Protein 2Z5L (pdb70)

InterPro domains:
  IPR001227 Acyl transferase domain superfamily [G3DSA:3.40.366.10] (587-886)
  IPR001227 Acyl transferase domain superfamily [G3DSA:3.40.366.10] (1607-1906)
  IPR001227 Acyl transferase domain superfamily [G3DSA:3.40.366.10] (3150-3449)
  IPR006162 Phosphopantetheine attachment site [PS00012] (2508-2523)
  IPR006162 Phosphopantetheine attachment site [PS00012] (4342-4357)
  IPR009081 Phosphopantetheine binding ACP domain [PF00550] (970-1035)
  IPR009081 Phosphopantetheine binding ACP domain [PF00550] (2484-2549)
  IPR009081 Phosphopantetheine binding ACP domain [PF00550] (4317-4383)
  IPR009081 Phosphopantetheine binding ACP domain [PS50075] (964-1039)
  IPR009081 Phosphopantetheine binding ACP domain [PS50075] (2478-2553)
  IPR009081 Phosphopantetheine binding ACP domain [PS50075] (4309-4387)
  IPR013968 Polyketide synthase-like, ketoreductase domain [PF08659] (2200-2374)
  IPR013968 Polyketide synthase-like, ketoreductase domain [PF08659] (4017-4195)
  IPR014030 Beta-ketoacyl synthase-like, N-terminal domain [PF00109] (44-270)
  IPR014030 Beta-ketoacyl synthase-like, N-terminal domain [PF00109] (1060-1310)
  IPR014030 Beta-ketoacyl synthase-like, N-terminal domain [PF00109] (2576-2826)
  IPR014031 Beta-ketoacyl synthase, C-terminal domain [PF02801] (279-398)
  IPR014031 Beta-ketoacyl synthase, C-terminal domain [PF02801] (1318-1435)
  IPR014031 Beta-ketoacyl synthase, C-terminal domain [PF02801] (2834-2951)
  IPR014043 Acyl transferase domain [PF00698] (588-898)

Solvent-accessible surface area: 17643 Å² total; per-residue (Å²): 75,127,7,26,54,43,3,2,75,52,55,46,114,70,87,69,74,9,4,0,0,2,6,63,122,46,59,48,135,17,18,79,20,1,24,74,13,5,56,138,100,64,14,78,38,53,125,34,88,0,56,58,43,7,132,68,70,83,0,20,139,66,0,102,89,32,0,92,71,9,37,145,110,58,4,19,0,0,3,0,0,7,20,35,90,36,28,63,1,2,72,1,9,10,6,3,2,8,0,3,36,72,24,54,13,72,47,6,90,3,21,5,1,0,76,66,0,20,29,26,49,141,78,40,27,3,73,36,11,5,9,0,5,2,0,2,0,16,0,0,9,18,33,36,36,117,39,7,6,0,1,0,0,6,47,114,82,198,148,21,12,70,24,0,1,34,13,32,70,42,245,80,50,19,22,18,0,0,0,18,107,87,10,42,33,0,12,7,0,23,82,12,55,60,10,31,111,39,68,41,149,6,61,15,11,0,4,0,0,4,0,20,29,37,28,0,63,75,2,0,96,45,0,3,52,65,44,7,116,69,0,2,2,0,1,129,131,0,78,128,9,108,32,5,62,103,6,8,118,94,0,112,70,95,69,3,104,8,43,32,25,54,8,94,8,40,79,138,105,23,0,18,63,20,10,105,63,58,75,1,43,0,1,0,0,25,4,38,59,85,7,71,24,67,2,85,83,6,46,53,112,29,7,69,83,4,21,18,19,8,13,43,0,0,58,20,0,42,101,37,2,68,137,35,204,44,12,86,6,1,1,0,8,6,13,1,2,2,11,12,1,0,32,9,0,0,1,42,0,0,1,0,6,3,1,21,2,5,0,56,49,1,62,78,70,72,57,37,4,12,1,0,4,9,11,23,29,6,53,72,71,67,71,64,12,58,1,35,109,36,8,49,181,14,2,6,118,67,1,74,15,58,20,0,2,70,4,2,9,6,0,10,29,98,93,9,45,34,4,3,0,0,14,9,47,8,98,116,1,4,54,32,11,54,89,73,33,87,36,95,20,22,35,50,0,77,59,0,128,113,24,37,182

Structure (mmCIF, N/CA/C/O backbone):
data_2Z5L
#
_entry.id   2Z5L
#
_cell.length_a   66.180
_cell.length_b   49.810
_cell.length_c   68.810
_cell.angle_alpha   90.00
_cell.angle_beta   109.20
_cell.angle_gamma   90.00
#
_symmetry.space_group_name_H-M   'P 1 21 1'
#
loop_
_entity.id
_entity.type
_entity.pdbx_description
1 polymer 'Tylactone synthase starter module and modules 1 & 2'
2 water water
#
loop_
_atom_site.group_PDB
_atom_site.id
_atom_site.type_symbol
_atom_site.label_atom_id
_atom_site.label_alt_id
_atom_site.label_comp_id
_atom_site.label_asym_id
_atom_site.label_entity_id
_atom_site.label_seq_id
_atom_site.pdbx_PDB_ins_code
_atom_site.Cartn_x
_atom_site.Cartn_y
_atom_site.Cartn_z
_atom_site.occupancy
_atom_site.B_iso_or_equiv
_atom_site.auth_seq_id
_atom_site.auth_comp_id
_atom_site.auth_asym_id
_atom_site.auth_atom_id
_atom_site.pdbx_PDB_model_num
ATOM 1 N N . SER A 1 22 ? -16.120 14.037 2.715 1.00 62.94 1 SER A N 1
ATOM 2 C CA . SER A 1 22 ? -16.183 14.417 4.154 1.00 61.87 1 SER A CA 1
ATOM 3 C C . SER A 1 22 ? -15.377 15.689 4.402 1.00 61.30 1 SER A C 1
ATOM 4 O O . SER A 1 22 ? -14.317 15.893 3.806 1.00 61.03 1 SER A O 1
ATOM 7 N N . PRO A 1 23 ? -15.875 16.566 5.288 1.00 60.51 2 PRO A N 1
ATOM 8 C CA . PRO A 1 23 ? -15.181 17.820 5.602 1.00 59.33 2 PRO A CA 1
ATOM 9 C C . PRO A 1 23 ? -13.879 17.595 6.368 1.00 58.09 2 PRO A C 1
ATOM 10 O O . PRO A 1 23 ? -13.010 18.469 6.415 1.00 58.13 2 PRO A O 1
ATOM 14 N N . THR A 1 24 ? -13.742 16.415 6.958 1.00 56.17 3 THR A N 1
ATOM 15 C CA . THR A 1 24 ? -12.541 16.091 7.715 1.00 53.84 3 THR A CA 1
ATOM 16 C C . THR A 1 24 ? -11.453 15.460 6.849 1.00 52.68 3 THR A C 1
ATOM 17 O O . THR A 1 24 ? -10.399 15.088 7.364 1.00 52.60 3 THR A O 1
ATOM 21 N N . ASP A 1 25 ? -11.702 15.315 5.547 1.00 49.67 4 ASP A N 1
ATOM 22 C CA . ASP A 1 25 ? -10.686 14.728 4.677 1.00 47.58 4 ASP A CA 1
ATOM 23 C C . ASP A 1 25 ? -9.501 15.679 4.494 1.00 45.49 4 ASP A C 1
ATOM 24 O O . ASP A 1 25 ? -8.444 15.272 4.024 1.00 45.66 4 ASP A O 1
ATOM 29 N N . ALA A 1 26 ? -9.676 16.942 4.868 1.00 42.42 5 ALA A N 1
ATOM 30 C CA . ALA A 1 26 ? -8.601 17.915 4.744 1.00 43.33 5 ALA A CA 1
ATOM 31 C C . ALA A 1 26 ? -7.663 17.833 5.949 1.00 44.00 5 ALA A C 1
ATOM 32 O O . ALA A 1 26 ? -6.724 18.620 6.061 1.00 44.75 5 ALA A O 1
ATOM 34 N N . TRP A 1 27 ? -7.925 16.879 6.839 1.00 43.74 6 TRP A N 1
ATOM 35 C CA . TRP A 1 27 ? -7.120 16.687 8.037 1.00 43.95 6 TRP A CA 1
ATOM 36 C C . TRP A 1 27 ? -6.321 15.401 7.946 1.00 43.74 6 TRP A C 1
ATOM 37 O O . TRP A 1 27 ? -5.543 15.092 8.840 1.00 46.01 6 TRP A O 1
ATOM 48 N N . ARG A 1 28 ? -6.505 14.659 6.865 1.00 42.74 7 ARG A N 1
ATOM 49 C CA . ARG A 1 28 ? -5.820 13.386 6.693 1.00 43.48 7 ARG A CA 1
ATOM 50 C C . ARG A 1 28 ? -4.442 13.478 6.040 1.00 44.96 7 ARG A C 1
ATOM 51 O O . ARG A 1 28 ? -4.307 13.946 4.911 1.00 46.26 7 ARG A O 1
ATOM 59 N N . TYR A 1 29 ? -3.422 13.016 6.756 1.00 46.22 8 TYR A N 1
ATOM 60 C CA . TYR A 1 29 ? -2.059 13.018 6.242 1.00 45.99 8 TYR A CA 1
ATOM 61 C C . TYR A 1 29 ? -1.421 11.657 6.480 1.00 47.79 8 TYR A C 1
ATOM 62 O O . TYR A 1 29 ? -1.925 10.838 7.256 1.00 47.59 8 TYR A O 1
ATOM 71 N N . ARG A 1 30 ? -0.303 11.414 5.812 1.00 49.28 9 ARG A N 1
ATOM 72 C CA . ARG A 1 30 ? 0.383 10.143 5.962 1.00 51.98 9 ARG A CA 1
ATOM 73 C C . ARG A 1 30 ? 1.876 10.292 5.721 1.00 51.80 9 ARG A C 1
ATOM 74 O O . ARG A 1 30 ? 2.346 11.343 5.282 1.00 51.84 9 ARG A O 1
ATOM 82 N N . VAL A 1 31 ? 2.622 9.237 6.013 1.00 52.42 10 VAL A N 1
ATOM 83 C CA . VAL A 1 31 ? 4.059 9.276 5.824 1.00 54.19 10 VAL A CA 1
ATOM 84 C C . VAL A 1 31 ? 4.487 8.465 4.614 1.00 54.58 10 VAL A C 1
ATOM 85 O O . VAL A 1 31 ? 4.216 7.268 4.519 1.00 54.84 10 VAL A O 1
ATOM 89 N N . THR A 1 32 ? 5.154 9.139 3.686 1.00 55.54 11 THR A N 1
ATOM 90 C CA . THR A 1 32 ? 5.646 8.509 2.474 1.00 55.57 11 THR A CA 1
ATOM 91 C C . THR A 1 32 ? 7.158 8.659 2.418 1.00 56.92 11 THR A C 1
ATOM 92 O O . THR A 1 32 ? 7.760 9.373 3.231 1.00 55.82 11 THR A O 1
ATOM 96 N N . TRP A 1 33 ? 7.765 8.001 1.437 1.00 56.93 12 TRP A N 1
ATOM 97 C CA . TRP A 1 33 ? 9.209 8.044 1.282 1.00 57.86 12 TRP A CA 1
ATOM 98 C C . TRP A 1 33 ? 9.657 8.563 -0.080 1.00 57.93 12 TRP A C 1
ATOM 99 O O . TRP A 1 33 ? 9.526 7.875 -1.093 1.00 58.03 12 TRP A O 1
ATOM 110 N N . LYS A 1 34 ? 10.195 9.777 -0.097 1.00 58.61 13 LYS A N 1
ATOM 111 C CA . LYS A 1 34 ? 10.661 10.376 -1.340 1.00 59.81 13 LYS A CA 1
ATOM 112 C C . LYS A 1 34 ? 12.126 10.020 -1.589 1.00 60.00 13 LYS A C 1
ATOM 113 O O . LYS A 1 34 ? 13.013 10.472 -0.867 1.00 59.89 13 LYS A O 1
ATOM 119 N N . ALA A 1 35 ? 12.370 9.203 -2.611 1.00 60.91 14 ALA A N 1
ATOM 120 C CA . ALA A 1 35 ? 13.725 8.784 -2.962 1.00 61.88 14 ALA A CA 1
ATOM 121 C C . ALA A 1 35 ? 14.567 10.002 -3.326 1.00 62.57 14 ALA A C 1
ATOM 122 O O . ALA A 1 35 ? 14.368 10.616 -4.373 1.00 61.99 14 ALA A O 1
ATOM 124 N N . LEU A 1 36 ? 15.507 10.344 -2.450 1.00 63.23 15 LEU A N 1
ATOM 125 C CA . LEU A 1 36 ? 16.374 11.495 -2.660 1.00 63.31 15 LEU A CA 1
ATOM 126 C C . LEU A 1 36 ? 17.409 11.238 -3.750 1.00 63.92 15 LEU A C 1
ATOM 127 O O . LEU A 1 36 ? 17.849 12.167 -4.429 1.00 63.94 15 LEU A O 1
ATOM 132 N N . GLY A 1 48 ? 34.281 15.724 9.077 1.00 58.85 27 GLY A N 1
ATOM 133 C CA . GLY A 1 48 ? 35.032 16.062 10.277 1.00 57.75 27 GLY A CA 1
ATOM 134 C C . GLY A 1 48 ? 35.381 14.858 11.142 1.00 57.02 27 GLY A C 1
ATOM 135 O O . GLY A 1 48 ? 35.289 13.703 10.711 1.00 57.72 27 GLY A O 1
ATOM 136 N N . ARG A 1 49 ? 35.790 15.125 12.375 1.00 55.52 28 ARG A N 1
ATOM 137 C CA . ARG A 1 49 ? 36.148 14.048 13.286 1.00 54.99 28 ARG A CA 1
ATOM 138 C C . ARG A 1 49 ? 34.906 13.380 13.861 1.00 53.38 28 ARG A C 1
ATOM 139 O O . ARG A 1 49 ? 34.147 13.989 14.615 1.00 53.13 28 ARG A O 1
ATOM 147 N N . CYS A 1 50 ? 34.700 12.125 13.483 1.00 50.86 29 CYS A N 1
ATOM 148 C CA . CYS A 1 50 ? 33.556 11.364 13.948 1.00 47.89 29 CYS A CA 1
ATOM 149 C C . CYS A 1 50 ? 33.903 10.489 15.131 1.00 44.53 29 CYS A C 1
ATOM 150 O O . CYS A 1 50 ? 35.048 10.053 15.300 1.00 44.46 29 CYS A O 1
ATOM 153 N N . LEU A 1 51 ? 32.885 10.224 15.936 1.00 40.78 30 LEU A N 1
ATOM 154 C CA . LEU A 1 51 ? 33.013 9.363 17.098 1.00 38.28 30 LEU A CA 1
ATOM 155 C C . LEU A 1 51 ? 31.939 8.293 16.954 1.00 36.88 30 LEU A C 1
ATOM 156 O O . LEU A 1 51 ? 30.754 8.588 17.071 1.00 37.50 30 LEU A O 1
ATOM 161 N N . LEU A 1 52 ? 32.348 7.060 16.672 1.00 37.22 31 LEU A N 1
ATOM 162 C CA . LEU A 1 52 ? 31.386 5.973 16.545 1.00 37.00 31 LEU A CA 1
ATOM 163 C C . LEU A 1 52 ? 31.134 5.386 17.921 1.00 36.10 31 LEU A C 1
ATOM 164 O O . LEU A 1 52 ? 32.048 4.828 18.522 1.00 35.84 31 LEU A O 1
ATOM 169 N N . VAL A 1 53 ? 29.898 5.519 18.407 1.00 36.02 32 VAL A N 1
ATOM 170 C CA . VAL A 1 53 ? 29.490 4.991 19.710 1.00 34.76 32 VAL A CA 1
ATOM 171 C C . VAL A 1 53 ? 28.725 3.700 19.459 1.00 37.07 32 VAL A C 1
ATOM 172 O O . VAL A 1 53 ? 27.754 3.686 18.707 1.00 36.27 32 VAL A O 1
ATOM 176 N N . ALA A 1 54 ? 29.153 2.616 20.093 1.00 38.09 33 ALA A N 1
ATOM 177 C CA . ALA A 1 54 ? 28.486 1.337 19.898 1.00 39.13 33 ALA A CA 1
ATOM 178 C C . ALA A 1 54 ? 28.501 0.459 21.144 1.00 41.12 33 ALA A C 1
ATOM 179 O O . ALA A 1 54 ? 29.376 0.608 22.001 1.00 41.00 33 ALA A O 1
ATOM 181 N N . PRO A 1 55 ? 27.535 -0.476 21.254 1.00 42.30 34 PRO A N 1
ATOM 182 C CA . PRO A 1 55 ? 27.439 -1.390 22.397 1.00 43.47 34 PRO A CA 1
ATOM 183 C C . PRO A 1 55 ? 28.665 -2.292 22.435 1.00 45.10 34 PRO A C 1
ATOM 184 O O . PRO A 1 55 ? 29.311 -2.500 21.421 1.00 42.81 34 PRO A O 1
ATOM 188 N N . PRO A 1 56 ? 28.979 -2.857 23.608 1.00 48.17 35 PRO A N 1
ATOM 189 C CA . PRO A 1 56 ? 30.130 -3.743 23.796 1.00 51.67 35 PRO A CA 1
ATOM 190 C C . PRO A 1 56 ? 30.277 -4.778 22.685 1.00 55.37 35 PRO A C 1
ATOM 191 O O . PRO A 1 56 ? 29.506 -5.735 22.607 1.00 55.77 35 PRO A O 1
ATOM 195 N N . THR A 1 57 ? 31.280 -4.573 21.834 1.00 60.87 36 THR A N 1
ATOM 196 C CA . THR A 1 57 ? 31.561 -5.471 20.716 1.00 65.45 36 THR A CA 1
ATOM 197 C C . THR A 1 57 ? 30.300 -5.808 19.923 1.00 67.81 36 THR A C 1
ATOM 198 O O . THR A 1 57 ? 29.961 -6.980 19.731 1.00 67.93 36 THR A O 1
ATOM 202 N N . THR A 1 58 ? 29.607 -4.772 19.464 1.00 69.65 37 THR A N 1
ATOM 203 C CA . THR A 1 58 ? 28.386 -4.965 18.694 1.00 72.55 37 THR A CA 1
ATOM 204 C C . THR A 1 58 ? 28.663 -5.752 17.415 1.00 73.25 37 THR A C 1
ATOM 205 O O . THR A 1 58 ? 27.869 -6.608 17.014 1.00 73.79 37 THR A O 1
ATOM 209 N N . ASP A 1 59 ? 29.792 -5.456 16.780 1.00 73.46 38 ASP A N 1
ATOM 210 C CA . ASP A 1 59 ? 30.184 -6.130 15.546 1.00 73.48 38 ASP A CA 1
ATOM 211 C C . ASP A 1 59 ? 31.455 -5.522 14.962 1.00 72.57 38 ASP A C 1
ATOM 212 O O . ASP A 1 59 ? 31.438 -4.406 14.440 1.00 72.91 38 ASP A O 1
ATOM 217 N N . GLY A 1 60 ? 32.553 -6.265 15.048 1.00 70.97 39 GLY A N 1
ATOM 218 C CA . GLY A 1 60 ? 33.816 -5.779 14.526 1.00 68.56 39 GLY A CA 1
ATOM 219 C C . GLY A 1 60 ? 33.718 -5.275 13.101 1.00 67.16 39 GLY A C 1
ATOM 220 O O . GLY A 1 60 ? 34.329 -4.266 12.750 1.00 65.81 39 GLY A O 1
ATOM 221 N N . GLU A 1 61 ? 32.946 -5.976 12.276 1.00 66.86 40 GLU A N 1
ATOM 222 C CA . GLU A 1 61 ? 32.771 -5.600 10.875 1.00 66.21 40 GLU A CA 1
ATOM 223 C C . GLU A 1 61 ? 32.208 -4.200 10.690 1.00 64.07 40 GLU A C 1
ATOM 224 O O . GLU A 1 61 ? 32.863 -3.331 10.119 1.00 63.27 40 GLU A O 1
ATOM 230 N N . LEU A 1 62 ? 30.984 -3.999 11.169 1.00 62.63 41 LEU A N 1
ATOM 231 C CA . LEU A 1 62 ? 30.302 -2.714 11.050 1.00 60.28 41 LEU A CA 1
ATOM 232 C C . LEU A 1 62 ? 31.226 -1.548 11.420 1.00 58.95 41 LEU A C 1
ATOM 233 O O . LEU A 1 62 ? 31.431 -0.634 10.622 1.00 58.82 41 LEU A O 1
ATOM 238 N N . LEU A 1 63 ? 31.781 -1.579 12.626 1.00 57.90 42 LEU A N 1
ATOM 239 C CA . LEU A 1 63 ? 32.671 -0.514 13.070 1.00 57.50 42 LEU A CA 1
ATOM 240 C C . LEU A 1 63 ? 33.833 -0.311 12.109 1.00 57.91 42 LEU A C 1
ATOM 241 O O . LEU A 1 63 ? 34.206 0.825 11.806 1.00 57.60 42 LEU A O 1
ATOM 246 N N . ASP A 1 64 ? 34.407 -1.414 11.638 1.00 58.46 43 ASP A N 1
ATOM 247 C CA . ASP A 1 64 ? 35.520 -1.366 10.695 1.00 59.15 43 ASP A CA 1
ATOM 248 C C . ASP A 1 64 ? 35.028 -0.859 9.340 1.00 58.35 43 ASP A C 1
ATOM 249 O O . ASP A 1 64 ? 35.739 -0.139 8.635 1.00 58.18 43 ASP A O 1
ATOM 254 N N . GLY A 1 65 ? 33.806 -1.241 8.986 1.00 56.83 44 GLY A N 1
ATOM 255 C CA . GLY A 1 65 ? 33.227 -0.803 7.733 1.00 55.82 44 GLY A CA 1
ATOM 256 C C . GLY A 1 65 ? 32.935 0.686 7.732 1.00 55.53 44 GLY A C 1
ATOM 257 O O . GLY A 1 65 ? 33.278 1.374 6.774 1.00 56.07 44 GLY A O 1
ATOM 258 N N . LEU A 1 66 ? 32.306 1.191 8.793 1.00 55.94 45 LEU A N 1
ATOM 259 C CA . LEU A 1 66 ? 31.974 2.619 8.882 1.00 55.92 45 LEU A CA 1
ATOM 260 C C . LEU A 1 66 ? 33.205 3.512 8.927 1.00 56.02 45 LEU A C 1
ATOM 261 O O . LEU A 1 66 ? 33.247 4.555 8.278 1.00 56.39 45 LEU A O 1
ATOM 266 N N . THR A 1 67 ? 34.199 3.106 9.711 1.00 56.77 46 THR A N 1
ATOM 267 C CA . THR A 1 67 ? 35.435 3.869 9.839 1.00 57.30 46 THR A CA 1
ATOM 268 C C . THR A 1 67 ? 36.027 4.154 8.460 1.00 56.75 46 THR A C 1
ATOM 269 O O . THR A 1 67 ? 36.403 5.286 8.152 1.00 55.67 46 THR A O 1
ATOM 273 N N . THR A 1 68 ? 36.088 3.119 7.629 1.00 57.51 47 THR A N 1
ATOM 274 C CA . THR A 1 68 ? 36.637 3.236 6.281 1.00 58.45 47 THR A CA 1
ATOM 275 C C . THR A 1 68 ? 35.854 4.229 5.427 1.00 59.66 47 THR A C 1
ATOM 276 O O . THR A 1 68 ? 36.414 5.185 4.887 1.00 59.48 47 THR A O 1
ATOM 280 N N . VAL A 1 69 ? 34.552 3.990 5.309 1.00 61.23 48 VAL A N 1
ATOM 281 C CA . VAL A 1 69 ? 33.680 4.847 4.516 1.00 61.95 48 VAL A CA 1
ATOM 282 C C . VAL A 1 69 ? 33.759 6.308 4.962 1.00 62.10 48 VAL A C 1
ATOM 283 O O . VAL A 1 69 ? 33.877 7.213 4.134 1.00 61.37 48 VAL A O 1
ATOM 287 N N . LEU A 1 70 ? 33.701 6.531 6.273 1.00 62.29 49 LEU A N 1
ATOM 288 C CA . LEU A 1 70 ? 33.762 7.881 6.825 1.00 63.19 49 LEU A CA 1
ATOM 289 C C . LEU A 1 70 ? 35.108 8.569 6.573 1.00 65.06 49 LEU A C 1
ATOM 290 O O . LEU A 1 70 ? 35.154 9.733 6.167 1.00 64.13 49 LEU A O 1
ATOM 295 N N . SER A 1 71 ? 36.200 7.849 6.821 1.00 67.37 50 SER A N 1
ATOM 296 C CA . SER A 1 71 ? 37.541 8.392 6.619 1.00 69.73 50 SER A CA 1
ATOM 297 C C . SER A 1 71 ? 37.752 8.786 5.162 1.00 70.95 50 SER A C 1
ATOM 298 O O . SER A 1 71 ? 38.362 9.817 4.871 1.00 70.95 50 SER A O 1
ATOM 301 N N . GLU A 1 72 ? 37.252 7.965 4.247 1.00 72.19 51 GLU A N 1
ATOM 302 C CA . GLU A 1 72 ? 37.393 8.269 2.834 1.00 74.18 51 GLU A CA 1
ATOM 303 C C . GLU A 1 72 ? 36.586 9.511 2.484 1.00 74.54 51 GLU A C 1
ATOM 304 O O . GLU A 1 72 ? 36.370 9.804 1.309 1.00 76.06 51 GLU A O 1
ATOM 310 N N . ARG A 1 73 ? 36.138 10.238 3.503 1.00 73.48 52 ARG A N 1
ATOM 311 C CA . ARG A 1 73 ? 35.355 11.451 3.292 1.00 73.18 52 ARG A CA 1
ATOM 312 C C . ARG A 1 73 ? 35.914 12.607 4.098 1.00 72.92 52 ARG A C 1
ATOM 313 O O . ARG A 1 73 ? 35.244 13.622 4.303 1.00 73.22 52 ARG A O 1
ATOM 321 N N . GLY A 1 74 ? 37.154 12.442 4.542 1.00 72.83 53 GLY A N 1
ATOM 322 C CA . GLY A 1 74 ? 37.806 13.472 5.325 1.00 72.41 53 GLY A CA 1
ATOM 323 C C . GLY A 1 74 ? 37.333 13.441 6.762 1.00 71.58 53 GLY A C 1
ATOM 324 O O . GLY A 1 74 ? 37.101 14.481 7.380 1.00 72.09 53 GLY A O 1
ATOM 325 N N . ALA A 1 75 ? 37.179 12.238 7.301 1.00 69.40 54 ALA A N 1
ATOM 326 C CA . ALA A 1 75 ? 36.735 12.103 8.675 1.00 66.58 54 ALA A CA 1
ATOM 327 C C . ALA A 1 75 ? 37.780 11.397 9.514 1.00 64.32 54 ALA A C 1
ATOM 328 O O . ALA A 1 75 ? 38.413 10.443 9.067 1.00 64.52 54 ALA A O 1
ATOM 330 N N . SER A 1 76 ? 37.973 11.894 10.728 1.00 61.68 55 SER A N 1
ATOM 331 C CA . SER A 1 76 ? 38.922 11.304 11.661 1.00 58.30 55 SER A CA 1
ATOM 332 C C . SER A 1 76 ? 38.082 10.510 12.656 1.00 55.87 55 SER A C 1
ATOM 333 O O . SER A 1 76 ? 37.498 11.075 13.582 1.00 53.96 55 SER A O 1
ATOM 336 N N . VAL A 1 77 ? 38.022 9.196 12.453 1.00 53.96 56 VAL A N 1
ATOM 337 C CA . VAL A 1 77 ? 37.218 8.319 13.299 1.00 52.72 56 VAL A CA 1
ATOM 338 C C . VAL A 1 77 ? 37.864 7.852 14.611 1.00 51.14 56 VAL A C 1
ATOM 339 O O . VAL A 1 77 ? 39.060 7.559 14.669 1.00 50.92 56 VAL A O 1
ATOM 343 N N . ALA A 1 78 ? 37.048 7.791 15.660 1.00 49.22 57 ALA A N 1
ATOM 344 C CA . ALA A 1 78 ? 37.483 7.355 16.985 1.00 46.96 57 ALA A CA 1
ATOM 345 C C . ALA A 1 78 ? 36.299 6.663 17.654 1.00 45.45 57 ALA A C 1
ATOM 346 O O . ALA A 1 78 ? 35.351 7.317 18.073 1.00 44.56 57 ALA A O 1
ATOM 348 N N . ARG A 1 79 ? 36.359 5.340 17.762 1.00 44.23 58 ARG A N 1
ATOM 349 C CA . ARG A 1 79 ? 35.267 4.579 18.346 1.00 41.41 58 ARG A CA 1
ATOM 350 C C . ARG A 1 79 ? 35.152 4.614 19.876 1.00 41.06 58 ARG A C 1
ATOM 351 O O . ARG A 1 79 ? 36.142 4.730 20.586 1.00 41.71 58 ARG A O 1
ATOM 359 N N . LEU A 1 80 ? 33.922 4.532 20.375 1.00 38.69 59 LEU A N 1
ATOM 360 C CA . LEU A 1 80 ? 33.668 4.522 21.813 1.00 36.19 59 LEU A CA 1
ATOM 361 C C . LEU A 1 80 ? 32.688 3.388 22.140 1.00 35.38 59 LEU A C 1
ATOM 362 O O . LEU A 1 80 ? 31.814 3.053 21.341 1.00 33.66 59 LEU A O 1
ATOM 367 N N . GLU A 1 81 ? 32.819 2.815 23.329 1.00 34.31 60 GLU A N 1
ATOM 368 C CA . GLU A 1 81 ? 31.936 1.736 23.735 1.00 33.86 60 GLU A CA 1
ATOM 369 C C . GLU A 1 81 ? 31.021 2.132 24.893 1.00 33.19 60 GLU A C 1
ATOM 370 O O . GLU A 1 81 ? 31.491 2.506 25.969 1.00 33.67 60 GLU A O 1
ATOM 376 N N . VAL A 1 82 ? 29.715 2.060 24.659 1.00 31.22 61 VAL A N 1
ATOM 377 C CA . VAL A 1 82 ? 28.741 2.370 25.696 1.00 30.62 61 VAL A CA 1
ATOM 378 C C . VAL A 1 82 ? 27.745 1.236 25.801 1.00 31.92 61 VAL A C 1
ATOM 379 O O . VAL A 1 82 ? 26.966 0.985 24.888 1.00 30.37 61 VAL A O 1
ATOM 383 N N . PRO A 1 83 ? 27.750 0.542 26.935 1.00 33.01 62 PRO A N 1
ATOM 384 C CA . PRO A 1 83 ? 26.835 -0.577 27.144 1.00 33.79 62 PRO A CA 1
ATOM 385 C C . PRO A 1 83 ? 25.363 -0.168 27.246 1.00 33.76 62 PRO A C 1
ATOM 386 O O . PRO A 1 83 ? 25.024 0.915 27.747 1.00 34.68 62 PRO A O 1
ATOM 390 N N . ILE A 1 84 ? 24.498 -1.037 26.734 1.00 33.06 63 ILE A N 1
ATOM 391 C CA . ILE A 1 84 ? 23.059 -0.825 26.793 1.00 32.73 63 ILE A CA 1
ATOM 392 C C . ILE A 1 84 ? 22.752 -0.845 28.292 1.00 32.86 63 ILE A C 1
ATOM 393 O O . ILE A 1 84 ? 23.420 -1.547 29.049 1.00 31.07 63 ILE A O 1
ATOM 398 N N . GLY A 1 85 ? 21.781 -0.059 28.736 1.00 33.01 64 GLY A N 1
ATOM 399 C CA . GLY A 1 85 ? 21.500 -0.028 30.157 1.00 32.09 64 GLY A CA 1
ATOM 400 C C . GLY A 1 85 ? 22.235 1.127 30.829 1.00 33.12 64 GLY A C 1
ATOM 401 O O . GLY A 1 85 ? 21.825 1.586 31.899 1.00 33.30 64 GLY A O 1
ATOM 402 N N . ALA A 1 86 ? 23.315 1.615 30.214 1.00 32.04 65 ALA A N 1
ATOM 403 C CA . ALA A 1 86 ? 24.071 2.733 30.795 1.00 32.72 65 ALA A CA 1
ATOM 404 C C . ALA A 1 86 ? 23.203 3.987 30.952 1.00 32.11 65 ALA A C 1
ATOM 405 O O . ALA A 1 86 ? 22.433 4.331 30.052 1.00 29.80 65 ALA A O 1
ATOM 407 N N . ARG A 1 87 ? 23.312 4.645 32.111 1.00 31.82 66 ARG A N 1
ATOM 408 C CA . ARG A 1 87 ? 22.546 5.869 32.409 1.00 33.47 66 ARG A CA 1
ATOM 409 C C . ARG A 1 87 ? 23.319 7.124 31.993 1.00 31.40 66 ARG A C 1
ATOM 410 O O . ARG A 1 87 ? 24.534 7.065 31.811 1.00 27.05 66 ARG A O 1
ATOM 418 N N . ARG A 1 88 ? 22.617 8.251 31.849 1.00 32.10 67 ARG A N 1
ATOM 419 C CA . ARG A 1 88 ? 23.240 9.497 31.395 1.00 32.84 67 ARG A CA 1
ATOM 420 C C . ARG A 1 88 ? 24.539 9.862 32.098 1.00 33.09 67 ARG A C 1
ATOM 421 O O . ARG A 1 88 ? 25.535 10.190 31.454 1.00 33.12 67 ARG A O 1
ATOM 429 N N . ALA A 1 89 ? 24.525 9.805 33.421 1.00 32.35 68 ALA A N 1
ATOM 430 C CA . ALA A 1 89 ? 25.706 10.126 34.196 1.00 30.79 68 ALA A CA 1
ATOM 431 C C . ALA A 1 89 ? 26.863 9.234 33.769 1.00 28.95 68 ALA A C 1
ATOM 432 O O . ALA A 1 89 ? 27.989 9.699 33.666 1.00 26.88 68 ALA A O 1
ATOM 434 N N . GLU A 1 90 ? 26.592 7.953 33.527 1.00 29.25 69 GLU A N 1
ATOM 435 C CA . GLU A 1 90 ? 27.651 7.036 33.113 1.00 30.19 69 GLU A CA 1
ATOM 436 C C . GLU A 1 90 ? 28.100 7.369 31.697 1.00 28.37 69 GLU A C 1
ATOM 437 O O . GLU A 1 90 ? 29.295 7.451 31.422 1.00 27.21 69 GLU A O 1
ATOM 443 N N . VAL A 1 91 ? 27.138 7.573 30.807 1.00 25.57 70 VAL A N 1
ATOM 444 C CA . VAL A 1 91 ? 27.467 7.879 29.428 1.00 28.21 70 VAL A CA 1
ATOM 445 C C . VAL A 1 91 ? 28.242 9.190 29.331 1.00 28.59 70 VAL A C 1
ATOM 446 O O . VAL A 1 91 ? 29.180 9.302 28.537 1.00 29.07 70 VAL A O 1
ATOM 450 N N . ALA A 1 92 ? 27.872 10.181 30.140 1.00 30.43 71 ALA A N 1
ATOM 451 C CA . ALA A 1 92 ? 28.598 11.453 30.118 1.00 31.10 71 ALA A CA 1
ATOM 452 C C . ALA A 1 92 ? 30.079 11.165 30.413 1.00 32.39 71 ALA A C 1
ATOM 453 O O . ALA A 1 92 ? 30.961 11.675 29.724 1.00 32.58 71 ALA A O 1
ATOM 455 N N . GLU A 1 93 ? 30.343 10.334 31.425 1.00 32.96 72 GLU A N 1
ATOM 456 C CA . GLU A 1 93 ? 31.719 9.974 31.798 1.00 34.93 72 GLU A CA 1
ATOM 457 C C . GLU A 1 93 ? 32.512 9.299 30.684 1.00 34.70 72 GLU A C 1
ATOM 458 O O . GLU A 1 93 ? 33.730 9.490 30.574 1.00 33.52 72 GLU A O 1
ATOM 464 N N . LEU A 1 94 ? 31.829 8.504 29.864 1.00 33.13 73 LEU A N 1
ATOM 465 C CA . LEU A 1 94 ? 32.492 7.815 28.760 1.00 32.61 73 LEU A CA 1
ATOM 466 C C . LEU A 1 94 ? 32.771 8.749 27.579 1.00 33.71 73 LEU A C 1
ATOM 467 O O . LEU A 1 94 ? 33.778 8.594 26.883 1.00 34.62 73 LEU A O 1
ATOM 472 N N . LEU A 1 95 ? 31.891 9.721 27.363 1.00 33.68 74 LEU A N 1
ATOM 473 C CA . LEU A 1 95 ? 32.053 10.667 26.256 1.00 35.78 74 LEU A CA 1
ATOM 474 C C . LEU A 1 95 ? 32.947 11.853 26.592 1.00 36.94 74 LEU A C 1
ATOM 475 O O . LEU A 1 95 ? 33.678 12.354 25.735 1.00 37.90 74 LEU A O 1
ATOM 480 N N . LYS A 1 96 ? 32.851 12.301 27.841 1.00 38.13 75 LYS A N 1
ATOM 481 C CA . LYS A 1 96 ? 33.586 13.452 28.363 1.00 41.10 75 LYS A CA 1
ATOM 482 C C . LYS A 1 96 ? 34.987 13.649 27.776 1.00 43.16 75 LYS A C 1
ATOM 483 O O . LYS A 1 96 ? 35.299 14.718 27.221 1.00 43.50 75 LYS A O 1
ATOM 489 N N . PRO A 1 97 ? 35.853 12.630 27.887 1.00 42.88 76 PRO A N 1
ATOM 490 C CA . PRO A 1 97 ? 37.213 12.746 27.355 1.00 44.55 76 PRO A CA 1
ATOM 491 C C . PRO A 1 97 ? 37.371 12.878 25.823 1.00 44.78 76 PRO A C 1
ATOM 492 O O . PRO A 1 97 ? 38.278 13.568 25.360 1.00 45.44 76 PRO A O 1
ATOM 496 N N . SER A 1 98 ? 36.497 12.236 25.045 1.00 45.78 77 SER A N 1
ATOM 497 C CA . SER A 1 98 ? 36.559 12.309 23.577 1.00 45.00 77 SER A CA 1
ATOM 498 C C . SER A 1 98 ? 35.896 13.561 22.983 1.00 46.71 77 SER A C 1
ATOM 499 O O . SER A 1 98 ? 36.256 13.990 21.887 1.00 45.00 77 SER A O 1
ATOM 502 N N . MET A 1 99 ? 34.928 14.131 23.703 1.00 47.99 78 MET A N 1
ATOM 503 C CA . MET A 1 99 ? 34.197 15.317 23.251 1.00 49.80 78 MET A CA 1
ATOM 504 C C . MET A 1 99 ? 35.009 16.589 23.460 1.00 50.98 78 MET A C 1
ATOM 505 O O . MET A 1 99 ? 35.033 17.471 22.608 1.00 50.54 78 MET A O 1
ATOM 510 N N . GLU A 1 100 ? 35.661 16.683 24.609 1.00 52.50 79 GLU A N 1
ATOM 511 C CA . GLU A 1 100 ? 36.469 17.844 24.920 1.00 53.98 79 GLU A CA 1
ATOM 512 C C . GLU A 1 100 ? 37.807 17.806 24.202 1.00 54.00 79 GLU A C 1
ATOM 513 O O . GLU A 1 100 ? 38.568 18.769 24.245 1.00 53.65 79 GLU A O 1
ATOM 519 N N . SER A 1 101 ? 38.078 16.689 23.535 1.00 55.00 80 SER A N 1
ATOM 520 C CA . SER A 1 101 ? 39.315 16.510 22.791 1.00 56.20 80 SER A CA 1
ATOM 521 C C . SER A 1 101 ? 39.260 17.264 21.466 1.00 57.03 80 SER A C 1
ATOM 522 O O . SER A 1 101 ? 40.268 17.397 20.773 1.00 57.57 80 SER A O 1
ATOM 525 N N . ALA A 1 102 ? 38.081 17.762 21.118 1.00 56.70 81 ALA A N 1
ATOM 526 C CA . ALA A 1 102 ? 37.915 18.497 19.875 1.00 56.89 81 ALA A CA 1
ATOM 527 C C . ALA A 1 102 ? 37.877 19.997 20.135 1.00 56.60 81 ALA A C 1
ATOM 528 O O . ALA A 1 102 ? 38.027 20.794 19.213 1.00 56.25 81 ALA A O 1
ATOM 530 N N . GLY A 1 103 ? 37.681 20.379 21.392 1.00 56.61 82 GLY A N 1
ATOM 531 C CA . GLY A 1 103 ? 37.627 21.789 21.726 1.00 56.34 82 GLY A CA 1
ATOM 532 C C . GLY A 1 103 ? 36.578 22.509 20.904 1.00 56.31 82 GLY A C 1
ATOM 533 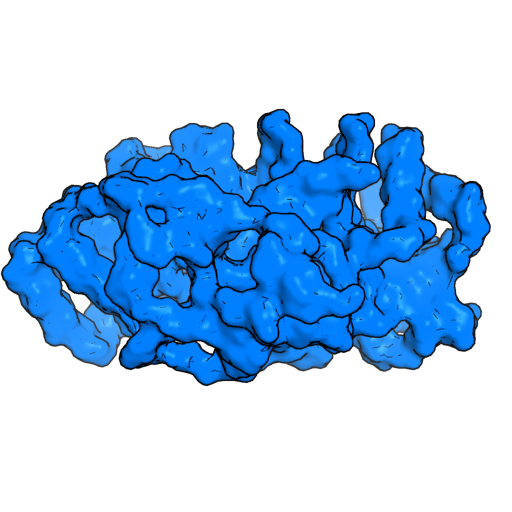O O . GLY A 1 103 ? 35.402 22.143 20.923 1.00 56.52 82 GLY A O 1
ATOM 534 N N . GLU A 1 104 ? 37.002 23.531 20.171 1.00 55.66 83 GLU A N 1
ATOM 535 C CA . GLU A 1 104 ? 36.087 24.302 19.344 1.00 55.93 83 GLU A CA 1
ATOM 536 C C . GLU A 1 104 ? 35.618 23.520 18.130 1.00 55.43 83 GLU A C 1
ATOM 537 O O . GLU A 1 104 ? 34.530 23.763 17.608 1.00 56.40 83 GLU A O 1
ATOM 543 N N . GLU A 1 105 ? 36.447 22.586 17.678 1.00 55.18 84 GLU A N 1
ATOM 544 C CA . GLU A 1 105 ? 36.108 21.759 16.528 1.00 54.88 84 GLU A CA 1
ATOM 545 C C . GLU A 1 105 ? 34.804 21.008 16.789 1.00 52.95 84 GLU A C 1
ATOM 546 O O . GLU A 1 105 ? 34.431 20.770 17.940 1.00 52.90 84 GLU A O 1
ATOM 552 N N . ASN A 1 106 ? 34.110 20.652 15.711 1.00 51.20 85 ASN A N 1
ATOM 553 C CA . ASN A 1 106 ? 32.844 19.928 15.804 1.00 47.69 85 ASN A CA 1
ATOM 554 C C . ASN A 1 106 ? 33.086 18.434 15.904 1.00 45.85 85 ASN A C 1
ATOM 555 O O . ASN A 1 106 ? 33.921 17.881 15.191 1.00 45.76 85 ASN A O 1
ATOM 560 N N . THR A 1 107 ? 32.345 17.783 16.789 1.00 43.32 86 THR A N 1
ATOM 561 C CA . THR A 1 107 ? 32.457 16.344 16.960 1.00 41.41 86 THR A CA 1
ATOM 562 C C . THR A 1 107 ? 31.150 15.734 16.479 1.00 40.54 86 THR A C 1
ATOM 563 O O . THR A 1 107 ? 30.095 15.956 17.077 1.00 40.76 86 THR A O 1
ATOM 567 N N . THR A 1 108 ? 31.211 14.989 15.385 1.00 38.62 87 THR A N 1
ATOM 568 C CA . THR A 1 108 ? 30.015 14.356 14.872 1.00 36.95 87 THR A CA 1
ATOM 569 C C . THR A 1 108 ? 29.870 12.981 15.513 1.00 35.89 87 THR A C 1
ATOM 570 O O . THR A 1 108 ? 30.623 12.063 15.188 1.00 34.03 87 THR A O 1
ATOM 574 N N . VAL A 1 109 ? 28.909 12.850 16.426 1.00 34.62 88 VAL A N 1
ATOM 575 C CA . VAL A 1 109 ? 28.666 11.588 17.118 1.00 33.53 88 VAL A CA 1
ATOM 576 C C . VAL A 1 109 ? 27.740 10.669 16.324 1.00 34.14 88 VAL A C 1
ATOM 577 O O . VAL A 1 109 ? 26.580 11.006 16.070 1.00 33.69 88 VAL A O 1
ATOM 581 N N . VAL A 1 110 ? 28.269 9.512 15.933 1.00 33.98 89 VAL A N 1
ATOM 582 C CA . VAL A 1 110 ? 27.513 8.508 15.181 1.00 32.88 89 VAL A CA 1
ATOM 583 C C . VAL A 1 110 ? 27.199 7.361 16.130 1.00 31.98 89 VAL A C 1
ATOM 584 O O . VAL A 1 110 ? 28.080 6.581 16.471 1.00 32.92 89 VAL A O 1
ATOM 588 N N . SER A 1 111 ? 25.942 7.273 16.556 1.00 31.07 90 SER A N 1
ATOM 589 C CA . SER A 1 111 ? 25.506 6.244 17.495 1.00 31.26 90 SER A CA 1
ATOM 590 C C . SER A 1 111 ? 24.976 4.968 16.849 1.00 31.66 90 SER A C 1
ATOM 591 O O . SER A 1 111 ? 24.093 5.006 15.991 1.00 31.27 90 SER A O 1
ATOM 594 N N . LEU A 1 112 ? 25.526 3.840 17.276 1.00 32.41 91 LEU A N 1
ATOM 595 C CA . LEU A 1 112 ? 25.094 2.550 16.781 1.00 34.04 91 LEU A CA 1
ATOM 596 C C . LEU A 1 112 ? 24.251 1.860 17.859 1.00 34.67 91 LEU A C 1
ATOM 597 O O . LEU A 1 112 ? 23.857 0.702 17.710 1.00 35.77 91 LEU A O 1
ATOM 602 N N . LEU A 1 113 ? 23.949 2.574 18.939 1.00 33.44 92 LEU A N 1
ATOM 603 C CA . LEU A 1 113 ? 23.166 1.982 20.016 1.00 33.51 92 LEU A CA 1
ATOM 604 C C . LEU A 1 113 ? 21.801 1.513 19.529 1.00 33.44 92 LEU A C 1
ATOM 605 O O . LEU A 1 113 ? 21.259 0.534 20.040 1.00 33.15 92 LEU A O 1
ATOM 610 N N . GLY A 1 114 ? 21.258 2.200 18.528 1.00 33.67 93 GLY A N 1
ATOM 611 C CA . GLY A 1 114 ? 19.950 1.839 18.008 1.00 33.69 93 GLY A CA 1
ATOM 612 C C . GLY A 1 114 ? 19.885 0.553 17.202 1.00 34.33 93 GLY A C 1
ATOM 613 O O . GLY A 1 114 ? 18.799 0.113 16.827 1.00 33.04 93 GLY A O 1
ATOM 614 N N . LEU A 1 115 ? 21.031 -0.059 16.922 1.00 35.07 94 LEU A N 1
ATOM 615 C CA . LEU A 1 115 ? 21.031 -1.306 16.153 1.00 35.21 94 LEU A CA 1
ATOM 616 C C . LEU A 1 115 ? 20.639 -2.493 17.025 1.00 36.46 94 LEU A C 1
ATOM 617 O O . LEU A 1 115 ? 20.439 -3.611 16.533 1.00 37.81 94 LEU A O 1
ATOM 622 N N . VAL A 1 116 ? 20.532 -2.248 18.326 1.00 36.74 95 VAL A N 1
ATOM 623 C CA . VAL A 1 116 ? 20.137 -3.294 19.268 1.00 36.44 95 VAL A CA 1
ATOM 624 C C . VAL A 1 116 ? 18.625 -3.220 19.453 1.00 39.35 95 VAL A C 1
ATOM 625 O O . VAL A 1 116 ? 18.110 -2.233 19.965 1.00 36.92 95 VAL A O 1
ATOM 629 N N . PRO A 1 117 ? 17.897 -4.267 19.019 1.00 41.38 96 PRO A N 1
ATOM 630 C CA . PRO A 1 117 ? 16.433 -4.338 19.128 1.00 41.70 96 PRO A CA 1
ATOM 631 C C . PRO A 1 117 ? 15.938 -4.468 20.564 1.00 41.97 96 PRO A C 1
ATOM 632 O O . PRO A 1 117 ? 15.568 -5.553 21.000 1.00 43.67 96 PRO A O 1
ATOM 636 N N . SER A 1 118 ? 15.925 -3.372 21.304 1.00 40.90 97 SER A N 1
ATOM 637 C CA . SER A 1 118 ? 15.449 -3.434 22.674 1.00 39.36 97 SER A CA 1
ATOM 638 C C . SER A 1 118 ? 15.103 -2.039 23.142 1.00 38.38 97 SER A C 1
ATOM 639 O O . SER A 1 118 ? 15.670 -1.055 22.665 1.00 37.95 97 SER A O 1
ATOM 642 N N . THR A 1 119 ? 14.173 -1.963 24.083 1.00 37.76 98 THR A N 1
ATOM 643 C CA . THR A 1 119 ? 13.765 -0.683 24.625 1.00 36.71 98 THR A CA 1
ATOM 644 C C . THR A 1 119 ? 14.918 -0.107 25.429 1.00 35.24 98 THR A C 1
ATOM 645 O O . THR A 1 119 ? 15.073 1.107 25.533 1.00 36.92 98 THR A O 1
ATOM 649 N N . ASP A 1 120 ? 15.731 -0.987 25.998 1.00 34.37 99 ASP A N 1
ATOM 650 C CA . ASP A 1 120 ? 16.883 -0.552 26.772 1.00 35.00 99 ASP A CA 1
ATOM 651 C C . ASP A 1 120 ? 17.776 0.286 25.875 1.00 33.30 99 ASP A C 1
ATOM 652 O O . ASP A 1 120 ? 18.404 1.245 26.321 1.00 31.60 99 ASP A O 1
ATOM 657 N N . ALA A 1 121 ? 17.833 -0.098 24.606 1.00 32.77 100 ALA A N 1
ATOM 658 C CA . ALA A 1 121 ? 18.643 0.611 23.628 1.00 30.44 100 ALA A CA 1
ATOM 659 C C . ALA A 1 121 ? 18.106 2.025 23.475 1.00 27.64 100 ALA A C 1
ATOM 660 O O . ALA A 1 121 ? 18.876 2.971 23.376 1.00 27.32 100 ALA A O 1
ATOM 662 N N . VAL A 1 122 ? 16.781 2.147 23.416 1.00 26.48 101 VAL A N 1
ATOM 663 C CA . VAL A 1 122 ? 16.128 3.448 23.295 1.00 24.88 101 VAL A CA 1
ATOM 664 C C . VAL A 1 122 ? 16.434 4.280 24.531 1.00 25.43 101 VAL A C 1
ATOM 665 O O . VAL A 1 122 ? 16.738 5.472 24.443 1.00 25.71 101 VAL A O 1
ATOM 669 N N . ARG A 1 123 ? 16.357 3.637 25.690 1.00 25.00 102 ARG A N 1
ATOM 670 C CA . ARG A 1 123 ? 16.639 4.321 26.936 1.00 25.71 102 ARG A CA 1
ATOM 671 C C . ARG A 1 123 ? 18.079 4.822 26.937 1.00 25.64 102 ARG A C 1
ATOM 672 O O . ARG A 1 123 ? 18.328 5.989 27.249 1.00 25.01 102 ARG A O 1
ATOM 680 N N . THR A 1 124 ? 19.013 3.952 26.553 1.00 22.40 103 THR A N 1
ATOM 681 C CA . THR A 1 124 ? 20.424 4.310 26.518 1.00 23.10 103 THR A CA 1
ATOM 682 C C . THR A 1 124 ? 20.724 5.339 25.436 1.00 22.85 103 THR A C 1
ATOM 683 O O . THR A 1 124 ? 21.669 6.108 25.572 1.00 23.68 103 THR A O 1
ATOM 687 N N . SER A 1 125 ? 19.926 5.338 24.367 1.00 23.57 104 SER A N 1
ATOM 688 C CA . SER A 1 125 ? 20.106 6.278 23.269 1.00 23.64 104 SER A CA 1
ATOM 689 C C . SER A 1 125 ? 19.701 7.664 23.752 1.00 24.33 104 SER A C 1
ATOM 690 O O . SER A 1 125 ? 20.379 8.661 23.474 1.00 24.30 104 SER A O 1
ATOM 693 N N . ILE A 1 126 ? 18.589 7.727 24.475 1.00 24.09 105 ILE A N 1
ATOM 694 C CA . ILE A 1 126 ? 18.120 8.989 25.022 1.00 24.28 105 ILE A CA 1
ATOM 695 C C . ILE A 1 126 ? 19.194 9.497 25.984 1.00 25.70 105 ILE A C 1
ATOM 696 O O . ILE A 1 126 ? 19.545 10.680 25.969 1.00 25.01 105 ILE A O 1
ATOM 701 N N . ALA A 1 127 ? 19.740 8.582 26.786 1.00 24.66 106 ALA A N 1
ATOM 702 C CA . ALA A 1 127 ? 20.800 8.896 27.741 1.00 25.91 106 ALA A CA 1
ATOM 703 C C . ALA A 1 127 ? 22.033 9.490 27.033 1.00 27.18 106 ALA A C 1
ATOM 704 O O . ALA A 1 127 ? 22.670 10.400 27.553 1.00 28.76 106 ALA A O 1
ATOM 706 N N . LEU A 1 128 ? 22.359 8.965 25.854 1.00 25.59 107 LEU A N 1
ATOM 707 C CA . LEU A 1 128 ? 23.506 9.449 25.083 1.00 25.35 107 LEU A CA 1
ATOM 708 C C . LEU A 1 128 ? 23.312 10.906 24.679 1.00 26.67 107 LEU A C 1
ATOM 709 O O . LEU A 1 128 ? 24.228 11.720 24.786 1.00 26.99 107 LEU A O 1
ATOM 714 N N . LEU A 1 129 ? 22.120 11.224 24.188 1.00 27.19 108 LEU A N 1
ATOM 715 C CA . LEU A 1 129 ? 21.817 12.589 23.774 1.00 27.93 108 LEU A CA 1
ATOM 716 C C . LEU A 1 129 ? 21.902 13.522 24.971 1.00 29.17 108 LEU A C 1
ATOM 717 O O . LEU A 1 129 ? 22.540 14.582 24.905 1.00 29.96 108 LEU A O 1
ATOM 722 N N . GLN A 1 130 ? 21.263 13.116 26.064 1.00 29.16 109 GLN A N 1
ATOM 723 C CA . GLN A 1 130 ? 21.260 13.895 27.299 1.00 28.59 109 GLN A CA 1
ATOM 724 C C . GLN A 1 130 ? 22.659 14.177 27.796 1.00 29.72 109 GLN A C 1
ATOM 725 O O . GLN A 1 130 ? 22.940 15.268 28.325 1.00 28.27 109 GLN A O 1
ATOM 731 N N . ALA A 1 131 ? 23.535 13.191 27.634 1.00 28.88 110 ALA A N 1
ATOM 732 C CA . ALA A 1 131 ? 24.915 13.321 28.082 1.00 30.22 110 ALA A CA 1
ATOM 733 C C . ALA A 1 131 ? 25.699 14.308 27.228 1.00 30.21 110 ALA A C 1
ATOM 734 O O . ALA A 1 131 ? 26.503 15.078 27.751 1.00 31.30 110 ALA A O 1
ATOM 736 N N . VAL A 1 132 ? 25.456 14.282 25.920 1.00 30.81 111 VAL A N 1
ATOM 737 C CA . VAL A 1 132 ? 26.145 15.177 24.998 1.00 32.33 111 VAL A CA 1
ATOM 738 C C . VAL A 1 132 ? 25.785 16.626 25.287 1.00 33.32 111 VAL A C 1
ATOM 739 O O . VAL A 1 132 ? 26.621 17.527 25.193 1.00 33.94 111 VAL A O 1
ATOM 743 N N . SER A 1 133 ? 24.524 16.834 25.635 1.00 34.85 112 SER A N 1
ATOM 744 C CA . SER A 1 133 ? 24.018 18.149 25.960 1.00 37.68 112 SER A CA 1
ATOM 745 C C . SER A 1 133 ? 24.665 18.585 27.272 1.00 39.68 112 SER A C 1
ATOM 746 O O . SER A 1 133 ? 25.103 19.726 27.407 1.00 39.10 112 SER A O 1
ATOM 749 N N . ASP A 1 134 ? 24.744 17.666 28.233 1.00 41.60 113 ASP A N 1
ATOM 750 C CA . ASP A 1 134 ? 25.341 17.977 29.528 1.00 44.62 113 ASP A CA 1
ATOM 751 C C . ASP A 1 134 ? 26.807 18.409 29.428 1.00 45.56 113 ASP A C 1
ATOM 752 O O . ASP A 1 134 ? 27.202 19.413 30.016 1.00 46.43 113 ASP A O 1
ATOM 757 N N . ILE A 1 135 ? 27.609 17.648 28.694 1.00 45.90 114 ILE A N 1
ATOM 758 C CA . ILE A 1 135 ? 29.025 17.963 28.536 1.00 47.85 114 ILE A CA 1
ATOM 759 C C . ILE A 1 135 ? 29.243 19.370 27.977 1.00 49.64 114 ILE A C 1
ATOM 760 O O . ILE A 1 135 ? 30.327 19.949 28.114 1.00 50.68 114 ILE A O 1
ATOM 765 N N . GLY A 1 136 ? 28.206 19.916 27.351 1.00 50.78 115 GLY A N 1
ATOM 766 C CA . GLY A 1 136 ? 28.283 21.254 26.791 1.00 53.20 115 GLY A CA 1
ATOM 767 C C . GLY A 1 136 ? 29.481 21.502 25.890 1.00 55.12 115 GLY A C 1
ATOM 768 O O . GLY A 1 136 ? 30.124 22.548 25.971 1.00 55.10 115 GLY A O 1
ATOM 769 N N . VAL A 1 137 ? 29.789 20.536 25.033 1.00 57.01 116 VAL A N 1
ATOM 770 C CA . VAL A 1 137 ? 30.904 20.665 24.105 1.00 58.83 116 VAL A CA 1
ATOM 771 C C . VAL A 1 137 ? 30.428 21.435 22.871 1.00 59.26 116 VAL A C 1
ATOM 772 O O . VAL A 1 137 ? 29.603 20.938 22.101 1.00 61.34 116 VAL A O 1
ATOM 776 N N . PRO A 1 138 ? 30.933 22.670 22.678 1.00 58.25 117 PRO A N 1
ATOM 777 C CA . PRO A 1 138 ? 30.538 23.487 21.526 1.00 57.01 117 PRO A CA 1
ATOM 778 C C . PRO A 1 138 ? 30.788 22.749 20.221 1.00 55.39 117 PRO A C 1
ATOM 779 O O . PRO A 1 138 ? 31.851 22.157 20.033 1.00 56.00 117 PRO A O 1
ATOM 783 N N . ALA A 1 139 ? 29.800 22.787 19.333 1.00 53.11 118 ALA A N 1
ATOM 784 C CA . ALA A 1 139 ? 29.888 22.122 18.043 1.00 51.47 118 ALA A CA 1
ATOM 785 C C . ALA A 1 139 ? 29.820 20.602 18.186 1.00 49.70 118 ALA A C 1
ATOM 786 O O . ALA A 1 139 ? 30.790 19.959 18.590 1.00 49.13 118 ALA A O 1
ATOM 788 N N . ALA A 1 140 ? 28.665 20.033 17.853 1.00 49.20 119 ALA A N 1
ATOM 789 C CA . ALA A 1 140 ? 28.454 18.585 17.923 1.00 47.10 119 ALA A CA 1
ATOM 790 C C . ALA A 1 140 ? 27.164 18.187 17.205 1.00 45.46 119 ALA A C 1
ATOM 791 O O . ALA A 1 140 ? 26.166 18.897 17.275 1.00 45.42 119 ALA A O 1
ATOM 793 N N . ARG A 1 141 ? 27.198 17.061 16.503 1.00 45.40 120 ARG A N 1
ATOM 794 C CA . ARG A 1 141 ? 26.024 16.564 15.789 1.00 45.05 120 ARG A CA 1
ATOM 795 C C . ARG A 1 141 ? 25.795 15.103 16.150 1.00 43.01 120 ARG A C 1
ATOM 796 O O . ARG A 1 141 ? 26.684 14.266 15.985 1.00 42.37 120 ARG A O 1
ATOM 804 N N . VAL A 1 142 ? 24.598 14.797 16.636 1.00 39.38 121 VAL A N 1
ATOM 805 C CA . VAL A 1 142 ? 24.283 13.430 17.017 1.00 36.08 121 VAL A CA 1
ATOM 806 C C . VAL A 1 142 ? 23.442 12.754 15.958 1.00 34.66 121 VAL A C 1
ATOM 807 O O . VAL A 1 142 ? 22.352 13.208 15.633 1.00 35.08 121 VAL A O 1
ATOM 811 N N . TRP A 1 143 ? 23.960 11.666 15.411 1.00 34.23 122 TRP A N 1
ATOM 812 C CA . TRP A 1 143 ? 23.229 10.935 14.401 1.00 33.97 122 TRP A CA 1
ATOM 813 C C . TRP A 1 143 ? 22.929 9.545 14.938 1.00 32.79 122 TRP A C 1
ATOM 814 O O . TRP A 1 143 ? 23.818 8.862 15.432 1.00 29.51 122 TRP A O 1
ATOM 825 N N . ALA A 1 144 ? 21.668 9.136 14.862 1.00 32.18 123 ALA A N 1
ATOM 826 C CA . ALA A 1 144 ? 21.293 7.830 15.353 1.00 32.29 123 ALA A CA 1
ATOM 827 C C . ALA A 1 144 ? 21.020 6.892 14.190 1.00 33.25 123 ALA A C 1
ATOM 828 O O . ALA A 1 144 ? 20.130 7.138 13.369 1.00 32.78 123 ALA A O 1
ATOM 830 N N . LEU A 1 145 ? 21.797 5.818 14.117 1.00 33.55 124 LEU A N 1
ATOM 831 C CA . LEU A 1 145 ? 21.619 4.830 13.064 1.00 34.99 124 LEU A CA 1
ATOM 832 C C . LEU A 1 145 ? 20.715 3.735 13.594 1.00 36.35 124 LEU A C 1
ATOM 833 O O . LEU A 1 145 ? 20.777 3.389 14.769 1.00 36.11 124 LEU A O 1
ATOM 838 N N . THR A 1 146 ? 19.862 3.202 12.728 1.00 39.01 125 THR A N 1
ATOM 839 C CA . THR A 1 146 ? 18.940 2.137 13.112 1.00 41.31 125 THR A CA 1
ATOM 840 C C . THR A 1 146 ? 18.782 1.167 11.954 1.00 42.68 125 THR A C 1
ATOM 841 O O . THR A 1 146 ? 19.352 1.371 10.881 1.00 44.19 125 THR A O 1
ATOM 845 N N . ARG A 1 147 ? 17.989 0.126 12.173 1.00 43.58 126 ARG A N 1
ATOM 846 C CA . ARG A 1 147 ? 17.749 -0.885 11.155 1.00 44.52 126 ARG A CA 1
ATOM 847 C C . ARG A 1 147 ? 16.333 -1.444 11.252 1.00 43.98 126 ARG A C 1
ATOM 848 O O . ARG A 1 147 ? 15.907 -1.904 12.316 1.00 38.98 126 ARG A O 1
ATOM 856 N N . ARG A 1 148 ? 15.620 -1.425 10.130 1.00 44.03 127 ARG A N 1
ATOM 857 C CA . ARG A 1 148 ? 14.255 -1.930 10.080 1.00 45.84 127 ARG A CA 1
ATOM 858 C C . ARG A 1 148 ? 13.345 -1.085 10.970 1.00 45.90 127 ARG A C 1
ATOM 859 O O . ARG A 1 148 ? 12.278 -1.532 11.397 1.00 45.43 127 ARG A O 1
ATOM 867 N N . ALA A 1 149 ? 13.772 0.145 11.241 1.00 45.03 128 ALA A N 1
ATOM 868 C CA . ALA A 1 149 ? 12.990 1.052 12.072 1.00 45.17 128 ALA A CA 1
ATOM 869 C C . ALA A 1 149 ? 11.720 1.476 11.342 1.00 45.64 128 ALA A C 1
ATOM 870 O O . ALA A 1 149 ? 10.663 1.640 11.953 1.00 44.95 128 ALA A O 1
ATOM 872 N N . VAL A 1 150 ? 11.832 1.643 10.030 1.00 46.79 129 VAL A N 1
ATOM 873 C CA . VAL A 1 150 ? 10.705 2.067 9.213 1.00 48.53 129 VAL A CA 1
ATOM 874 C C . VAL A 1 150 ? 10.587 1.220 7.948 1.00 49.83 129 VAL A C 1
ATOM 875 O O . VAL A 1 150 ? 11.595 0.849 7.354 1.00 50.70 129 VAL A O 1
ATOM 879 N N . ALA A 1 151 ? 9.352 0.929 7.538 1.00 50.45 130 ALA A N 1
ATOM 880 C CA . ALA A 1 151 ? 9.096 0.136 6.336 1.00 50.68 130 ALA A CA 1
ATOM 881 C C . ALA A 1 151 ? 8.966 1.053 5.121 1.00 51.68 130 ALA A C 1
ATOM 882 O O . ALA A 1 151 ? 7.973 1.763 4.976 1.00 51.08 130 ALA A O 1
ATOM 884 N N . VAL A 1 152 ? 9.977 1.039 4.253 1.00 52.80 131 VAL A N 1
ATOM 885 C CA . VAL A 1 152 ? 9.980 1.880 3.053 1.00 54.98 131 VAL A CA 1
ATOM 886 C C . VAL A 1 152 ? 9.614 1.117 1.776 1.00 56.41 131 VAL A C 1
ATOM 887 O O . VAL A 1 152 ? 9.000 1.676 0.867 1.00 58.06 131 VAL A O 1
ATOM 891 N N . VAL A 1 153 ? 10.004 -0.154 1.716 1.00 56.89 132 VAL A N 1
ATOM 892 C CA . VAL A 1 153 ? 9.735 -1.006 0.559 1.00 56.12 132 VAL A CA 1
ATOM 893 C C . VAL A 1 153 ? 8.812 -2.168 0.950 1.00 56.03 132 VAL A C 1
ATOM 894 O O . VAL A 1 153 ? 8.786 -2.587 2.108 1.00 55.14 132 VAL A O 1
ATOM 898 N N . PRO A 1 154 ? 8.044 -2.704 -0.016 1.00 56.10 133 PRO A N 1
ATOM 899 C CA . PRO A 1 154 ? 7.119 -3.818 0.235 1.00 56.10 133 PRO A CA 1
ATOM 900 C C . PRO A 1 154 ? 7.777 -5.036 0.876 1.00 55.16 133 PRO A C 1
ATOM 901 O O . PRO A 1 154 ? 8.841 -5.478 0.448 1.00 55.38 133 PRO A O 1
ATOM 905 N N . GLY A 1 155 ? 7.137 -5.571 1.908 1.00 54.82 134 GLY A N 1
ATOM 906 C CA . GLY A 1 155 ? 7.680 -6.734 2.587 1.00 55.43 134 GLY A CA 1
ATOM 907 C 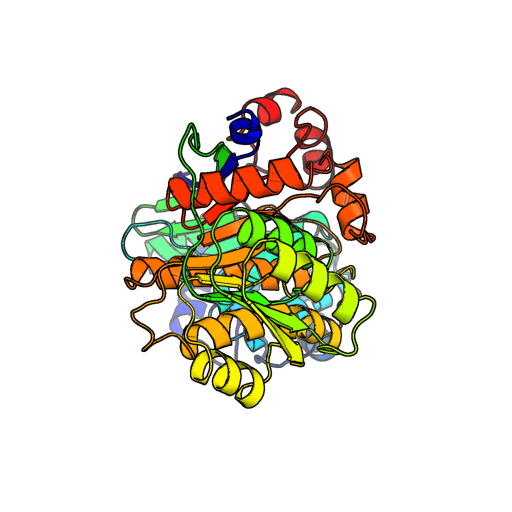C . GLY A 1 155 ? 8.248 -6.443 3.967 1.00 55.16 134 GLY A C 1
ATOM 908 O O . GLY A 1 155 ? 7.946 -7.151 4.936 1.00 54.15 134 GLY A O 1
ATOM 909 N N . GLU A 1 156 ? 9.068 -5.397 4.063 1.00 54.81 135 GLU A N 1
ATOM 910 C CA . GLU A 1 156 ? 9.680 -5.024 5.337 1.00 54.55 135 GLU A CA 1
ATOM 911 C C . GLU A 1 156 ? 8.680 -4.318 6.243 1.00 52.93 135 GLU A C 1
ATOM 912 O O . GLU A 1 156 ? 7.806 -3.583 5.783 1.00 53.34 135 GLU A O 1
ATOM 918 N N . THR A 1 157 ? 8.810 -4.562 7.540 1.00 50.69 136 THR A N 1
ATOM 919 C CA . THR A 1 157 ? 7.925 -3.961 8.518 1.00 48.56 136 THR A CA 1
ATOM 920 C C . THR A 1 157 ? 8.760 -3.239 9.566 1.00 47.96 136 THR A C 1
ATOM 921 O O . THR A 1 157 ? 9.949 -3.534 9.740 1.00 48.53 136 THR A O 1
ATOM 925 N N . PRO A 1 158 ? 8.153 -2.268 10.265 1.00 46.28 137 PRO A N 1
ATOM 926 C CA . PRO A 1 158 ? 8.838 -1.493 11.305 1.00 43.88 137 PRO A CA 1
ATOM 927 C C . PRO A 1 158 ? 8.941 -2.261 12.619 1.00 43.46 137 PRO A C 1
ATOM 928 O O . PRO A 1 158 ? 7.933 -2.702 13.164 1.00 43.34 137 PRO A O 1
ATOM 932 N N . GLN A 1 159 ? 10.155 -2.428 13.132 1.00 42.49 138 GLN A N 1
ATOM 933 C CA . GLN A 1 159 ? 10.322 -3.142 14.393 1.00 43.00 138 GLN A CA 1
ATOM 934 C C . GLN A 1 159 ? 10.247 -2.098 15.526 1.00 40.96 138 GLN A C 1
ATOM 935 O O . GLN A 1 159 ? 10.684 -0.959 15.363 1.00 38.33 138 GLN A O 1
ATOM 941 N N . ASP A 1 160 ? 9.684 -2.496 16.663 1.00 38.12 139 ASP A N 1
ATOM 942 C CA . ASP A 1 160 ? 9.491 -1.600 17.809 1.00 38.18 139 ASP A CA 1
ATOM 943 C C . ASP A 1 160 ? 10.667 -0.704 18.224 1.00 37.66 139 ASP A C 1
ATOM 944 O O . ASP A 1 160 ? 10.612 0.525 18.083 1.00 38.49 139 ASP A O 1
ATOM 949 N N . ALA A 1 161 ? 11.722 -1.321 18.742 1.00 36.55 140 ALA A N 1
ATOM 950 C CA . ALA A 1 161 ? 12.907 -0.592 19.184 1.00 36.14 140 ALA A CA 1
ATOM 951 C C . ALA A 1 161 ? 13.297 0.542 18.231 1.00 35.52 140 ALA A C 1
ATOM 952 O O . ALA A 1 161 ? 13.443 1.693 18.650 1.00 36.52 140 ALA A O 1
ATOM 954 N N . GLY A 1 162 ? 13.455 0.237 16.948 1.00 34.40 141 GLY A N 1
ATOM 955 C CA . GLY A 1 162 ? 13.827 1.278 16.001 1.00 31.11 141 GLY A CA 1
ATOM 956 C C . GLY A 1 162 ? 12.779 2.359 15.791 1.00 30.82 141 GLY A C 1
ATOM 957 O O . GLY A 1 162 ? 13.118 3.537 15.649 1.00 30.88 141 GLY A O 1
ATOM 958 N N . ALA A 1 163 ? 11.505 1.972 15.747 1.00 29.58 142 ALA A N 1
ATOM 959 C CA . ALA A 1 163 ? 10.426 2.943 15.546 1.00 29.50 142 ALA A CA 1
ATOM 960 C C . ALA A 1 163 ? 10.368 3.962 16.682 1.00 29.65 142 ALA A C 1
ATOM 961 O O . ALA A 1 163 ? 10.083 5.136 16.459 1.00 29.72 142 ALA A O 1
ATOM 963 N N . GLN A 1 164 ? 10.634 3.500 17.901 1.00 28.89 143 GLN A N 1
ATOM 964 C CA . GLN A 1 164 ? 10.618 4.370 19.076 1.00 29.52 143 GLN A CA 1
ATOM 965 C C . GLN A 1 164 ? 11.650 5.490 18.984 1.00 29.81 143 GLN A C 1
ATOM 966 O O . GLN A 1 164 ? 11.352 6.652 19.285 1.00 29.81 143 GLN A O 1
ATOM 972 N N . LEU A 1 165 ? 12.864 5.121 18.573 1.00 28.60 144 LEU A N 1
ATOM 973 C CA . LEU A 1 165 ? 13.982 6.056 18.438 1.00 28.04 144 LEU A CA 1
ATOM 974 C C . LEU A 1 165 ? 13.692 7.143 17.403 1.00 28.05 144 LEU A C 1
ATOM 975 O O . LEU A 1 165 ? 14.058 8.307 17.581 1.00 25.66 144 LEU A O 1
ATOM 980 N N . TRP A 1 166 ? 13.065 6.766 16.295 1.00 28.79 145 TRP A N 1
ATOM 981 C CA . TRP A 1 166 ? 12.751 7.771 15.287 1.00 29.68 145 TRP A CA 1
ATOM 982 C C . TRP A 1 166 ? 11.765 8.748 15.897 1.00 30.70 145 TRP A C 1
ATOM 983 O O . TRP A 1 166 ? 11.871 9.954 15.683 1.00 29.74 145 TRP A O 1
ATOM 994 N N . GLY A 1 167 ? 10.829 8.221 16.691 1.00 30.08 146 GLY A N 1
ATOM 995 C CA . GLY A 1 167 ? 9.857 9.079 17.333 1.00 27.79 146 GLY A CA 1
ATOM 996 C C . GLY A 1 167 ? 10.543 10.090 18.228 1.00 26.27 146 GLY A C 1
ATOM 997 O O . GLY A 1 167 ? 10.290 11.289 18.147 1.00 24.72 146 GLY A O 1
ATOM 998 N N . PHE A 1 168 ? 11.432 9.598 19.078 1.00 27.35 147 PHE A N 1
ATOM 999 C CA . PHE A 1 168 ? 12.174 10.447 19.996 1.00 26.81 147 PHE A CA 1
ATOM 1000 C C . PHE A 1 168 ? 13.116 11.376 19.250 1.00 26.14 147 PHE A C 1
ATOM 1001 O O . PHE A 1 168 ? 13.317 12.528 19.644 1.00 25.90 147 PHE A O 1
ATOM 1009 N N . GLY A 1 169 ? 13.718 10.841 18.193 1.00 26.39 148 GLY A N 1
ATOM 1010 C CA . GLY A 1 169 ? 14.665 11.606 17.398 1.00 27.00 148 GLY A CA 1
ATOM 1011 C C . GLY A 1 169 ? 14.098 12.921 16.889 1.00 26.61 148 GLY A C 1
ATOM 1012 O O . GLY A 1 169 ? 14.789 13.939 16.899 1.00 28.06 148 GLY A O 1
ATOM 1013 N N . ARG A 1 170 ? 12.847 12.887 16.429 1.00 26.18 149 ARG A N 1
ATOM 1014 C CA . ARG A 1 170 ? 12.159 14.068 15.904 1.00 26.21 149 ARG A CA 1
ATOM 1015 C C . ARG A 1 170 ? 11.901 15.119 16.981 1.00 27.38 149 ARG A C 1
ATOM 1016 O O . ARG A 1 170 ? 11.821 16.324 16.695 1.00 30.07 149 ARG A O 1
ATOM 1024 N N . VAL A 1 171 ? 11.763 14.666 18.218 1.00 27.38 150 VAL A N 1
ATOM 1025 C CA . VAL A 1 171 ? 11.546 15.573 19.327 1.00 26.53 150 VAL A CA 1
ATOM 1026 C C . VAL A 1 171 ? 12.884 16.236 19.617 1.00 26.81 150 VAL A C 1
ATOM 1027 O O . VAL A 1 171 ? 12.944 17.434 19.917 1.00 26.88 150 VAL A O 1
ATOM 1031 N N . ALA A 1 172 ? 13.962 15.459 19.515 1.00 27.67 151 ALA A N 1
ATOM 1032 C CA . ALA A 1 172 ? 15.306 15.992 19.765 1.00 30.15 151 ALA A CA 1
ATOM 1033 C C . ALA A 1 172 ? 15.661 17.116 18.787 1.00 31.87 151 ALA A C 1
ATOM 1034 O O . ALA A 1 172 ? 16.270 18.108 19.177 1.00 31.54 151 ALA A O 1
ATOM 1036 N N . ALA A 1 173 ? 15.268 16.955 17.526 1.00 31.95 152 ALA A N 1
ATOM 1037 C CA . ALA A 1 173 ? 15.541 17.957 16.504 1.00 35.23 152 ALA A CA 1
ATOM 1038 C C . ALA A 1 173 ? 14.980 19.326 16.883 1.00 36.30 152 ALA A C 1
ATOM 1039 O O . ALA A 1 173 ? 15.630 20.357 16.686 1.00 36.49 152 ALA A O 1
ATOM 1041 N N . LEU A 1 174 ? 13.776 19.318 17.446 1.00 35.99 153 LEU A N 1
ATOM 1042 C CA . LEU A 1 174 ? 13.078 20.537 17.846 1.00 35.15 153 LEU A CA 1
ATOM 1043 C C . LEU A 1 174 ? 13.529 21.112 19.179 1.00 36.20 153 LEU A C 1
ATOM 1044 O O . LEU A 1 174 ? 13.497 22.331 19.395 1.00 36.11 153 LEU A O 1
ATOM 1049 N N . GLU A 1 175 ? 13.940 20.231 20.081 1.00 35.31 154 GLU A N 1
ATOM 1050 C CA . GLU A 1 175 ? 14.397 20.645 21.404 1.00 35.88 154 GLU A CA 1
ATOM 1051 C C . GLU A 1 175 ? 15.853 21.086 21.455 1.00 34.68 154 GLU A C 1
ATOM 1052 O O . GLU A 1 175 ? 16.213 22.007 22.201 1.00 32.99 154 GLU A O 1
ATOM 1058 N N . LEU A 1 176 ? 16.673 20.407 20.658 1.00 33.78 155 LEU A N 1
ATOM 1059 C CA . LEU A 1 176 ? 18.103 20.664 20.580 1.00 32.86 155 LEU A CA 1
ATOM 1060 C C . LEU A 1 176 ? 18.546 20.757 19.119 1.00 32.05 155 LEU A C 1
ATOM 1061 O O . LEU A 1 176 ? 19.317 19.932 18.648 1.00 33.10 155 LEU A O 1
ATOM 1066 N N . PRO A 1 177 ? 18.076 21.775 18.391 1.00 33.85 156 PRO A N 1
ATOM 1067 C CA . PRO A 1 177 ? 18.415 21.980 16.972 1.00 35.00 156 PRO A CA 1
ATOM 1068 C C . PRO A 1 177 ? 19.907 22.047 16.650 1.00 35.02 156 PRO A C 1
ATOM 1069 O O . PRO A 1 177 ? 20.336 21.571 15.606 1.00 35.55 156 PRO A O 1
ATOM 1073 N N . ASP A 1 178 ? 20.682 22.656 17.541 1.00 37.11 157 ASP A N 1
ATOM 1074 C CA . ASP A 1 178 ? 22.111 22.819 17.326 1.00 38.29 157 ASP A CA 1
ATOM 1075 C C . ASP A 1 178 ? 22.931 21.588 17.671 1.00 39.86 157 ASP A C 1
ATOM 1076 O O . ASP A 1 178 ? 24.115 21.521 17.345 1.00 40.18 157 ASP A O 1
ATOM 1081 N N . ILE A 1 179 ? 22.304 20.619 18.329 1.00 39.06 158 ILE A N 1
ATOM 1082 C CA . ILE A 1 179 ? 22.985 19.394 18.733 1.00 38.95 158 ILE A CA 1
ATOM 1083 C C . ILE A 1 179 ? 22.537 18.182 17.927 1.00 38.47 158 ILE A C 1
ATOM 1084 O O . ILE A 1 179 ? 23.363 17.380 17.483 1.00 38.39 158 ILE A O 1
ATOM 1089 N N . TRP A 1 180 ? 21.229 18.048 17.726 1.00 38.03 159 TRP A N 1
ATOM 1090 C CA . TRP A 1 180 ? 20.712 16.905 16.986 1.00 37.44 159 TRP A CA 1
ATOM 1091 C C . TRP A 1 180 ? 21.058 16.916 15.503 1.00 38.05 159 TRP A C 1
ATOM 1092 O O . TRP A 1 180 ? 20.809 17.894 14.796 1.00 40.04 159 TRP A O 1
ATOM 1103 N N . GLY A 1 181 ? 21.625 15.813 15.037 1.00 36.76 160 GLY A N 1
ATOM 1104 C CA . GLY A 1 181 ? 21.980 15.712 13.638 1.00 38.50 160 GLY A CA 1
ATOM 1105 C C . GLY A 1 181 ? 20.842 15.107 12.833 1.00 38.64 160 GLY A C 1
ATOM 1106 O O . GLY A 1 181 ? 20.164 15.807 12.088 1.00 38.39 160 GLY A O 1
ATOM 1107 N N . GLY A 1 182 ? 20.637 13.802 12.986 1.00 37.93 161 GLY A N 1
ATOM 1108 C CA . GLY A 1 182 ? 19.570 13.123 12.276 1.00 36.99 161 GLY A CA 1
ATOM 1109 C C . GLY A 1 182 ? 19.490 11.627 12.518 1.00 37.73 161 GLY A C 1
ATOM 1110 O O . GLY A 1 182 ? 20.257 11.057 13.302 1.00 35.42 161 GLY A O 1
ATOM 1111 N N . LEU A 1 183 ? 18.547 10.997 11.818 1.00 37.71 162 LEU A N 1
ATOM 1112 C CA . LEU A 1 183 ? 18.297 9.553 11.896 1.00 37.85 162 LEU A CA 1
ATOM 1113 C C . LEU A 1 183 ? 18.541 8.921 10.525 1.00 37.93 162 LEU A C 1
ATOM 1114 O O . LEU A 1 183 ? 18.104 9.455 9.510 1.00 37.77 162 LEU A O 1
ATOM 1119 N N . ILE A 1 184 ? 19.235 7.790 10.497 1.00 39.29 163 ILE A N 1
ATOM 1120 C CA . ILE A 1 184 ? 19.521 7.101 9.246 1.00 40.02 163 ILE A CA 1
ATOM 1121 C C . ILE A 1 184 ? 19.218 5.613 9.413 1.00 41.95 163 ILE A C 1
ATOM 1122 O O . ILE A 1 184 ? 19.782 4.956 10.289 1.00 42.53 163 ILE A O 1
ATOM 1127 N N . ASP A 1 185 ? 18.338 5.076 8.572 1.00 42.96 164 ASP A N 1
ATOM 1128 C CA . ASP A 1 185 ? 17.967 3.664 8.667 1.00 45.65 164 ASP A CA 1
ATOM 1129 C C . ASP A 1 185 ? 18.773 2.788 7.700 1.00 47.30 164 ASP A C 1
ATOM 1130 O O . ASP A 1 185 ? 18.674 2.935 6.483 1.00 45.97 164 ASP A O 1
ATOM 1135 N N . LEU A 1 186 ? 19.561 1.872 8.252 1.00 48.86 165 LEU A N 1
ATOM 1136 C CA . LEU A 1 186 ? 20.384 0.996 7.437 1.00 52.01 165 LEU A CA 1
ATOM 1137 C C . LEU A 1 186 ? 19.644 -0.239 6.940 1.00 55.21 165 LEU A C 1
ATOM 1138 O O . LEU A 1 186 ? 18.671 -0.685 7.547 1.00 56.03 165 LEU A O 1
ATOM 1143 N N . PRO A 1 187 ? 20.094 -0.795 5.802 1.00 57.98 166 PRO A N 1
ATOM 1144 C CA . PRO A 1 187 ? 19.518 -1.986 5.171 1.00 59.87 166 PRO A CA 1
ATOM 1145 C C . PRO A 1 187 ? 19.522 -3.210 6.084 1.00 61.18 166 PRO A C 1
ATOM 1146 O O . PRO A 1 187 ? 18.475 -3.801 6.348 1.00 60.22 166 PRO A O 1
ATOM 1150 N N . GLU A 1 188 ? 20.709 -3.580 6.556 1.00 63.62 167 GLU A N 1
ATOM 1151 C CA . GLU A 1 188 ? 20.872 -4.739 7.431 1.00 65.87 167 GLU A CA 1
ATOM 1152 C C . GLU A 1 188 ? 20.302 -6.009 6.812 1.00 65.55 167 GLU A C 1
ATOM 1153 O O . GLU A 1 188 ? 20.806 -6.487 5.797 1.00 66.01 167 GLU A O 1
ATOM 1159 N N . ASN A 1 213 ? 27.281 -4.425 2.137 1.00 79.79 192 ASN A N 1
ATOM 1160 C CA . ASN A 1 213 ? 27.383 -3.244 2.985 1.00 80.23 192 ASN A CA 1
ATOM 1161 C C . ASN A 1 213 ? 28.304 -2.186 2.377 1.00 80.00 192 ASN A C 1
ATOM 1162 O O . ASN A 1 213 ? 28.557 -1.154 2.995 1.00 80.03 192 ASN A O 1
ATOM 1167 N N . ARG A 1 214 ? 28.798 -2.437 1.168 1.00 79.68 193 ARG A N 1
ATOM 1168 C CA . ARG A 1 214 ? 29.699 -1.491 0.517 1.00 79.11 193 ARG A CA 1
ATOM 1169 C C . ARG A 1 214 ? 29.024 -0.146 0.228 1.00 77.56 193 ARG A C 1
ATOM 1170 O O . ARG A 1 214 ? 29.392 0.878 0.805 1.00 77.50 193 ARG A O 1
ATOM 1178 N N . ARG A 1 215 ? 28.035 -0.156 -0.662 1.00 75.52 194 ARG A N 1
ATOM 1179 C CA . ARG A 1 215 ? 27.316 1.056 -1.057 1.00 73.06 194 ARG A CA 1
ATOM 1180 C C . ARG A 1 215 ? 26.390 1.539 0.058 1.00 70.51 194 ARG A C 1
ATOM 1181 O O . ARG A 1 215 ? 26.231 2.744 0.281 1.00 69.60 194 ARG A O 1
ATOM 1189 N N . ALA A 1 216 ? 25.781 0.583 0.752 1.00 67.63 195 ALA A N 1
ATOM 1190 C CA . ALA A 1 216 ? 24.879 0.880 1.856 1.00 65.11 195 ALA A CA 1
ATOM 1191 C C . ALA A 1 216 ? 25.589 1.811 2.828 1.00 63.39 195 ALA A C 1
ATOM 1192 O O . ALA A 1 216 ? 25.133 2.925 3.080 1.00 62.91 195 ALA A O 1
ATOM 1194 N N . LEU A 1 217 ? 26.713 1.350 3.370 1.00 62.08 196 LEU A N 1
ATOM 1195 C CA . LEU A 1 217 ? 27.477 2.165 4.301 1.00 60.99 196 LEU A CA 1
ATOM 1196 C C . LEU A 1 217 ? 27.903 3.458 3.616 1.00 60.18 196 LEU A C 1
ATOM 1197 O O . LEU A 1 217 ? 27.960 4.513 4.242 1.00 59.22 196 LEU A O 1
ATOM 1202 N N . GLU A 1 218 ? 28.189 3.368 2.321 1.00 59.98 197 GLU A N 1
ATOM 1203 C CA . GLU A 1 218 ? 28.608 4.529 1.549 1.00 59.67 197 GLU A CA 1
ATOM 1204 C C . GLU A 1 218 ? 27.527 5.598 1.580 1.00 58.19 197 GLU A C 1
ATOM 1205 O O . GLU A 1 218 ? 27.786 6.742 1.965 1.00 57.55 197 GLU A O 1
ATOM 1211 N N . LEU A 1 219 ? 26.317 5.222 1.173 1.00 57.07 198 LEU A N 1
ATOM 1212 C CA . LEU A 1 219 ? 25.187 6.150 1.160 1.00 56.72 198 LEU A CA 1
ATOM 1213 C C . LEU A 1 219 ? 25.020 6.789 2.540 1.00 56.72 198 LEU A C 1
ATOM 1214 O O . LEU A 1 219 ? 24.803 8.001 2.657 1.00 56.97 198 LEU A O 1
ATOM 1219 N N . ALA A 1 220 ? 25.135 5.962 3.577 1.00 56.24 199 ALA A N 1
ATOM 1220 C CA . ALA A 1 220 ? 25.001 6.416 4.958 1.00 56.30 199 ALA A CA 1
ATOM 1221 C C . ALA A 1 220 ? 25.910 7.605 5.233 1.00 56.26 199 ALA A C 1
ATOM 1222 O O . ALA A 1 220 ? 25.473 8.634 5.740 1.00 55.64 199 ALA A O 1
ATOM 1224 N N . ALA A 1 221 ? 27.183 7.452 4.892 1.00 56.82 200 ALA A N 1
ATOM 1225 C CA . ALA A 1 221 ? 28.161 8.509 5.094 1.00 57.37 200 ALA A CA 1
ATOM 1226 C C . ALA A 1 221 ? 27.751 9.759 4.338 1.00 57.98 200 ALA A C 1
ATOM 1227 O O . ALA A 1 221 ? 27.952 10.879 4.813 1.00 58.21 200 ALA A O 1
ATOM 1229 N N . ALA A 1 222 ? 27.185 9.569 3.151 1.00 59.15 201 ALA A N 1
ATOM 1230 C CA . ALA A 1 222 ? 26.754 10.699 2.337 1.00 60.21 201 ALA A CA 1
ATOM 1231 C C . ALA A 1 222 ? 25.728 11.524 3.099 1.00 60.28 201 ALA A C 1
ATOM 1232 O O . ALA A 1 222 ? 25.786 12.753 3.109 1.00 60.40 201 ALA A O 1
ATOM 1234 N N . VAL A 1 223 ? 24.788 10.836 3.738 1.00 61.01 202 VAL A N 1
ATOM 1235 C CA . VAL A 1 223 ? 23.745 11.504 4.509 1.00 60.47 202 VAL A CA 1
ATOM 1236 C C . VAL A 1 223 ? 24.374 12.351 5.603 1.00 60.05 202 VAL A C 1
ATOM 1237 O O . VAL A 1 223 ? 23.946 13.472 5.852 1.00 59.69 202 VAL A O 1
ATOM 1241 N N . LEU A 1 224 ? 25.390 11.804 6.258 1.00 60.31 203 LEU A N 1
ATOM 1242 C CA . LEU A 1 224 ? 26.069 12.518 7.329 1.00 60.58 203 LEU A CA 1
ATOM 1243 C C . LEU A 1 224 ? 26.712 13.797 6.813 1.00 61.31 203 LEU A C 1
ATOM 1244 O O . LEU A 1 224 ? 26.654 14.841 7.463 1.00 60.80 203 LEU A O 1
ATOM 1249 N N . ALA A 1 225 ? 27.318 13.710 5.634 1.00 62.73 204 ALA A N 1
ATOM 1250 C CA . ALA A 1 225 ? 27.979 14.857 5.024 1.00 65.30 204 ALA A CA 1
ATOM 1251 C C . ALA A 1 225 ? 27.095 15.509 3.969 1.00 67.30 204 ALA A C 1
ATOM 1252 O O . ALA A 1 225 ? 27.580 16.248 3.111 1.00 68.45 204 ALA A O 1
ATOM 1254 N N . GLY A 1 226 ? 25.797 15.233 4.038 1.00 69.27 205 GLY A N 1
ATOM 1255 C CA . GLY A 1 226 ? 24.871 15.797 3.073 1.00 71.40 205 GLY A CA 1
ATOM 1256 C C . GLY A 1 226 ? 24.750 17.305 3.163 1.00 73.31 205 GLY A C 1
ATOM 1257 O O . GLY A 1 226 ? 25.029 17.899 4.207 1.00 73.51 205 GLY A O 1
ATOM 1258 N N . ARG A 1 227 ? 24.335 17.921 2.058 1.00 74.63 206 ARG A N 1
ATOM 1259 C CA . ARG A 1 227 ? 24.167 19.368 2.000 1.00 76.03 206 ARG A CA 1
ATOM 1260 C C . ARG A 1 227 ? 22.755 19.749 2.438 1.00 75.93 206 ARG A C 1
ATOM 1261 O O . ARG A 1 227 ? 22.539 20.807 3.028 1.00 76.59 206 ARG A O 1
ATOM 1269 N N . ASP A 1 228 ? 21.793 18.879 2.152 1.00 75.05 207 ASP A N 1
ATOM 1270 C CA . ASP A 1 228 ? 20.417 19.143 2.535 1.00 74.16 207 ASP A CA 1
ATOM 1271 C C . ASP A 1 228 ? 20.121 18.633 3.933 1.00 72.76 207 ASP A C 1
ATOM 1272 O O . ASP A 1 228 ? 20.597 17.568 4.335 1.00 73.37 207 ASP A O 1
ATOM 1277 N N . GLY A 1 229 ? 19.327 19.404 4.668 1.00 70.27 208 GLY A N 1
ATOM 1278 C CA . GLY A 1 229 ? 18.974 19.035 6.024 1.00 66.44 208 GLY A CA 1
ATOM 1279 C C . GLY A 1 229 ? 18.089 17.812 6.098 1.00 63.30 208 GLY A C 1
ATOM 1280 O O . GLY A 1 229 ? 17.032 17.850 6.718 1.00 64.59 208 GLY A O 1
ATOM 1281 N N . GLU A 1 230 ? 18.510 16.727 5.463 1.00 59.91 209 GLU A N 1
ATOM 1282 C CA . GLU A 1 230 ? 17.740 15.495 5.501 1.00 57.85 209 GLU A CA 1
ATOM 1283 C C . GLU A 1 230 ? 18.124 14.696 6.748 1.00 56.39 209 GLU A C 1
ATOM 1284 O O . GLU A 1 230 ? 18.967 13.796 6.691 1.00 57.20 209 GLU A O 1
ATOM 1290 N N . ASP A 1 231 ? 17.504 15.043 7.873 1.00 53.66 210 ASP A N 1
ATOM 1291 C CA . ASP A 1 231 ? 17.764 14.386 9.144 1.00 50.14 210 ASP A CA 1
ATOM 1292 C C . ASP A 1 231 ? 16.843 13.191 9.417 1.00 48.99 210 ASP A C 1
ATOM 1293 O O . ASP A 1 231 ? 16.676 12.775 10.564 1.00 48.80 210 ASP A O 1
ATOM 1298 N N . GLN A 1 232 ? 16.263 12.643 8.353 1.00 47.25 211 GLN A N 1
ATOM 1299 C CA . GLN A 1 232 ? 15.375 11.487 8.434 1.00 45.89 211 GLN A CA 1
ATOM 1300 C C . GLN A 1 232 ? 15.463 10.767 7.091 1.00 45.93 211 GLN A C 1
ATOM 1301 O O . GLN A 1 232 ? 14.658 11.012 6.189 1.00 45.09 211 GLN A O 1
ATOM 1307 N N . VAL A 1 233 ? 16.447 9.880 6.967 1.00 46.52 212 VAL A N 1
ATOM 1308 C CA . VAL A 1 233 ? 16.681 9.150 5.726 1.00 46.15 212 VAL A CA 1
ATOM 1309 C C . VAL A 1 233 ? 16.743 7.637 5.926 1.00 47.38 212 VAL A C 1
ATOM 1310 O O . VAL A 1 233 ? 17.135 7.153 6.984 1.00 48.47 212 VAL A O 1
ATOM 1314 N N . ALA A 1 234 ? 16.340 6.895 4.902 1.00 48.66 213 ALA A N 1
ATOM 1315 C CA . ALA A 1 234 ? 16.363 5.444 4.954 1.00 50.44 213 ALA A CA 1
ATOM 1316 C C . ALA A 1 234 ? 17.222 4.951 3.801 1.00 52.06 213 ALA A C 1
ATOM 1317 O O . ALA A 1 234 ? 16.902 5.183 2.634 1.00 52.66 213 ALA A O 1
ATOM 1319 N N . VAL A 1 235 ? 18.319 4.283 4.125 1.00 53.52 214 VAL A N 1
ATOM 1320 C CA . VAL A 1 235 ? 19.210 3.771 3.097 1.00 54.46 214 VAL A CA 1
ATOM 1321 C C . VAL A 1 235 ? 18.821 2.359 2.689 1.00 55.43 214 VAL A C 1
ATOM 1322 O O . VAL A 1 235 ? 18.770 1.450 3.517 1.00 55.84 214 VAL A O 1
ATOM 1326 N N . ARG A 1 236 ? 18.555 2.187 1.399 1.00 57.84 215 ARG A N 1
ATOM 1327 C CA . ARG A 1 236 ? 18.172 0.896 0.841 1.00 59.12 215 ARG A CA 1
ATOM 1328 C C . ARG A 1 236 ? 19.002 0.641 -0.415 1.00 60.10 215 ARG A C 1
ATOM 1329 O O . ARG A 1 236 ? 19.640 1.561 -0.939 1.00 59.86 215 ARG A O 1
ATOM 1337 N N . ALA A 1 237 ? 18.997 -0.604 -0.890 1.00 60.02 216 ALA A N 1
ATOM 1338 C CA . ALA A 1 237 ? 19.745 -0.969 -2.094 1.00 60.94 216 ALA A CA 1
ATOM 1339 C C . ALA A 1 237 ? 19.299 -0.086 -3.251 1.00 61.17 216 ALA A C 1
ATOM 1340 O O . ALA A 1 237 ? 20.091 0.289 -4.115 1.00 62.42 216 ALA A O 1
ATOM 1342 N N . SER A 1 238 ? 18.018 0.253 -3.236 1.00 61.07 217 SER A N 1
ATOM 1343 C CA . SER A 1 238 ? 17.416 1.091 -4.252 1.00 61.11 217 SER A CA 1
ATOM 1344 C C . SER A 1 238 ? 17.975 2.507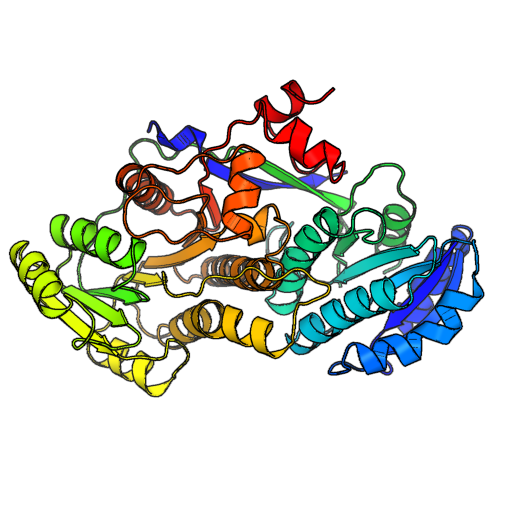 -4.146 1.00 62.16 217 SER A C 1
ATOM 1345 O O . SER A 1 238 ? 17.918 3.283 -5.100 1.00 63.02 217 SER A O 1
ATOM 1348 N N . GLY A 1 239 ? 18.514 2.833 -2.973 1.00 61.23 218 GLY A N 1
ATOM 1349 C CA . GLY A 1 239 ? 19.072 4.155 -2.737 1.00 60.46 218 GLY A CA 1
ATOM 1350 C C . GLY A 1 239 ? 18.621 4.727 -1.402 1.00 60.10 218 GLY A C 1
ATOM 1351 O O . GLY A 1 239 ? 18.177 3.983 -0.528 1.00 59.93 218 GLY A O 1
ATOM 1352 N N . ILE A 1 240 ? 18.736 6.044 -1.240 1.00 59.31 219 ILE A N 1
ATOM 1353 C CA . ILE A 1 240 ? 18.331 6.701 0.004 1.00 60.24 219 ILE A CA 1
ATOM 1354 C C . ILE A 1 240 ? 16.963 7.368 -0.108 1.00 59.77 219 ILE A C 1
ATOM 1355 O O . ILE A 1 240 ? 16.631 7.972 -1.127 1.00 59.37 219 ILE A O 1
ATOM 1360 N N . TYR A 1 241 ? 16.183 7.280 0.960 1.00 59.98 220 TYR A N 1
ATOM 1361 C CA . TYR A 1 241 ? 14.853 7.867 0.968 1.00 59.28 220 TYR A CA 1
ATOM 1362 C C . TYR A 1 241 ? 14.670 8.839 2.129 1.00 58.17 220 TYR A C 1
ATOM 1363 O O . TYR A 1 241 ? 15.075 8.555 3.255 1.00 59.05 220 TYR A O 1
ATOM 1372 N N . GLY A 1 242 ? 14.063 9.986 1.846 1.00 56.53 221 GLY A N 1
ATOM 1373 C CA . GLY A 1 242 ? 13.820 10.974 2.879 1.00 54.24 221 GLY A CA 1
ATOM 1374 C C . GLY A 1 242 ? 12.360 10.961 3.302 1.00 53.18 221 GLY A C 1
ATOM 1375 O O . GLY A 1 242 ? 11.457 10.985 2.458 1.00 52.80 221 GLY A O 1
ATOM 1376 N N . ARG A 1 243 ? 12.125 10.921 4.610 1.00 51.14 222 ARG A N 1
ATOM 1377 C CA . ARG A 1 243 ? 10.769 10.892 5.155 1.00 49.19 222 ARG A CA 1
ATOM 1378 C C . ARG A 1 243 ? 9.994 12.152 4.776 1.00 48.61 222 ARG A C 1
ATOM 1379 O O . ARG A 1 243 ? 10.521 13.260 4.838 1.00 47.74 222 ARG A O 1
ATOM 1387 N N . ARG A 1 244 ? 8.740 11.977 4.374 1.00 49.77 223 ARG A N 1
ATOM 1388 C CA . ARG A 1 244 ? 7.896 13.107 3.978 1.00 49.43 223 ARG A CA 1
ATOM 1389 C C . ARG A 1 244 ? 6.455 12.941 4.445 1.00 49.58 223 ARG A C 1
ATOM 1390 O O . ARG A 1 244 ? 5.925 11.832 4.472 1.00 49.48 223 ARG A O 1
ATOM 1398 N N . VAL A 1 245 ? 5.825 14.049 4.815 1.00 50.73 224 VAL A N 1
ATOM 1399 C CA . VAL A 1 245 ? 4.429 14.014 5.229 1.00 52.57 224 VAL A CA 1
ATOM 1400 C C . VAL A 1 245 ? 3.574 14.567 4.087 1.00 52.94 224 VAL A C 1
ATOM 1401 O O . VAL A 1 245 ? 3.706 15.730 3.691 1.00 53.63 224 VAL A O 1
ATOM 1405 N N . SER A 1 246 ? 2.695 13.723 3.561 1.00 52.39 225 SER A N 1
ATOM 1406 C CA . SER A 1 246 ? 1.827 14.109 2.458 1.00 51.05 225 SER A CA 1
ATOM 1407 C C . SER A 1 246 ? 0.352 13.852 2.772 1.00 49.96 225 SER A C 1
ATOM 1408 O O . SER A 1 246 ? 0.006 12.834 3.370 1.00 49.57 225 SER A O 1
ATOM 1411 N N . ARG A 1 247 ? -0.516 14.779 2.375 1.00 48.45 226 ARG A N 1
ATOM 1412 C CA . ARG A 1 247 ? -1.946 14.622 2.628 1.00 46.69 226 ARG A CA 1
ATOM 1413 C C . ARG A 1 247 ? -2.359 13.237 2.150 1.00 45.62 226 ARG A C 1
ATOM 1414 O O . ARG A 1 247 ? -1.935 12.789 1.089 1.00 44.73 226 ARG A O 1
ATOM 1422 N N . ALA A 1 248 ? -3.158 12.544 2.952 1.00 45.26 227 ALA A N 1
ATOM 1423 C CA . ALA A 1 248 ? -3.599 11.211 2.581 1.00 45.24 227 ALA A CA 1
ATOM 1424 C C . ALA A 1 248 ? -4.857 11.313 1.734 1.00 46.58 227 ALA A C 1
ATOM 1425 O O . ALA A 1 248 ? -5.482 12.369 1.666 1.00 46.06 227 ALA A O 1
ATOM 1427 N N . ALA A 1 249 ? -5.221 10.213 1.089 1.00 48.39 228 ALA A N 1
ATOM 1428 C CA . ALA A 1 249 ? -6.404 10.175 0.245 1.00 50.58 228 ALA A CA 1
ATOM 1429 C C . ALA A 1 249 ? -7.640 10.631 1.020 1.00 52.17 228 ALA A C 1
ATOM 1430 O O . ALA A 1 249 ? -7.543 11.022 2.187 1.00 53.47 228 ALA A O 1
ATOM 1432 N N . ALA A 1 250 ? -8.802 10.593 0.376 1.00 53.05 229 ALA A N 1
ATOM 1433 C CA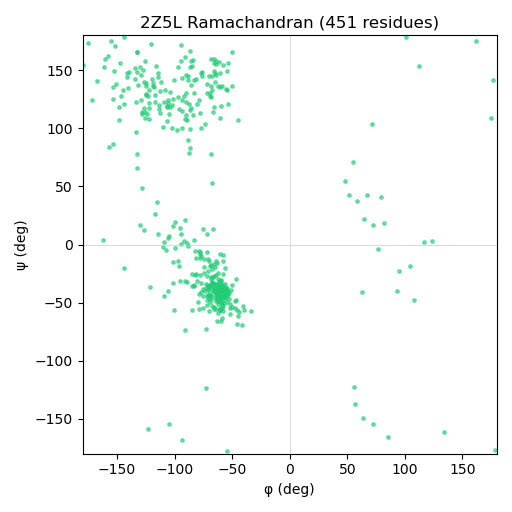 . ALA A 1 250 ? -10.035 11.001 1.049 1.00 52.27 229 ALA A CA 1
ATOM 1434 C C . ALA A 1 250 ? -10.731 9.785 1.637 1.00 51.47 229 ALA A C 1
ATOM 1435 O O . ALA A 1 250 ? -10.499 8.656 1.206 1.00 50.10 229 ALA A O 1
ATOM 1437 N N . ALA A 1 251 ? -11.573 10.026 2.635 1.00 51.84 230 ALA A N 1
ATOM 1438 C CA . ALA A 1 251 ? -12.328 8.967 3.294 1.00 52.10 230 ALA A CA 1
ATOM 1439 C C . ALA A 1 251 ? -13.698 8.890 2.631 1.00 52.31 230 ALA A C 1
ATOM 1440 O O . ALA A 1 251 ? -14.303 7.823 2.548 1.00 51.75 230 ALA A O 1
ATOM 1442 N N . GLY A 1 252 ? -14.173 10.038 2.160 1.00 52.11 231 GLY A N 1
ATOM 1443 C CA . GLY A 1 252 ? -15.460 10.099 1.501 1.00 53.84 231 GLY A CA 1
ATOM 1444 C C . GL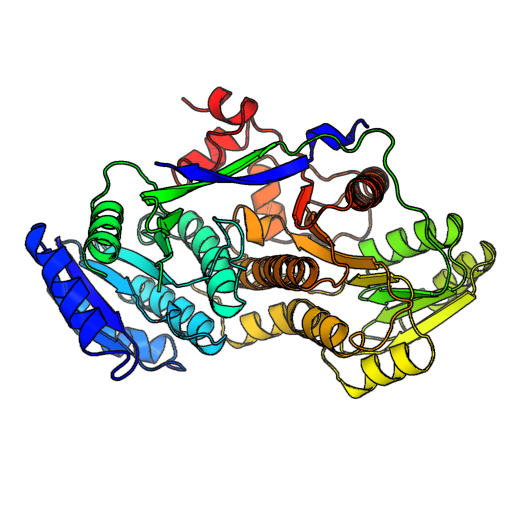Y A 1 252 ? -16.607 9.574 2.340 1.00 54.42 231 GLY A C 1
ATOM 1445 O O . GLY A 1 252 ? -16.695 9.852 3.536 1.00 54.30 231 GLY A O 1
ATOM 1446 N N . ALA A 1 253 ? -17.485 8.805 1.704 1.00 54.82 232 ALA A N 1
ATOM 1447 C CA . ALA A 1 253 ? -18.651 8.232 2.371 1.00 54.52 232 ALA A CA 1
ATOM 1448 C C . ALA A 1 253 ? -18.285 7.009 3.195 1.00 53.94 232 ALA A C 1
ATOM 1449 O O . ALA A 1 253 ? -19.126 6.452 3.898 1.00 54.16 232 ALA A O 1
ATOM 1451 N N . ALA A 1 254 ? -17.029 6.587 3.100 1.00 53.43 233 ALA A N 1
ATOM 1452 C CA . ALA A 1 254 ? -16.579 5.417 3.840 1.00 52.09 233 ALA A CA 1
ATOM 1453 C C . ALA A 1 254 ? -16.777 5.622 5.336 1.00 51.34 233 ALA A C 1
ATOM 1454 O O . ALA A 1 254 ? -16.472 6.687 5.871 1.00 49.83 233 ALA A O 1
ATOM 1456 N N . SER A 1 255 ? -17.284 4.593 6.006 1.00 49.60 234 SER A N 1
ATOM 1457 C CA . SER A 1 255 ? -17.511 4.661 7.438 1.00 47.69 234 SER A CA 1
ATOM 1458 C C . SER A 1 255 ? -17.507 3.269 8.039 1.00 46.61 234 SER A C 1
ATOM 1459 O O . SER A 1 255 ? -17.418 2.275 7.324 1.00 48.18 234 SER A O 1
ATOM 1462 N N . TRP A 1 256 ? -17.601 3.195 9.358 1.00 45.18 235 TRP A N 1
ATOM 1463 C CA . TRP A 1 256 ? -17.594 1.906 10.025 1.00 44.33 235 TRP A CA 1
ATOM 1464 C C . TRP A 1 256 ? -18.792 1.844 10.974 1.00 44.54 235 TRP A C 1
ATOM 1465 O O . TRP A 1 256 ? -19.195 2.861 11.539 1.00 45.61 235 TRP A O 1
ATOM 1476 N N . GLN A 1 257 ? -19.373 0.658 11.128 1.00 45.24 236 GLN A N 1
ATOM 1477 C CA . GLN A 1 257 ? -20.509 0.483 12.026 1.00 45.29 236 GLN A CA 1
ATOM 1478 C C . GLN A 1 257 ? -20.220 -0.575 13.082 1.00 43.97 236 GLN A C 1
ATOM 1479 O O . GLN A 1 257 ? -19.928 -1.723 12.761 1.00 43.90 236 GLN A O 1
ATOM 1485 N N . PRO A 1 258 ? -20.304 -0.195 14.365 1.00 43.84 237 PRO A N 1
ATOM 1486 C CA . PRO A 1 258 ? -20.050 -1.102 15.488 1.00 43.09 237 PRO A CA 1
ATOM 1487 C C . PRO A 1 258 ? -21.072 -2.234 15.595 1.00 42.42 237 PRO A C 1
ATOM 1488 O O . PRO A 1 258 ? -22.234 -2.059 15.231 1.00 42.88 237 PRO A O 1
ATOM 1492 N N . SER A 1 259 ? -20.629 -3.385 16.100 1.00 40.98 238 SER A N 1
ATOM 1493 C CA . SER A 1 259 ? -21.486 -4.564 16.286 1.00 40.54 238 SER A CA 1
ATOM 1494 C C . SER A 1 259 ? -20.827 -5.509 17.304 1.00 39.58 238 SER A C 1
ATOM 1495 O O . SER A 1 259 ? -19.627 -5.422 17.534 1.00 39.78 238 SER A O 1
ATOM 1498 N N . GLY A 1 260 ? -21.601 -6.399 17.919 1.00 37.63 239 GLY A N 1
ATOM 1499 C CA . GLY A 1 260 ? -21.020 -7.313 18.890 1.00 36.28 239 GLY A CA 1
ATOM 1500 C C . GLY A 1 260 ? -20.428 -6.633 20.120 1.00 35.60 239 GLY A C 1
ATOM 1501 O O . GLY A 1 260 ? -20.900 -5.574 20.543 1.00 33.26 239 GLY A O 1
ATOM 1502 N N . THR A 1 261 ? -19.385 -7.232 20.692 1.00 33.29 240 THR A N 1
ATOM 1503 C CA . THR A 1 261 ? -18.740 -6.672 21.879 1.00 33.39 240 THR A CA 1
ATOM 1504 C C . THR A 1 261 ? -17.605 -5.719 21.495 1.00 33.16 240 THR A C 1
ATOM 1505 O O . THR A 1 261 ? -16.760 -6.048 20.668 1.00 33.47 240 THR A O 1
ATOM 1509 N N . VAL A 1 262 ? -17.607 -4.525 22.082 1.00 32.28 241 VAL A N 1
ATOM 1510 C CA . VAL A 1 262 ? -16.566 -3.548 21.803 1.00 29.30 241 VAL A CA 1
ATOM 1511 C C . VAL A 1 262 ? -15.793 -3.265 23.090 1.00 29.49 241 VAL A C 1
ATOM 1512 O O . VAL A 1 262 ? -16.367 -2.896 24.118 1.00 29.87 241 VAL A O 1
ATOM 1516 N N . LEU A 1 263 ? -14.488 -3.495 23.035 1.00 25.88 242 LEU A N 1
ATOM 1517 C CA . LEU A 1 263 ? -13.608 -3.266 24.174 1.00 23.92 242 LEU A CA 1
ATOM 1518 C C . LEU A 1 263 ? -12.967 -1.895 24.011 1.00 23.20 242 LEU A C 1
ATOM 1519 O O . LEU A 1 263 ? -12.367 -1.612 22.968 1.00 22.60 242 LEU A O 1
ATOM 1524 N N . ILE A 1 264 ? -13.083 -1.062 25.039 1.00 21.82 243 ILE A N 1
ATOM 1525 C CA . ILE A 1 264 ? -12.506 0.284 25.004 1.00 23.59 243 ILE A CA 1
ATOM 1526 C C . ILE A 1 264 ? -11.636 0.559 26.225 1.00 22.85 243 ILE A C 1
ATOM 1527 O O . ILE A 1 264 ? -12.152 0.665 27.345 1.00 22.70 243 ILE A O 1
ATOM 1532 N N . THR A 1 265 ? -10.323 0.688 26.027 1.00 24.00 244 THR A N 1
ATOM 1533 C CA . THR A 1 265 ? -9.480 0.991 27.181 1.00 23.65 244 THR A CA 1
ATOM 1534 C C . THR A 1 265 ? -9.507 2.510 27.396 1.00 25.21 244 THR A C 1
ATOM 1535 O O . THR A 1 265 ? -9.858 3.267 26.481 1.00 26.09 244 THR A O 1
ATOM 1539 N N . GLY A 1 266 ? -9.189 2.950 28.610 1.00 24.88 245 GLY A N 1
ATOM 1540 C CA . GLY A 1 266 ? -9.243 4.365 28.908 1.00 23.47 245 GLY A CA 1
ATOM 1541 C C . GLY A 1 266 ? -10.652 4.861 28.641 1.00 24.09 245 GLY A C 1
ATOM 1542 O O . GLY A 1 266 ? -10.869 5.971 28.158 1.00 22.54 245 GLY A O 1
ATOM 1543 N N . GLY A 1 267 ? -11.632 4.026 28.957 1.00 24.04 246 GLY A N 1
ATOM 1544 C CA . GLY A 1 267 ? -13.025 4.401 28.727 1.00 25.26 246 GLY A CA 1
ATOM 1545 C C . GLY A 1 267 ? -13.590 5.489 29.643 1.00 26.23 246 GLY A C 1
ATOM 1546 O O . GLY A 1 267 ? -14.669 6.002 29.381 1.00 25.75 246 GLY A O 1
ATOM 1547 N N . MET A 1 268 ? -12.898 5.840 30.726 1.00 25.14 247 MET A N 1
ATOM 1548 C CA . MET A 1 268 ? -13.417 6.885 31.594 1.00 26.15 247 MET A CA 1
ATOM 1549 C C . MET A 1 268 ? -12.672 8.208 31.322 1.00 27.39 247 MET A C 1
ATOM 1550 O O . MET A 1 268 ? -12.741 9.146 32.117 1.00 28.40 247 MET A O 1
ATOM 1555 N N . GLY A 1 269 ? -11.970 8.263 30.186 1.00 27.87 248 GLY A N 1
ATOM 1556 C CA . GLY A 1 269 ? -11.233 9.449 29.767 1.00 27.22 248 GLY A CA 1
ATOM 1557 C C . GLY A 1 269 ? -12.102 10.275 28.838 1.00 23.61 248 GLY A C 1
ATOM 1558 O O . GLY A 1 269 ? -13.174 9.822 28.429 1.00 25.38 248 GLY A O 1
ATOM 1559 N N . ALA A 1 270 ? -11.662 11.480 28.487 1.00 25.65 249 ALA A N 1
ATOM 1560 C CA . ALA A 1 270 ? -12.459 12.361 27.619 1.00 24.99 249 ALA A CA 1
ATOM 1561 C C . ALA A 1 270 ? -12.815 11.712 26.289 1.00 24.48 249 ALA A C 1
ATOM 1562 O O . ALA A 1 270 ? -13.944 11.811 25.819 1.00 23.90 249 ALA A O 1
ATOM 1564 N N . ILE A 1 271 ? -11.832 11.078 25.670 1.00 22.44 250 ILE A N 1
ATOM 1565 C CA . ILE A 1 271 ? -12.064 10.403 24.411 1.00 23.65 250 ILE A CA 1
ATOM 1566 C C . ILE A 1 271 ? -12.899 9.137 24.680 1.00 22.41 250 ILE A C 1
ATOM 1567 O O . ILE A 1 271 ? -13.943 8.926 24.066 1.00 22.54 250 ILE A O 1
ATOM 1572 N N . GLY A 1 272 ? -12.442 8.323 25.623 1.00 22.47 251 GLY A N 1
ATOM 1573 C CA . GLY A 1 272 ? -13.160 7.103 25.973 1.00 22.96 251 GLY A CA 1
ATOM 1574 C C . GLY A 1 272 ? -14.673 7.257 26.101 1.00 23.38 251 GLY A C 1
ATOM 1575 O O . GLY A 1 272 ? -15.437 6.593 25.391 1.00 23.09 251 GLY A O 1
ATOM 1576 N N . ARG A 1 273 ? -15.119 8.147 26.986 1.00 24.72 252 ARG A N 1
ATOM 1577 C CA . ARG A 1 273 ? -16.547 8.364 27.181 1.00 24.84 252 ARG A CA 1
ATOM 1578 C C . ARG A 1 273 ? -17.254 8.701 25.873 1.00 26.32 252 ARG A C 1
ATOM 1579 O O . ARG A 1 273 ? -18.262 8.088 25.526 1.00 28.42 252 ARG A O 1
ATOM 1587 N N . ARG A 1 274 ? -16.702 9.658 25.139 1.00 27.44 253 ARG A N 1
ATOM 1588 C CA . ARG A 1 274 ? -17.241 10.096 23.855 1.00 27.39 253 ARG A CA 1
ATOM 1589 C C . ARG A 1 274 ? -17.347 8.964 22.845 1.00 24.64 253 ARG A C 1
ATOM 1590 O O . ARG A 1 274 ? -18.334 8.846 22.118 1.00 21.61 253 ARG A O 1
ATOM 1598 N N . LEU A 1 275 ? -16.298 8.158 22.780 1.00 25.69 254 LEU A N 1
ATOM 1599 C CA . LEU A 1 275 ? -16.250 7.030 21.857 1.00 24.62 254 LEU A CA 1
ATOM 1600 C C . LEU A 1 275 ? -17.370 6.085 22.241 1.00 22.76 254 LEU A C 1
ATOM 1601 O O . LEU A 1 275 ? -18.139 5.643 21.396 1.00 23.31 254 LEU A O 1
ATOM 1606 N N . ALA A 1 276 ? -17.466 5.790 23.532 1.00 24.37 255 ALA A N 1
ATOM 1607 C CA . ALA A 1 276 ? -18.493 4.878 24.007 1.00 24.49 255 ALA A CA 1
ATOM 1608 C C . ALA A 1 276 ? -19.914 5.336 23.653 1.00 26.23 255 ALA A C 1
ATOM 1609 O O . ALA A 1 276 ? -20.675 4.575 23.064 1.00 27.18 255 ALA A O 1
ATOM 1611 N N . ARG A 1 277 ? -20.279 6.570 23.996 1.00 23.76 256 ARG A N 1
ATOM 1612 C CA . ARG A 1 277 ? -21.613 7.054 23.672 1.00 25.39 256 ARG A CA 1
ATOM 1613 C C . ARG A 1 277 ? -21.930 6.943 22.185 1.00 26.36 256 ARG A C 1
ATOM 1614 O O . ARG A 1 277 ? -23.056 6.636 21.802 1.00 27.52 256 ARG A O 1
ATOM 1622 N N . ARG A 1 278 ? -20.939 7.204 21.341 1.00 28.36 257 ARG A N 1
ATOM 1623 C CA . ARG A 1 278 ? -21.137 7.131 19.895 1.00 28.95 257 ARG A CA 1
ATOM 1624 C C . ARG A 1 278 ? -21.318 5.701 19.390 1.00 29.63 257 ARG A C 1
ATOM 1625 O O . ARG A 1 278 ? -22.166 5.445 18.533 1.00 27.59 257 ARG A O 1
ATOM 1633 N N . LEU A 1 279 ? -20.511 4.785 19.917 1.00 29.21 258 LEU A N 1
ATOM 1634 C CA . LEU A 1 279 ? -20.584 3.385 19.527 1.00 31.70 258 LEU A CA 1
ATOM 1635 C C . LEU A 1 279 ? -21.894 2.763 19.988 1.00 31.83 258 LEU A C 1
ATOM 1636 O O . LEU A 1 279 ? -22.630 2.164 19.196 1.00 34.97 258 LEU A O 1
ATOM 1641 N N . ALA A 1 280 ? -22.179 2.916 21.277 1.00 33.28 259 ALA A N 1
ATOM 1642 C CA . ALA A 1 280 ? -23.401 2.389 21.884 1.00 34.23 259 ALA A CA 1
ATOM 1643 C C . ALA A 1 280 ? -24.633 2.907 21.164 1.00 37.17 259 ALA A C 1
ATOM 1644 O O . ALA A 1 280 ? -25.620 2.178 20.986 1.00 36.00 259 ALA A O 1
ATOM 1646 N N . ALA A 1 281 ? -24.566 4.173 20.752 1.00 37.22 260 ALA A N 1
ATOM 1647 C CA . ALA A 1 281 ? -25.673 4.796 20.056 1.00 38.53 260 ALA A CA 1
ATOM 1648 C C . ALA A 1 281 ? -25.758 4.377 18.601 1.00 39.03 260 ALA A C 1
ATOM 1649 O O . ALA A 1 281 ? -26.776 4.610 17.951 1.00 38.64 260 ALA A O 1
ATOM 1651 N N . GLU A 1 282 ? -24.724 3.722 18.085 1.00 39.80 261 GLU A N 1
ATOM 1652 C CA . GLU A 1 282 ? -24.776 3.330 16.681 1.00 42.21 261 GLU A CA 1
ATOM 1653 C C . GLU A 1 282 ? -24.760 1.846 16.379 1.00 41.86 261 GLU A C 1
ATOM 1654 O O . GLU A 1 282 ? -24.325 1.444 15.301 1.00 42.75 261 GLU A O 1
ATOM 1660 N N . GLY A 1 283 ? -25.222 1.024 17.309 1.00 41.58 262 GLY A N 1
ATOM 1661 C CA . GLY A 1 283 ? -25.252 -0.395 17.019 1.00 41.29 262 GLY A CA 1
ATOM 1662 C C . GLY A 1 283 ? -24.395 -1.316 17.857 1.00 40.75 262 GLY A C 1
ATOM 1663 O O . GLY A 1 283 ? -24.365 -2.520 17.608 1.00 41.63 262 GLY A O 1
ATOM 1664 N N . ALA A 1 284 ? -23.684 -0.785 18.841 1.00 40.82 263 ALA A N 1
ATOM 1665 C CA . ALA A 1 284 ? -22.874 -1.659 19.673 1.00 39.75 263 ALA A CA 1
ATOM 1666 C C . ALA A 1 284 ? -23.828 -2.525 20.493 1.00 38.89 263 ALA A C 1
ATOM 1667 O O . ALA A 1 284 ? -24.827 -2.032 21.025 1.00 40.09 263 ALA A O 1
ATOM 1669 N N . GLU A 1 285 ? -23.516 -3.813 20.582 1.00 38.04 264 GLU A N 1
ATOM 1670 C CA . GLU A 1 285 ? -24.328 -4.759 21.335 1.00 37.68 264 GLU A CA 1
ATOM 1671 C C . GLU A 1 285 ? -23.818 -4.849 22.766 1.00 35.86 264 GLU A C 1
ATOM 1672 O O . GLU A 1 285 ? -24.579 -5.093 23.702 1.00 34.96 264 GLU A O 1
ATOM 1678 N N . ARG A 1 286 ? -22.517 -4.660 22.930 1.00 33.16 265 ARG A N 1
ATOM 1679 C CA . ARG A 1 286 ? -21.922 -4.708 24.247 1.00 32.21 265 ARG A CA 1
ATOM 1680 C C . ARG A 1 286 ? -20.657 -3.861 24.289 1.00 31.47 265 ARG A C 1
ATOM 1681 O O . ARG A 1 286 ? -19.826 -3.898 23.378 1.00 31.56 265 ARG A O 1
ATOM 1689 N N . LEU A 1 287 ? -20.525 -3.089 25.356 1.00 28.32 266 LEU A N 1
ATOM 1690 C CA . LEU A 1 287 ? -19.356 -2.267 25.547 1.00 26.50 266 LEU A CA 1
ATOM 1691 C C . LEU A 1 287 ? -18.712 -2.740 26.828 1.00 24.48 266 LEU A C 1
ATOM 1692 O O . LEU A 1 287 ? -19.402 -3.016 27.819 1.00 23.31 266 LEU A O 1
ATOM 1697 N N . VAL A 1 288 ? -17.392 -2.864 26.786 1.00 22.03 267 VAL A N 1
ATOM 1698 C CA . VAL A 1 288 ? -16.601 -3.269 27.936 1.00 22.61 267 VAL A CA 1
ATOM 1699 C C . VAL A 1 288 ? -15.588 -2.150 28.111 1.00 23.18 267 VAL A C 1
ATOM 1700 O O . VAL A 1 288 ? -14.729 -1.960 27.258 1.00 25.55 267 VAL A O 1
ATOM 1704 N N . LEU A 1 289 ? -15.708 -1.406 29.204 1.00 22.76 268 LEU A N 1
ATOM 1705 C CA . LEU A 1 289 ? -14.833 -0.280 29.466 1.00 24.03 268 LEU A CA 1
ATOM 1706 C C . LEU A 1 289 ? -13.855 -0.565 30.586 1.00 25.88 268 LEU A C 1
ATOM 1707 O O . LEU A 1 289 ? -14.232 -1.084 31.637 1.00 28.51 268 LEU A O 1
ATOM 1712 N N . THR A 1 290 ? -12.589 -0.238 30.364 1.00 24.59 269 THR A N 1
ATOM 1713 C CA . THR A 1 290 ? -11.610 -0.463 31.409 1.00 27.07 269 THR A CA 1
ATOM 1714 C C . THR A 1 290 ? -11.104 0.884 31.850 1.00 27.62 269 THR A C 1
ATOM 1715 O O . THR A 1 290 ? -11.047 1.819 31.053 1.00 26.62 269 THR A O 1
ATOM 1719 N N . SER A 1 291 ? -10.766 0.982 33.130 1.00 27.82 270 SER A N 1
ATOM 1720 C CA . SER A 1 291 ? -10.238 2.215 33.704 1.00 32.06 270 SER A CA 1
ATOM 1721 C C . SER A 1 291 ? -9.450 1.905 34.971 1.00 35.91 270 SER A C 1
ATOM 1722 O O . SER A 1 291 ? -9.597 0.834 35.559 1.00 35.01 270 SER A O 1
ATOM 1725 N N . ARG A 1 292 ? -8.623 2.865 35.375 1.00 39.81 271 ARG A N 1
ATOM 1726 C CA . ARG A 1 292 ? -7.775 2.768 36.555 1.00 43.93 271 ARG A CA 1
ATOM 1727 C C . ARG A 1 292 ? -8.528 2.455 37.846 1.00 45.67 271 ARG A C 1
ATOM 1728 O O . ARG A 1 292 ? -8.078 1.635 38.643 1.00 48.15 271 ARG A O 1
ATOM 1736 N N . ARG A 1 293 ? -9.666 3.114 38.052 1.00 46.47 272 ARG A N 1
ATOM 1737 C CA . ARG A 1 293 ? -10.482 2.921 39.250 1.00 46.07 272 ARG A CA 1
ATOM 1738 C C . ARG A 1 293 ? -11.626 1.947 39.003 1.00 45.42 272 ARG A C 1
ATOM 1739 O O . ARG A 1 293 ? -12.265 1.486 39.945 1.00 44.53 272 ARG A O 1
ATOM 1747 N N . GLY A 1 294 ? -11.902 1.647 37.739 1.00 43.75 273 GLY A N 1
ATOM 1748 C CA . GLY A 1 294 ? -12.988 0.734 37.439 1.00 43.69 273 GLY A CA 1
ATOM 1749 C C . GLY A 1 294 ? -14.337 1.382 37.679 1.00 44.23 273 GLY A C 1
ATOM 1750 O O . GLY A 1 294 ? -14.441 2.612 37.616 1.00 45.61 273 GLY A O 1
ATOM 1751 N N . PRO A 1 295 ? -15.390 0.593 37.968 1.00 42.16 274 PRO A N 1
ATOM 1752 C CA . PRO A 1 295 ? -16.740 1.113 38.214 1.00 40.95 274 PRO A CA 1
ATOM 1753 C C . PRO A 1 295 ? -16.857 2.076 39.392 1.00 40.10 274 PRO A C 1
ATOM 1754 O O . PRO A 1 295 ? -17.912 2.669 39.609 1.00 42.80 274 PRO A O 1
ATOM 1758 N N . GLU A 1 296 ? -15.795 2.220 40.170 1.00 39.19 275 GLU A N 1
ATOM 1759 C CA . GLU A 1 296 ? -15.837 3.148 41.288 1.00 38.83 275 GLU A CA 1
ATOM 1760 C C . GLU A 1 296 ? -15.409 4.535 40.795 1.00 35.85 275 GLU A C 1
ATOM 1761 O O . GLU A 1 296 ? -15.403 5.494 41.558 1.00 38.37 275 GLU A O 1
ATOM 1767 N N . ALA A 1 297 ? -15.062 4.634 39.512 1.00 30.95 276 ALA A N 1
ATOM 1768 C CA . ALA A 1 297 ? -14.631 5.892 38.913 1.00 27.87 276 ALA A CA 1
ATOM 1769 C C . ALA A 1 297 ? -15.742 6.947 38.919 1.00 25.44 276 ALA A C 1
ATOM 1770 O O . ALA A 1 297 ? -16.925 6.630 38.933 1.00 25.48 276 ALA A O 1
ATOM 1772 N N . PRO A 1 298 ? -15.363 8.233 38.882 1.00 26.18 277 PRO A N 1
ATOM 1773 C CA . PRO A 1 298 ? -16.378 9.301 38.897 1.00 22.68 277 PRO A CA 1
ATOM 1774 C C . PRO A 1 298 ? -17.402 9.333 37.755 1.00 22.62 277 PRO A C 1
ATOM 1775 O O . PRO A 1 298 ? -17.062 9.489 36.579 1.00 25.35 277 PRO A O 1
ATOM 1779 N N . GLY A 1 299 ? -18.665 9.193 38.140 1.00 20.80 278 GLY A N 1
ATOM 1780 C CA . GLY A 1 299 ? -19.750 9.187 37.180 1.00 20.53 278 GLY A CA 1
ATOM 1781 C C . GLY A 1 299 ? -19.758 7.892 36.378 1.00 22.97 278 GLY A C 1
ATOM 1782 O O . GLY A 1 299 ? -20.377 7.822 35.310 1.00 21.13 278 GLY A O 1
ATOM 1783 N N . ALA A 1 300 ? -19.052 6.879 36.892 1.00 23.34 279 ALA A N 1
ATOM 1784 C CA . ALA A 1 300 ? -18.948 5.576 36.227 1.00 25.72 279 ALA A CA 1
ATOM 1785 C C . ALA A 1 300 ? -20.338 4.994 36.093 1.00 24.04 279 ALA A C 1
ATOM 1786 O O . ALA A 1 300 ? -20.780 4.684 34.985 1.00 25.92 279 ALA A O 1
ATOM 1788 N N . ALA A 1 301 ? -21.030 4.903 37.225 1.00 25.22 280 ALA A N 1
ATOM 1789 C CA . ALA A 1 301 ? -22.379 4.357 37.305 1.00 24.33 280 ALA A CA 1
ATOM 1790 C C . ALA A 1 301 ? -23.352 5.140 36.434 1.00 24.90 280 ALA A C 1
ATOM 1791 O O . ALA A 1 301 ? -24.171 4.569 35.698 1.00 22.72 280 ALA A O 1
ATOM 1793 N N . GLU A 1 302 ? -23.263 6.463 36.517 1.00 27.10 281 GLU A N 1
ATOM 1794 C CA . GLU A 1 302 ? -24.128 7.340 35.738 1.00 26.76 281 GLU A CA 1
ATOM 1795 C C . GLU A 1 302 ? -23.921 7.132 34.242 1.00 23.68 281 GLU A C 1
ATOM 1796 O O . GLU A 1 302 ? -24.883 6.987 33.487 1.00 27.60 281 GLU A O 1
ATOM 1802 N N . LEU A 1 303 ? -22.661 7.119 33.820 1.00 20.65 282 LEU A N 1
ATOM 1803 C CA . LEU A 1 303 ? -22.323 6.903 32.409 1.00 21.76 282 LEU A CA 1
ATOM 1804 C C . LEU A 1 303 ? -22.859 5.574 31.849 1.00 23.53 282 LEU A C 1
ATOM 1805 O O . LEU A 1 303 ? -23.448 5.552 30.765 1.00 24.00 282 LEU A O 1
ATOM 1810 N N . ALA A 1 304 ? -22.650 4.481 32.584 1.00 24.32 283 ALA A N 1
ATOM 1811 C CA . ALA A 1 304 ? -23.088 3.151 32.144 1.00 25.23 283 ALA A CA 1
ATOM 1812 C C . ALA A 1 304 ? -24.600 3.072 31.964 1.00 27.00 283 ALA A C 1
ATOM 1813 O O . ALA A 1 304 ? -25.081 2.463 31.013 1.00 28.49 283 ALA A O 1
ATOM 1815 N N . GLU A 1 305 ? -25.346 3.676 32.887 1.00 31.03 284 GLU A N 1
ATOM 1816 C CA . GLU A 1 305 ? -26.805 3.696 32.802 1.00 32.92 284 GLU A CA 1
ATOM 1817 C C . GLU A 1 305 ? -27.269 4.391 31.521 1.00 31.80 284 GLU A C 1
ATOM 1818 O O . GLU A 1 305 ? -28.167 3.903 30.834 1.00 32.12 284 GLU A O 1
ATOM 1824 N N . GLU A 1 306 ? -26.676 5.532 31.189 1.00 31.24 285 GLU A N 1
ATOM 1825 C CA . GLU A 1 306 ? -27.090 6.229 29.976 1.00 29.25 285 GLU A CA 1
ATOM 1826 C C . GLU A 1 306 ? -26.698 5.416 28.752 1.00 29.23 285 GLU A C 1
ATOM 1827 O O . GLU A 1 306 ? -27.417 5.419 27.771 1.00 31.90 285 GLU A O 1
ATOM 1833 N N . LEU A 1 307 ? -25.572 4.705 28.829 1.00 27.81 286 LEU A N 1
ATOM 1834 C CA . LEU A 1 307 ? -25.104 3.893 27.712 1.00 26.87 286 LEU A CA 1
ATOM 1835 C C . LEU A 1 307 ? -26.027 2.688 27.452 1.00 26.09 286 LEU A C 1
ATOM 1836 O O . LEU A 1 307 ? -26.248 2.303 26.308 1.00 23.17 286 LEU A O 1
ATOM 1841 N N . ARG A 1 308 ? -26.558 2.092 28.516 1.00 27.34 287 ARG A N 1
ATOM 1842 C CA . ARG A 1 308 ? -27.465 0.953 28.376 1.00 27.43 287 ARG A CA 1
ATOM 1843 C C . ARG A 1 308 ? -28.792 1.432 27.814 1.00 28.93 287 ARG A C 1
ATOM 1844 O O . ARG A 1 308 ? -29.545 0.663 27.227 1.00 29.57 287 ARG A O 1
ATOM 1852 N N . GLY A 1 309 ? -29.068 2.721 27.989 1.00 31.72 288 GLY A N 1
ATOM 1853 C CA . GLY A 1 309 ? -30.302 3.288 27.480 1.00 32.68 288 GLY A CA 1
ATOM 1854 C C . GLY A 1 309 ? -30.344 3.241 25.968 1.00 34.00 288 GLY A C 1
ATOM 1855 O O . GLY A 1 309 ? -31.412 3.356 25.367 1.00 32.76 288 GLY A O 1
ATOM 1856 N N . HIS A 1 310 ? -29.179 3.087 25.345 1.00 36.03 289 HIS A N 1
ATOM 1857 C CA . HIS A 1 310 ? -29.106 3.016 23.887 1.00 36.65 289 HIS A CA 1
ATOM 1858 C C . HIS A 1 310 ? -29.423 1.605 23.445 1.00 37.76 289 HIS A C 1
ATOM 1859 O O . HIS A 1 310 ? -29.515 1.343 22.251 1.00 39.32 289 HIS A O 1
ATOM 1866 N N . GLY A 1 311 ? -29.579 0.705 24.419 1.00 37.16 290 GLY A N 1
ATOM 1867 C CA . GLY A 1 311 ? -29.888 -0.684 24.133 1.00 38.08 290 GLY A CA 1
ATOM 1868 C C . GLY A 1 311 ? -28.660 -1.550 24.316 1.00 39.56 290 GLY A C 1
ATOM 1869 O O . GLY A 1 311 ? -28.754 -2.766 24.486 1.00 41.08 290 GLY A O 1
ATOM 1870 N N . CYS A 1 312 ? -27.501 -0.903 24.306 1.00 38.30 291 CYS A N 1
ATOM 1871 C CA . CYS A 1 312 ? -26.215 -1.576 24.450 1.00 37.74 291 CYS A CA 1
ATOM 1872 C C . CYS A 1 312 ? -25.945 -2.102 25.868 1.00 36.65 291 CYS A C 1
ATOM 1873 O O . CYS A 1 312 ? -26.216 -1.421 26.854 1.00 36.58 291 CYS A O 1
ATOM 1876 N N . GLU A 1 313 ? -25.399 -3.309 25.969 1.00 35.40 292 GLU A N 1
ATOM 1877 C CA . GLU A 1 313 ? -25.041 -3.867 27.271 1.00 32.78 292 GLU A CA 1
ATOM 1878 C C . GLU A 1 313 ? -23.670 -3.377 27.734 1.00 28.21 292 GLU A C 1
ATOM 1879 O O . GLU A 1 313 ? -22.700 -3.431 26.978 1.00 24.97 292 GLU A O 1
ATOM 1885 N N . VAL A 1 314 ? -23.590 -2.898 28.974 1.00 24.20 293 VAL A N 1
ATOM 1886 C CA . VAL A 1 314 ? -22.350 -2.296 29.467 1.00 24.16 293 VAL A CA 1
ATOM 1887 C C . VAL A 1 314 ? -21.701 -2.851 30.703 1.00 23.37 293 VAL A C 1
ATOM 1888 O O . VAL A 1 314 ? -22.309 -2.930 31.770 1.00 23.99 293 VAL A O 1
ATOM 1892 N N . VAL A 1 315 ? -20.423 -3.161 30.571 1.00 24.24 294 VAL A N 1
ATOM 1893 C CA . VAL A 1 315 ? -19.667 -3.692 31.690 1.00 26.06 294 VAL A CA 1
ATOM 1894 C C . VAL A 1 315 ? -18.411 -2.835 31.942 1.00 25.81 294 VAL A C 1
ATOM 1895 O O . VAL A 1 315 ? -17.728 -2.435 31.004 1.00 21.78 294 VAL A O 1
ATOM 1899 N N . HIS A 1 316 ? -18.097 -2.579 33.208 1.00 27.64 295 HIS A N 1
ATOM 1900 C CA . HIS A 1 316 ? -16.937 -1.770 33.553 1.00 32.43 295 HIS A CA 1
ATOM 1901 C C . HIS A 1 316 ? -15.973 -2.489 34.515 1.00 34.53 295 HIS A C 1
ATOM 1902 O O . HIS A 1 316 ? -16.383 -2.998 35.565 1.00 36.92 295 HIS A O 1
ATOM 1909 N N . ALA A 1 317 ? -14.691 -2.519 34.161 1.00 35.23 296 ALA A N 1
ATOM 1910 C CA . ALA A 1 317 ? -13.690 -3.171 35.000 1.00 35.91 296 ALA A CA 1
ATOM 1911 C C . ALA A 1 317 ? -12.417 -2.348 35.198 1.00 37.16 296 ALA A C 1
ATOM 1912 O O . ALA A 1 317 ? -12.035 -1.549 34.340 1.00 37.76 296 ALA A O 1
ATOM 1914 N N . ALA A 1 318 ? -11.753 -2.567 36.328 1.00 38.20 297 ALA A N 1
ATOM 1915 C CA . ALA A 1 318 ? -10.512 -1.866 36.645 1.00 41.15 297 ALA A CA 1
ATOM 1916 C C . ALA A 1 318 ? -9.328 -2.607 36.032 1.00 43.87 297 ALA A C 1
ATOM 1917 O O . ALA A 1 318 ? -9.410 -3.806 35.751 1.00 43.31 297 ALA A O 1
ATOM 1919 N N . CYS A 1 319 ? -8.226 -1.892 35.828 1.00 45.99 298 CYS A N 1
ATOM 1920 C CA . CYS A 1 319 ? -7.036 -2.490 35.248 1.00 50.37 298 CYS A CA 1
ATOM 1921 C C . CYS A 1 319 ? -5.903 -1.475 35.117 1.00 52.59 298 CYS A C 1
ATOM 1922 O O . CYS A 1 319 ? -6.140 -0.273 35.016 1.00 53.73 298 CYS A O 1
ATOM 1925 N N . ASP A 1 320 ? -4.671 -1.968 35.119 1.00 55.07 299 ASP A N 1
ATOM 1926 C CA . ASP A 1 320 ? -3.509 -1.105 34.969 1.00 59.10 299 ASP A CA 1
ATOM 1927 C C . ASP A 1 320 ? -3.120 -1.103 33.504 1.00 60.52 299 ASP A C 1
ATOM 1928 O O . ASP A 1 320 ? -2.020 -0.678 33.146 1.00 60.42 299 ASP A O 1
ATOM 1933 N N . VAL A 1 321 ? -4.037 -1.601 32.675 1.00 60.93 300 VAL A N 1
ATOM 1934 C CA . VAL A 1 321 ? -3.861 -1.687 31.228 1.00 61.53 300 VAL A CA 1
ATOM 1935 C C . VAL A 1 321 ? -2.690 -2.596 30.838 1.00 61.49 300 VAL A C 1
ATOM 1936 O O . VAL A 1 321 ? -2.792 -3.361 29.885 1.00 60.69 300 VAL A O 1
ATOM 1940 N N . ALA A 1 322 ? -1.588 -2.504 31.581 1.00 61.71 301 ALA A N 1
ATOM 1941 C CA . ALA A 1 322 ? -0.394 -3.304 31.329 1.00 61.11 301 ALA A CA 1
ATOM 1942 C C . ALA A 1 322 ? -0.388 -4.569 32.192 1.00 60.30 301 ALA A C 1
ATOM 1943 O O . ALA A 1 322 ? 0.544 -5.368 32.125 1.00 60.71 301 ALA A O 1
ATOM 1945 N N . GLU A 1 323 ? -1.430 -4.739 33.002 1.00 59.51 302 GLU A N 1
ATOM 1946 C CA . GLU A 1 323 ? -1.563 -5.903 33.877 1.00 58.86 302 GLU A CA 1
ATOM 1947 C C . GLU A 1 323 ? -2.101 -7.069 33.044 1.00 57.02 302 GLU A C 1
ATOM 1948 O O . GLU A 1 323 ? -3.180 -6.977 32.447 1.00 56.67 302 GLU A O 1
ATOM 1954 N N . ARG A 1 324 ? -1.345 -8.160 32.994 1.00 54.56 303 ARG A N 1
ATOM 1955 C CA . ARG A 1 324 ? -1.742 -9.333 32.215 1.00 51.85 303 ARG A CA 1
ATOM 1956 C C . ARG A 1 324 ? -3.067 -9.974 32.599 1.00 48.03 303 ARG A C 1
ATOM 1957 O O . ARG A 1 324 ? -4.018 -9.999 31.809 1.00 47.71 303 ARG A O 1
ATOM 1965 N N . ASP A 1 325 ? -3.104 -10.516 33.810 1.00 44.34 304 ASP A N 1
ATOM 1966 C CA . ASP A 1 325 ? -4.285 -11.186 34.360 1.00 37.47 304 ASP A CA 1
ATOM 1967 C C . ASP A 1 325 ? -5.584 -10.403 34.159 1.00 34.75 304 ASP A C 1
ATOM 1968 O O . ASP A 1 325 ? -6.589 -10.965 33.727 1.00 31.92 304 ASP A O 1
ATOM 1973 N N . ALA A 1 326 ? -5.555 -9.106 34.470 1.00 31.65 305 ALA A N 1
ATOM 1974 C CA . ALA A 1 326 ? -6.743 -8.256 34.351 1.00 29.14 305 ALA A CA 1
ATOM 1975 C C . ALA A 1 326 ? -7.287 -8.153 32.922 1.00 27.20 305 ALA A C 1
ATOM 1976 O O . ALA A 1 326 ? -8.498 -8.289 32.707 1.00 27.13 305 ALA A O 1
ATOM 1978 N N . LEU A 1 327 ? -6.411 -7.911 31.944 1.00 24.84 306 LEU A N 1
ATOM 1979 C CA . LEU A 1 327 ? -6.865 -7.825 30.554 1.00 23.55 306 LEU A CA 1
ATOM 1980 C C . LEU A 1 327 ? -7.249 -9.202 30.024 1.00 22.94 306 LEU A C 1
ATOM 1981 O O . LEU A 1 327 ? -8.289 -9.343 29.394 1.00 23.38 306 LEU A O 1
ATOM 1986 N N . ALA A 1 328 ? -6.402 -10.205 30.237 1.00 20.57 307 ALA A N 1
ATOM 1987 C CA . ALA A 1 328 ? -6.721 -11.563 29.766 1.00 21.25 307 ALA A CA 1
ATOM 1988 C C . ALA A 1 328 ? -8.103 -11.986 30.246 1.00 19.50 307 ALA A C 1
ATOM 1989 O O . ALA A 1 328 ? -8.950 -12.358 29.447 1.00 20.48 307 ALA A O 1
ATOM 1991 N N . ALA A 1 329 ? -8.320 -11.916 31.553 1.00 23.75 308 ALA A N 1
ATOM 1992 C CA . ALA A 1 329 ? -9.598 -12.266 32.151 1.00 25.25 308 ALA A CA 1
ATOM 1993 C C . ALA A 1 329 ? -10.780 -11.587 31.477 1.00 26.84 308 ALA A C 1
ATOM 1994 O O . ALA A 1 329 ? -11.862 -12.159 31.362 1.00 24.59 308 ALA A O 1
ATOM 1996 N N . LEU A 1 330 ? -10.571 -10.359 31.024 1.00 26.56 309 LEU A N 1
ATOM 1997 C CA . LEU A 1 330 ? -11.629 -9.577 30.394 1.00 26.01 309 LEU A CA 1
ATOM 1998 C C . LEU A 1 330 ? -11.957 -10.020 28.980 1.00 24.79 309 LEU A C 1
ATOM 1999 O O . LEU A 1 330 ? -13.124 -10.114 28.609 1.00 23.48 309 LEU A O 1
ATOM 2004 N N . VAL A 1 331 ? -10.934 -10.280 28.175 1.00 25.82 310 VAL A N 1
ATOM 2005 C CA . VAL A 1 331 ? -11.200 -10.718 26.811 1.00 24.77 310 VAL A CA 1
ATOM 2006 C C . VAL A 1 331 ? -11.662 -12.183 26.883 1.00 24.93 310 VAL A C 1
ATOM 2007 O O . VAL A 1 331 ? -12.282 -12.696 25.948 1.00 24.48 310 VAL A O 1
ATOM 2011 N N . THR A 1 332 ? -11.359 -12.869 27.983 1.00 25.99 311 THR A N 1
ATOM 2012 C CA . THR A 1 332 ? -11.833 -14.253 28.105 1.00 28.88 311 THR A CA 1
ATOM 2013 C C . THR A 1 332 ? -13.352 -14.180 28.296 1.00 27.58 311 THR A C 1
ATOM 2014 O O . THR A 1 332 ? -14.091 -14.741 27.511 1.00 28.50 311 THR A O 1
ATOM 2018 N N . ALA A 1 333 ? -13.816 -13.469 29.320 1.00 30.62 312 ALA A N 1
ATOM 2019 C CA . ALA A 1 333 ? -15.254 -13.352 29.576 1.00 31.28 312 ALA A CA 1
ATOM 2020 C C . ALA A 1 333 ? -16.058 -12.679 28.459 1.00 33.53 312 ALA A C 1
ATOM 2021 O O . ALA A 1 333 ? -17.214 -13.042 28.204 1.00 34.36 312 ALA A O 1
ATOM 2023 N N . TYR A 1 334 ? -15.445 -11.712 27.783 1.00 32.87 313 TYR A N 1
ATOM 2024 C CA . TYR A 1 334 ? -16.130 -10.974 26.733 1.00 34.35 313 TYR A CA 1
ATOM 2025 C C . TYR A 1 334 ? -15.305 -10.861 25.471 1.00 36.02 313 TYR A C 1
ATOM 2026 O O . TYR A 1 334 ? -14.704 -9.815 25.213 1.00 36.09 313 TYR A O 1
ATOM 2035 N N . PRO A 1 335 ? -15.258 -11.935 24.667 1.00 36.42 314 PRO A N 1
ATOM 2036 C CA . PRO A 1 335 ? -14.488 -11.912 23.420 1.00 35.27 314 PRO A CA 1
ATOM 2037 C C . PRO A 1 335 ? -14.917 -10.718 22.586 1.00 33.31 314 PRO A C 1
ATOM 2038 O O . PRO A 1 335 ? -16.082 -10.590 22.227 1.00 31.60 314 PRO A O 1
ATOM 2042 N N . PRO A 1 336 ? -13.973 -9.827 22.266 1.00 33.60 315 PRO A N 1
ATOM 2043 C CA . PRO A 1 336 ? -14.289 -8.638 21.476 1.00 32.83 315 PRO A CA 1
ATOM 2044 C C . PRO A 1 336 ? -14.224 -8.761 19.960 1.00 33.24 315 PRO A C 1
ATOM 2045 O O . PRO A 1 336 ? -13.389 -9.482 19.406 1.00 32.85 315 PRO A O 1
ATOM 2049 N N . ASN A 1 337 ? -15.127 -8.042 19.300 1.00 32.28 316 ASN A N 1
ATOM 2050 C CA . ASN A 1 337 ? -15.170 -8.001 17.846 1.00 32.28 316 ASN A CA 1
ATOM 2051 C C . ASN A 1 337 ? -14.406 -6.764 17.401 1.00 32.69 316 ASN A C 1
ATOM 2052 O O . ASN A 1 337 ? -13.997 -6.638 16.242 1.00 34.31 316 ASN A O 1
ATOM 2057 N N . ALA A 1 338 ? -14.236 -5.839 18.338 1.00 29.50 317 ALA A N 1
ATOM 2058 C CA . ALA A 1 338 ? -13.505 -4.603 18.089 1.00 25.89 317 ALA A CA 1
ATOM 2059 C C . ALA A 1 338 ? -12.860 -4.110 19.389 1.00 23.64 317 ALA A C 1
ATOM 2060 O O . ALA A 1 338 ? -13.476 -4.162 20.459 1.00 22.27 317 ALA A O 1
ATOM 2062 N N . VAL A 1 339 ? -11.616 -3.646 19.282 1.00 23.29 318 VAL A N 1
ATOM 2063 C CA . VAL A 1 339 ? -10.864 -3.119 20.424 1.00 22.69 318 VAL A CA 1
ATOM 2064 C C . VAL A 1 339 ? -10.442 -1.684 20.135 1.00 25.74 318 VAL A C 1
ATOM 2065 O O . VAL A 1 339 ? -9.954 -1.388 19.047 1.00 25.85 318 VAL A O 1
ATOM 2069 N N . PHE A 1 340 ? -10.646 -0.789 21.099 1.00 25.94 319 PHE A N 1
ATOM 2070 C CA . PHE A 1 340 ? -10.253 0.618 20.949 1.00 25.18 319 PHE A CA 1
ATOM 2071 C C . PHE A 1 340 ? -9.351 0.976 22.138 1.00 24.57 319 PHE A C 1
ATOM 2072 O O . PHE A 1 340 ? -9.792 0.997 23.287 1.00 25.74 319 PHE A O 1
ATOM 2080 N N . HIS A 1 341 ? -8.085 1.255 21.857 1.00 22.67 320 HIS A N 1
ATOM 2081 C CA . HIS A 1 341 ? -7.120 1.584 22.900 1.00 23.64 320 HIS A CA 1
ATOM 2082 C C . HIS A 1 341 ? -6.925 3.088 23.044 1.00 24.54 320 HIS A C 1
ATOM 2083 O O . HIS A 1 341 ? -6.174 3.685 22.279 1.00 25.45 320 HIS A O 1
ATOM 2090 N N . THR A 1 342 ? -7.599 3.703 24.015 1.00 24.85 321 THR A N 1
ATOM 2091 C CA . THR A 1 342 ? -7.440 5.142 24.209 1.00 26.60 321 THR A CA 1
ATOM 2092 C C . THR A 1 342 ? -6.621 5.424 25.473 1.00 30.37 321 THR A C 1
ATOM 2093 O O . THR A 1 342 ? -6.293 6.574 25.750 1.00 31.65 321 THR A O 1
ATOM 2097 N N . ALA A 1 343 ? -6.268 4.378 26.229 1.00 32.26 322 ALA A N 1
ATOM 2098 C CA . ALA A 1 343 ? -5.497 4.570 27.467 1.00 34.52 322 ALA A CA 1
ATOM 2099 C C . ALA A 1 343 ? -4.133 5.228 27.264 1.00 35.34 322 ALA A C 1
ATOM 2100 O O . ALA A 1 343 ? -3.465 5.026 26.251 1.00 34.50 322 ALA A O 1
ATOM 2102 N N . GLY A 1 344 ? -3.715 5.994 28.265 1.00 37.56 323 GLY A N 1
ATOM 2103 C CA . GLY A 1 344 ? -2.437 6.675 28.199 1.00 41.06 323 GLY A CA 1
ATOM 2104 C C . GLY A 1 344 ? -2.385 7.803 29.202 1.00 43.78 323 GLY A C 1
ATOM 2105 O O . GLY A 1 344 ? -3.387 8.102 29.861 1.00 44.71 323 GLY A O 1
ATOM 2106 N N . ILE A 1 345 ? -1.223 8.441 29.315 1.00 45.89 324 ILE A N 1
ATOM 2107 C CA . ILE A 1 345 ? -1.054 9.529 30.268 1.00 47.24 324 ILE A CA 1
ATOM 2108 C C . ILE A 1 345 ? -0.446 10.780 29.665 1.00 47.81 324 ILE A C 1
ATOM 2109 O O . ILE A 1 345 ? 0.310 10.714 28.695 1.00 50.00 324 ILE A O 1
ATOM 2114 N N . LEU A 1 346 ? -0.765 11.923 30.260 1.00 47.29 325 LEU A N 1
ATOM 2115 C CA . LEU A 1 346 ? -0.236 13.191 29.781 1.00 47.69 325 LEU A CA 1
ATOM 2116 C C . LEU A 1 346 ? 1.258 13.259 30.070 1.00 46.84 325 LEU A C 1
ATOM 2117 O O . LEU A 1 346 ? 1.711 12.986 31.190 1.00 45.54 325 LEU A O 1
ATOM 2122 N N . ASP A 1 347 ? 2.012 13.606 29.031 1.00 46.86 326 ASP A N 1
ATOM 2123 C CA . ASP A 1 347 ? 3.463 13.736 29.124 1.00 46.61 326 ASP A CA 1
ATOM 2124 C C . ASP A 1 347 ? 3.968 15.096 28.679 1.00 46.84 326 ASP A C 1
ATOM 2125 O O . ASP A 1 347 ? 3.632 15.574 27.598 1.00 47.00 326 ASP A O 1
ATOM 2130 N N . ASP A 1 348 ? 4.784 15.714 29.522 1.00 46.72 327 ASP A N 1
ATOM 2131 C CA . ASP A 1 348 ? 5.384 16.992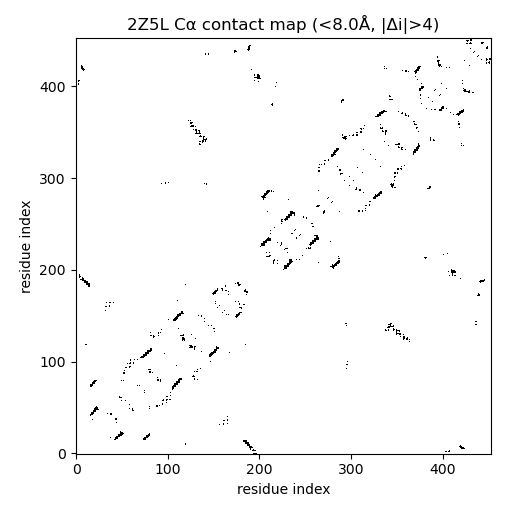 29.184 1.00 47.67 327 ASP A CA 1
ATOM 2132 C C . ASP A 1 348 ? 6.653 17.222 29.999 1.00 46.25 327 ASP A C 1
ATOM 2133 O O . ASP A 1 348 ? 6.646 17.856 31.056 1.00 47.23 327 ASP A O 1
ATOM 2138 N N . ALA A 1 349 ? 7.744 16.658 29.487 1.00 43.34 328 ALA A N 1
ATOM 2139 C CA . ALA A 1 349 ? 9.056 16.773 30.101 1.00 40.59 328 ALA A CA 1
ATOM 2140 C C . ALA A 1 349 ? 10.127 16.863 29.011 1.00 38.36 328 ALA A C 1
ATOM 2141 O O . ALA A 1 349 ? 10.245 15.966 28.175 1.00 36.89 328 ALA A O 1
ATOM 2143 N N . VAL A 1 350 ? 10.886 17.957 29.012 1.00 34.24 329 VAL A N 1
ATOM 2144 C CA . VAL A 1 350 ? 11.949 18.146 28.041 1.00 31.89 329 VAL A CA 1
ATOM 2145 C C . VAL A 1 350 ? 13.036 17.114 28.262 1.00 31.78 329 VAL A C 1
ATOM 2146 O O . VAL A 1 350 ? 13.157 16.534 29.347 1.00 31.11 329 VAL A O 1
ATOM 2150 N N . ILE A 1 351 ? 13.827 16.896 27.218 1.00 31.00 330 ILE A N 1
ATOM 2151 C CA . ILE A 1 351 ? 14.922 15.930 27.239 1.00 31.03 330 ILE A CA 1
ATOM 2152 C C . ILE A 1 351 ? 15.900 16.086 28.400 1.00 34.42 330 ILE A C 1
ATOM 2153 O O . ILE A 1 351 ? 16.332 15.096 29.012 1.00 32.79 330 ILE A O 1
ATOM 2158 N N . ASP A 1 352 ? 16.252 17.329 28.706 1.00 34.81 331 ASP A N 1
ATOM 2159 C CA . ASP A 1 352 ? 17.191 17.581 29.793 1.00 38.67 331 ASP A CA 1
ATOM 2160 C C . ASP A 1 352 ? 16.648 17.109 31.131 1.00 38.13 331 ASP A C 1
ATOM 2161 O O . ASP A 1 352 ? 17.415 16.818 32.046 1.00 38.48 331 ASP A O 1
ATOM 2166 N N . THR A 1 353 ? 15.326 17.026 31.241 1.00 37.82 332 THR A N 1
ATOM 2167 C CA . THR A 1 353 ? 14.704 16.600 32.488 1.00 38.27 332 THR A CA 1
ATOM 2168 C C . THR A 1 353 ? 13.964 15.275 32.358 1.00 37.40 332 THR A C 1
ATOM 2169 O O . THR A 1 353 ? 13.247 14.886 33.272 1.00 38.21 332 THR A O 1
ATOM 2173 N N . LEU A 1 354 ? 14.124 14.593 31.227 1.00 37.20 333 LEU A N 1
ATOM 2174 C CA . LEU A 1 354 ? 13.451 13.316 31.008 1.00 35.18 333 LEU A CA 1
ATOM 2175 C C . LEU A 1 354 ? 14.111 12.222 31.846 1.00 35.17 333 LEU A C 1
ATOM 2176 O O . LEU A 1 354 ? 15.201 11.743 31.520 1.00 34.28 333 LEU A O 1
ATOM 2181 N N . SER A 1 355 ? 13.451 11.842 32.936 1.00 33.14 334 SER A N 1
ATOM 2182 C CA . SER A 1 355 ? 13.977 10.806 33.815 1.00 33.85 334 SER A CA 1
ATOM 2183 C C . SER A 1 355 ? 13.564 9.413 33.327 1.00 34.30 334 SER A C 1
ATOM 2184 O O . SER A 1 355 ? 12.533 9.249 32.667 1.00 34.39 334 SER A O 1
ATOM 2187 N N . PRO A 1 356 ? 14.368 8.387 33.648 1.00 36.32 335 PRO A N 1
ATOM 2188 C CA . PRO A 1 356 ? 14.000 7.040 33.196 1.00 36.60 335 PRO A CA 1
ATOM 2189 C C . PRO A 1 356 ? 12.616 6.601 33.687 1.00 35.93 335 PRO A C 1
ATOM 2190 O O . PRO A 1 356 ? 11.877 5.934 32.959 1.00 34.38 335 PRO A O 1
ATOM 2194 N N . GLU A 1 357 ? 12.264 6.983 34.913 1.00 36.80 336 GLU A N 1
ATOM 2195 C CA . GLU A 1 357 ? 10.956 6.639 35.469 1.00 36.66 336 GLU A CA 1
ATOM 2196 C C . GLU A 1 357 ? 9.824 7.228 34.631 1.00 34.65 336 GLU A C 1
ATOM 2197 O O . GLU A 1 357 ? 8.839 6.550 34.351 1.00 30.93 336 GLU A O 1
ATOM 2203 N N . SER A 1 358 ? 9.960 8.497 34.238 1.00 33.16 337 SER A N 1
ATOM 2204 C CA . SER A 1 358 ? 8.910 9.148 33.445 1.00 31.53 337 SER A CA 1
ATOM 2205 C C . SER A 1 358 ? 8.686 8.454 32.097 1.00 28.90 337 SER A C 1
ATOM 2206 O O . SER A 1 358 ? 7.553 8.339 31.625 1.00 25.85 337 SER A O 1
ATOM 2209 N N . PHE A 1 359 ? 9.775 7.985 31.493 1.00 27.36 338 PHE A N 1
ATOM 2210 C CA . PHE A 1 359 ? 9.699 7.301 30.204 1.00 28.02 338 PHE A CA 1
ATOM 2211 C C . PHE A 1 359 ? 8.903 6.005 30.342 1.00 28.75 338 PHE A C 1
ATOM 2212 O O . PHE A 1 359 ? 8.189 5.588 29.426 1.00 26.40 338 PHE A O 1
ATOM 2220 N N . GLU A 1 360 ? 9.025 5.365 31.497 1.00 29.50 339 GLU A N 1
ATOM 2221 C CA . GLU A 1 360 ? 8.300 4.127 31.728 1.00 32.02 339 GLU A CA 1
ATOM 2222 C C . GLU A 1 360 ? 6.856 4.407 32.039 1.00 29.94 339 GLU A C 1
ATOM 2223 O O . GLU A 1 360 ? 5.956 3.712 31.580 1.00 30.75 339 GLU A O 1
ATOM 2229 N N . THR A 1 361 ? 6.635 5.436 32.837 1.00 29.17 340 THR A N 1
ATOM 2230 C CA . THR A 1 361 ? 5.281 5.795 33.216 1.00 27.66 340 THR A CA 1
ATOM 2231 C C . THR A 1 361 ? 4.474 6.137 31.973 1.00 26.08 340 THR A C 1
ATOM 2232 O O . THR A 1 361 ? 3.293 5.800 31.866 1.00 25.07 340 THR A O 1
ATOM 2236 N N . VAL A 1 362 ? 5.131 6.773 31.009 1.00 27.47 341 VAL A N 1
ATOM 2237 C CA . VAL A 1 362 ? 4.449 7.167 29.789 1.00 28.08 341 VAL A CA 1
ATOM 2238 C C . VAL A 1 362 ? 4.149 6.010 28.852 1.00 30.18 341 VAL A C 1
ATOM 2239 O O . VAL A 1 362 ? 3.068 5.950 28.249 1.00 28.69 341 VAL A O 1
ATOM 2243 N N . ARG A 1 363 ? 5.088 5.079 28.719 1.00 32.80 342 ARG A N 1
ATOM 2244 C CA . ARG A 1 363 ? 4.834 3.955 27.818 1.00 34.93 342 ARG A CA 1
ATOM 2245 C C . ARG A 1 363 ? 3.992 2.848 28.435 1.00 35.13 342 ARG A C 1
ATOM 2246 O O . ARG A 1 363 ? 3.304 2.120 27.720 1.00 33.69 342 ARG A O 1
ATOM 2254 N N . GLY A 1 364 ? 4.017 2.740 29.760 1.00 37.30 343 GLY A N 1
ATOM 2255 C CA . GLY A 1 364 ? 3.242 1.704 30.428 1.00 36.36 343 GLY A CA 1
ATOM 2256 C C . GLY A 1 364 ? 1.841 1.478 29.882 1.00 39.18 343 GLY A C 1
ATOM 2257 O O . GLY A 1 364 ? 1.548 0.434 29.274 1.00 36.93 343 GLY A O 1
ATOM 2258 N N . ALA A 1 365 ? 0.961 2.452 30.087 1.00 40.23 344 ALA A N 1
ATOM 2259 C CA . ALA A 1 365 ? -0.425 2.323 29.622 1.00 43.07 344 ALA A CA 1
ATOM 2260 C C . ALA A 1 365 ? -0.566 2.288 28.108 1.00 44.24 344 ALA A C 1
ATOM 2261 O O . ALA A 1 365 ? -1.372 1.526 27.552 1.00 43.69 344 ALA A O 1
ATOM 2263 N N . LYS A 1 366 ? 0.221 3.123 27.443 1.00 44.64 345 LYS A N 1
ATOM 2264 C CA . LYS A 1 366 ? 0.169 3.206 25.994 1.00 43.64 345 LYS A CA 1
ATOM 2265 C C . LYS A 1 366 ? 0.787 1.987 25.305 1.00 44.10 345 LYS A C 1
ATOM 2266 O O . LYS A 1 366 ? 0.072 1.130 24.769 1.00 45.06 345 LYS A O 1
ATOM 2272 N N . VAL A 1 367 ? 2.109 1.887 25.343 1.00 42.77 346 VAL A N 1
ATOM 2273 C CA . VAL A 1 367 ? 2.788 0.779 24.683 1.00 42.78 346 VAL A CA 1
ATOM 2274 C C . VAL A 1 367 ? 2.440 -0.602 25.239 1.00 43.89 346 VAL A C 1
ATOM 2275 O O . VAL A 1 367 ? 1.973 -1.473 24.504 1.00 42.69 346 VAL A O 1
ATOM 2279 N N . CYS A 1 368 ? 2.689 -0.805 26.529 1.00 43.96 347 CYS A N 1
ATOM 2280 C CA . CYS A 1 368 ? 2.399 -2.085 27.162 1.00 43.77 347 CYS A CA 1
ATOM 2281 C C . CYS A 1 368 ? 0.942 -2.510 26.947 1.00 42.83 347 CYS A C 1
ATOM 2282 O O . CYS A 1 368 ? 0.661 -3.682 26.682 1.00 43.33 347 CYS A O 1
ATOM 2285 N N . GLY A 1 369 ? 0.020 -1.560 27.054 1.00 40.66 348 GLY A N 1
ATOM 2286 C CA . GLY A 1 369 ? -1.387 -1.870 26.868 1.00 38.13 348 GLY A CA 1
ATOM 2287 C C . GLY A 1 369 ? -1.720 -2.456 25.505 1.00 38.74 348 GLY A C 1
ATOM 2288 O O . GLY A 1 369 ? -2.367 -3.505 25.404 1.00 37.48 348 GLY A O 1
ATOM 2289 N N . ALA A 1 370 ? -1.276 -1.772 24.454 1.00 36.39 349 ALA A N 1
ATOM 2290 C CA . ALA A 1 370 ? -1.522 -2.195 23.084 1.00 35.34 349 ALA A CA 1
ATOM 2291 C C . ALA A 1 370 ? -0.827 -3.513 22.757 1.00 37.35 349 ALA A C 1
ATOM 2292 O O . ALA A 1 370 ? -1.357 -4.344 22.012 1.00 36.65 349 ALA A O 1
ATOM 2294 N N . GLU A 1 371 ? 0.361 -3.710 23.320 1.00 37.07 350 GLU A N 1
ATOM 2295 C CA . GLU A 1 371 ? 1.110 -4.928 23.051 1.00 38.49 350 GLU A CA 1
ATOM 2296 C C . GLU A 1 371 ? 0.424 -6.137 23.708 1.00 36.95 350 GLU A C 1
ATOM 2297 O O . GLU A 1 371 ? 0.422 -7.224 23.142 1.00 36.78 350 GLU A O 1
ATOM 2303 N N . LEU A 1 372 ? -0.166 -5.941 24.886 1.00 35.98 351 LEU A N 1
ATOM 2304 C CA . LEU A 1 372 ? -0.869 -7.020 25.570 1.00 34.37 351 LEU A CA 1
ATOM 2305 C C . LEU A 1 372 ? -2.175 -7.363 24.849 1.00 35.70 351 LEU A C 1
ATOM 2306 O O . LEU A 1 372 ? -2.560 -8.530 24.767 1.00 33.09 351 LEU A O 1
ATOM 2311 N N . LEU A 1 373 ? -2.865 -6.342 24.344 1.00 35.22 352 LEU A N 1
ATOM 2312 C CA . LEU A 1 373 ? -4.109 -6.564 23.623 1.00 35.88 352 LEU A CA 1
ATOM 2313 C C . LEU A 1 373 ? -3.792 -7.308 22.335 1.00 36.15 352 LEU A C 1
ATOM 2314 O O . LEU A 1 373 ? -4.587 -8.119 21.853 1.00 35.42 352 LEU A O 1
ATOM 2319 N N . HIS A 1 374 ? -2.619 -7.024 21.787 1.00 37.45 353 HIS A N 1
ATOM 2320 C CA . HIS A 1 374 ? -2.155 -7.659 20.564 1.00 40.36 353 HIS A CA 1
ATOM 2321 C C . HIS A 1 374 ? -1.976 -9.170 20.776 1.00 40.33 353 HIS A C 1
ATOM 2322 O O . HIS A 1 374 ? -2.353 -9.965 19.924 1.00 41.25 353 HIS A O 1
ATOM 2329 N N . GLN A 1 375 ? -1.429 -9.548 21.928 1.00 41.06 354 GLN A N 1
ATOM 2330 C CA . GLN A 1 375 ? -1.166 -10.947 22.253 1.00 41.36 354 GLN A CA 1
ATOM 2331 C C . GLN A 1 375 ? -2.358 -11.726 22.819 1.00 41.04 354 GLN A C 1
ATOM 2332 O O . GLN A 1 375 ? -2.503 -12.921 22.556 1.00 40.85 354 GLN A O 1
ATOM 2338 N N . LEU A 1 376 ? -3.195 -11.056 23.602 1.00 39.42 355 LEU A N 1
ATOM 2339 C CA . LEU A 1 376 ? -4.358 -11.695 24.190 1.00 39.35 355 LEU A CA 1
ATOM 2340 C C . LEU A 1 376 ? -5.464 -11.922 23.153 1.00 39.66 355 LEU A C 1
ATOM 2341 O O . LEU A 1 376 ? -6.414 -12.656 23.417 1.00 39.14 355 LEU A O 1
ATOM 2346 N N . THR A 1 377 ? -5.336 -11.306 21.977 1.00 39.67 356 THR A N 1
ATOM 2347 C CA . THR A 1 377 ? -6.329 -11.479 20.912 1.00 42.12 356 THR A CA 1
ATOM 2348 C C . THR A 1 377 ? -5.734 -12.175 19.691 1.00 44.15 356 THR A C 1
ATOM 2349 O O . THR A 1 377 ? -6.070 -11.845 18.545 1.00 45.19 356 THR A O 1
ATOM 2353 N N . ALA A 1 378 ? -4.844 -13.134 19.942 1.00 45.57 357 ALA A N 1
ATOM 2354 C CA . ALA A 1 378 ? -4.200 -13.891 18.873 1.00 46.87 357 ALA A CA 1
ATOM 2355 C C . ALA A 1 378 ? -5.060 -15.072 18.415 1.00 47.42 357 ALA A C 1
ATOM 2356 O O . ALA A 1 378 ? -4.935 -15.534 17.283 1.00 48.64 357 ALA A O 1
ATOM 2358 N N . ASP A 1 379 ? -5.925 -15.558 19.300 1.00 48.66 358 ASP A N 1
ATOM 2359 C CA . ASP A 1 379 ? -6.807 -16.674 18.972 1.00 51.21 358 ASP A CA 1
ATOM 2360 C C . ASP A 1 379 ? -8.267 -16.228 18.832 1.00 52.81 358 ASP A C 1
ATOM 2361 O O . ASP A 1 379 ? -9.156 -17.052 18.609 1.00 52.58 358 ASP A O 1
ATOM 2366 N N . ILE A 1 380 ? -8.518 -14.931 18.980 1.00 52.96 359 ILE A N 1
ATOM 2367 C CA . ILE A 1 380 ? -9.873 -14.416 18.854 1.00 53.64 359 ILE A CA 1
ATOM 2368 C C . ILE A 1 380 ? -10.132 -14.136 17.379 1.00 55.16 359 ILE A C 1
ATOM 2369 O O . ILE A 1 380 ? -9.713 -13.105 16.850 1.00 55.36 359 ILE A O 1
ATOM 2374 N N . LYS A 1 381 ? -10.812 -15.063 16.710 1.00 56.40 360 LYS A N 1
ATOM 2375 C CA . LYS A 1 381 ? -11.105 -14.905 15.285 1.00 58.08 360 LYS A CA 1
ATOM 2376 C C . LYS A 1 381 ? -12.212 -13.884 15.028 1.00 56.88 360 LYS A C 1
ATOM 2377 O O . LYS A 1 381 ? -12.275 -13.287 13.953 1.00 57.27 360 LYS A O 1
ATOM 2383 N N . GLY A 1 382 ? -13.073 -13.677 16.021 1.00 55.67 361 GLY A N 1
ATOM 2384 C CA . GLY A 1 382 ? -14.158 -12.723 15.872 1.00 53.63 361 GLY A CA 1
ATOM 2385 C C . GLY A 1 382 ? -13.701 -11.275 15.797 1.00 53.30 361 GLY A C 1
ATOM 2386 O O . GLY A 1 382 ? -14.450 -10.401 15.347 1.00 51.44 361 GLY A O 1
ATOM 2387 N N . LEU A 1 383 ? -12.471 -11.020 16.237 1.00 52.46 362 LEU A N 1
ATOM 2388 C CA . LEU A 1 383 ? -11.907 -9.669 16.230 1.00 51.84 362 LEU A CA 1
ATOM 2389 C C . LEU A 1 383 ? -11.721 -9.144 14.807 1.00 49.93 362 LEU A C 1
ATOM 2390 O O . LEU A 1 383 ? -10.979 -9.724 14.025 1.00 50.10 362 LEU A O 1
ATOM 2395 N N . ASP A 1 384 ? -12.393 -8.054 14.463 1.00 48.31 363 ASP A N 1
ATOM 2396 C CA . ASP A 1 384 ? -12.242 -7.503 13.125 1.00 47.69 363 ASP A CA 1
ATOM 2397 C C . ASP A 1 384 ? -11.873 -6.028 13.189 1.00 45.55 363 ASP A C 1
ATOM 2398 O O . ASP A 1 384 ? -11.929 -5.321 12.185 1.00 45.86 363 ASP A O 1
ATOM 2403 N N . ALA A 1 385 ? -11.510 -5.556 14.376 1.00 43.06 364 ALA A N 1
ATOM 2404 C CA . ALA A 1 385 ? -11.132 -4.163 14.538 1.00 39.92 364 ALA A CA 1
ATOM 2405 C C . ALA A 1 385 ? -10.186 -3.986 15.719 1.00 38.38 364 ALA A C 1
ATOM 2406 O O . ALA A 1 385 ? -10.484 -4.389 16.842 1.00 35.84 364 ALA A O 1
ATOM 2408 N N . PHE A 1 386 ? -9.036 -3.384 15.437 1.00 37.30 365 PHE A N 1
ATOM 2409 C CA . PHE A 1 386 ? -7.999 -3.126 16.426 1.00 35.21 365 PHE A CA 1
ATOM 2410 C C . PHE A 1 386 ? -7.567 -1.668 16.201 1.00 35.21 365 PHE A C 1
ATOM 2411 O O . PHE A 1 386 ? -6.736 -1.368 15.334 1.00 35.04 365 PHE A O 1
ATOM 2419 N N . VAL A 1 387 ? -8.135 -0.761 16.983 1.00 33.76 366 VAL A N 1
ATOM 2420 C CA . VAL A 1 387 ? -7.841 0.652 16.832 1.00 31.24 366 VAL A CA 1
ATOM 2421 C C . VAL A 1 387 ? -6.937 1.225 17.911 1.00 31.33 366 VAL A C 1
ATOM 2422 O O . VAL A 1 387 ? -7.228 1.138 19.111 1.00 31.83 366 VAL A O 1
ATOM 2426 N N . LEU A 1 388 ? -5.836 1.825 17.481 1.00 30.35 367 LEU A N 1
ATOM 2427 C CA . LEU A 1 388 ? -4.910 2.416 18.426 1.00 28.77 367 LEU A CA 1
ATOM 2428 C C . LEU A 1 388 ? -4.939 3.919 18.252 1.00 28.76 367 LEU A C 1
ATOM 2429 O O . LEU A 1 388 ? -4.888 4.436 17.127 1.00 29.43 367 LEU A O 1
ATOM 2434 N N . PHE A 1 389 ? -5.058 4.615 19.377 1.00 28.34 368 PHE A N 1
ATOM 2435 C CA . PHE A 1 389 ? -5.090 6.079 19.385 1.00 26.56 368 PHE A CA 1
ATOM 2436 C C . PHE A 1 389 ? -3.683 6.592 19.611 1.00 26.19 368 PHE A C 1
ATOM 2437 O O . PHE A 1 389 ? -3.178 6.600 20.729 1.00 23.53 368 PHE A O 1
ATOM 2445 N N . SER A 1 390 ? -3.052 7.002 18.520 1.00 27.80 369 SER A N 1
ATOM 2446 C CA . SER A 1 390 ? -1.709 7.524 18.560 1.00 28.74 369 SER A CA 1
ATOM 2447 C C . SER A 1 390 ? -1.800 9.046 18.680 1.00 29.20 369 SER A C 1
ATOM 2448 O O . SER A 1 390 ? -2.867 9.600 18.934 1.00 27.33 369 SER A O 1
ATOM 2451 N N . SER A 1 391 ? -0.666 9.704 18.492 1.00 29.67 370 SER A N 1
ATOM 2452 C CA . SER A 1 391 ? -0.552 11.154 18.570 1.00 30.35 370 SER A CA 1
ATOM 2453 C C . SER A 1 391 ? 0.382 11.616 17.450 1.00 30.56 370 SER A C 1
ATOM 2454 O O . SER A 1 391 ? 1.315 10.900 17.072 1.00 29.45 370 SER A O 1
ATOM 2457 N N . VAL A 1 392 ? 0.132 12.816 16.937 1.00 28.45 371 VAL A N 1
ATOM 2458 C CA . VAL A 1 392 ? 0.953 13.389 15.872 1.00 30.31 371 VAL A CA 1
ATOM 2459 C C . VAL A 1 392 ? 2.364 13.649 16.412 1.00 28.93 371 VAL A C 1
ATOM 2460 O O . VAL A 1 392 ? 3.321 13.820 15.649 1.00 29.50 371 VAL A O 1
ATOM 2464 N N . THR A 1 393 ? 2.487 13.660 17.737 1.00 29.05 372 THR A N 1
ATOM 2465 C CA . THR A 1 393 ? 3.775 13.882 18.371 1.00 28.66 372 THR A CA 1
ATOM 2466 C C . THR A 1 393 ? 4.760 12.784 17.984 1.00 28.94 372 THR A C 1
ATOM 2467 O O . THR A 1 393 ? 5.967 13.022 17.901 1.00 28.33 372 THR A O 1
ATOM 2471 N N . GLY A 1 394 ? 4.234 11.584 17.749 1.00 28.33 373 GLY A N 1
ATOM 2472 C CA . GLY A 1 394 ? 5.070 10.460 17.378 1.00 28.70 373 GLY A CA 1
ATOM 2473 C C . GLY A 1 394 ? 5.232 10.288 15.880 1.00 28.61 373 GLY A C 1
ATOM 2474 O O . GLY A 1 394 ? 5.857 9.316 15.446 1.00 30.14 373 GLY A O 1
ATOM 2475 N N . THR A 1 395 ? 4.669 11.197 15.085 1.00 28.76 374 THR A N 1
ATOM 2476 C CA . THR A 1 395 ? 4.793 11.101 13.624 1.00 31.14 374 THR A CA 1
ATOM 2477 C C . THR A 1 395 ? 5.460 12.342 13.032 1.00 30.63 374 THR A C 1
ATOM 2478 O O . THR A 1 395 ? 6.209 12.235 12.069 1.00 30.47 374 THR A O 1
ATOM 2482 N N . TRP A 1 396 ? 5.169 13.516 13.588 1.00 30.33 375 TRP A N 1
ATOM 2483 C CA . TRP A 1 396 ? 5.791 14.742 13.104 1.00 31.61 375 TRP A CA 1
ATOM 2484 C C . TRP A 1 396 ? 6.846 15.211 14.080 1.00 33.47 375 TRP A C 1
ATOM 2485 O O . TRP A 1 396 ? 7.911 15.675 13.685 1.00 37.06 375 TRP A O 1
ATOM 2496 N N . GLY A 1 397 ? 6.551 15.098 15.366 1.00 34.04 376 GLY A N 1
ATOM 2497 C CA . GLY A 1 397 ? 7.505 15.538 16.368 1.00 34.76 376 GLY A CA 1
ATOM 2498 C C . GLY A 1 397 ? 6.964 16.753 17.091 1.00 34.47 376 GLY A C 1
ATOM 2499 O O . GLY A 1 397 ? 6.163 17.504 16.535 1.00 35.09 376 GLY A O 1
ATOM 2500 N N . ASN A 1 398 ? 7.401 16.940 18.332 1.00 34.45 377 ASN A N 1
ATOM 2501 C CA . ASN A 1 398 ? 6.959 18.061 19.157 1.00 33.34 377 ASN A CA 1
ATOM 2502 C C . ASN A 1 398 ? 7.770 18.132 20.450 1.00 33.73 377 ASN A C 1
ATOM 2503 O O . ASN A 1 398 ? 7.830 17.170 21.220 1.00 32.32 377 ASN A O 1
ATOM 2508 N N . ALA A 1 399 ? 8.377 19.287 20.691 1.00 31.25 378 ALA A N 1
ATOM 2509 C CA . ALA A 1 399 ? 9.209 19.498 21.871 1.00 30.96 378 ALA A CA 1
ATOM 2510 C C . ALA A 1 399 ? 8.541 19.206 23.218 1.00 30.34 378 ALA A C 1
ATOM 2511 O O . ALA A 1 399 ? 7.334 19.387 23.381 1.00 31.63 378 ALA A O 1
ATOM 2513 N N . GLY A 1 400 ? 9.348 18.776 24.186 1.00 28.25 379 GLY A N 1
ATOM 2514 C CA . GLY A 1 400 ? 8.839 18.485 25.511 1.00 26.10 379 GLY A CA 1
ATOM 2515 C C . GLY A 1 400 ? 8.096 17.172 25.636 1.00 27.21 379 GLY A C 1
ATOM 2516 O O . GLY A 1 400 ? 7.694 16.821 26.737 1.00 25.01 379 GLY A O 1
ATOM 2517 N N . GLN A 1 401 ? 7.899 16.445 24.536 1.00 26.30 380 GLN A N 1
ATOM 2518 C CA . GLN A 1 401 ? 7.180 15.174 24.612 1.00 25.46 380 GLN A CA 1
ATOM 2519 C C . GLN A 1 401 ? 7.945 14.006 23.956 1.00 23.89 380 GLN A C 1
ATOM 2520 O O . GLN A 1 401 ? 7.388 13.240 23.143 1.00 26.79 380 GLN A O 1
ATOM 2526 N N . GLY A 1 402 ? 9.222 13.882 24.303 1.00 23.38 381 GLY A N 1
ATOM 2527 C CA . GLY A 1 402 ? 10.051 12.827 23.739 1.00 23.04 381 GLY A CA 1
ATOM 2528 C C . GLY A 1 402 ? 9.597 11.434 24.146 1.00 23.06 381 GLY A C 1
ATOM 2529 O O . GLY A 1 402 ? 9.595 10.511 23.334 1.00 24.51 381 GLY A O 1
ATOM 2530 N N . ALA A 1 403 ? 9.190 11.274 25.398 1.00 22.44 382 ALA A N 1
ATOM 2531 C CA . ALA A 1 403 ? 8.779 9.960 25.871 1.00 21.84 382 ALA A CA 1
ATOM 2532 C C . ALA A 1 403 ? 7.438 9.628 25.261 1.00 22.68 382 ALA A C 1
ATOM 2533 O O . ALA A 1 403 ? 7.139 8.472 24.952 1.00 21.96 382 ALA A O 1
ATOM 2535 N N . TYR A 1 404 ? 6.618 10.652 25.075 1.00 19.17 383 TYR A N 1
ATOM 2536 C CA . TYR A 1 404 ? 5.299 10.445 24.487 1.00 20.79 383 TYR A CA 1
ATOM 2537 C C . TYR A 1 404 ? 5.402 10.097 22.994 1.00 20.24 383 TYR A C 1
ATOM 2538 O O . TYR A 1 404 ? 4.610 9.305 22.461 1.00 18.73 383 TYR A O 1
ATOM 2547 N N . ALA A 1 405 ? 6.371 10.708 22.318 1.00 21.55 384 ALA A N 1
ATOM 2548 C CA . ALA A 1 405 ? 6.568 10.443 20.895 1.00 20.23 384 ALA A CA 1
ATOM 2549 C C . ALA A 1 405 ? 7.126 9.052 20.664 1.00 22.38 384 ALA A C 1
ATOM 2550 O O . ALA A 1 405 ? 6.791 8.400 19.662 1.00 20.75 384 ALA A O 1
ATOM 2552 N N . ALA A 1 406 ? 7.983 8.593 21.574 1.00 21.97 385 ALA A N 1
ATOM 2553 C CA . ALA A 1 406 ? 8.531 7.256 21.410 1.00 21.63 385 ALA A CA 1
ATOM 2554 C C . ALA A 1 406 ? 7.371 6.266 21.516 1.00 22.40 385 ALA A C 1
ATOM 2555 O O . ALA A 1 406 ? 7.197 5.408 20.649 1.00 23.67 385 ALA A O 1
ATOM 2557 N N . ALA A 1 407 ? 6.550 6.431 22.551 1.00 21.28 386 ALA A N 1
ATOM 2558 C CA . ALA A 1 407 ? 5.421 5.535 22.798 1.00 19.17 386 ALA A CA 1
ATOM 2559 C C . ALA A 1 407 ? 4.404 5.488 21.657 1.00 21.07 386 ALA A C 1
ATOM 2560 O O . ALA A 1 407 ? 3.973 4.414 21.234 1.00 16.84 386 ALA A O 1
ATOM 2562 N N . ASN A 1 408 ? 4.004 6.656 21.172 1.00 18.57 387 ASN A N 1
ATOM 2563 C CA . ASN A 1 408 ? 3.052 6.715 20.083 1.00 19.92 387 ASN A CA 1
ATOM 2564 C C . ASN A 1 408 ? 3.688 6.146 18.808 1.00 20.67 387 ASN A C 1
ATOM 2565 O O . ASN A 1 408 ? 3.036 5.398 18.069 1.00 22.74 387 ASN A O 1
ATOM 2570 N N . ALA A 1 409 ? 4.962 6.445 18.568 1.00 21.62 388 ALA A N 1
ATOM 2571 C CA . ALA A 1 409 ? 5.638 5.885 17.401 1.00 24.33 388 ALA A CA 1
ATOM 2572 C C . ALA A 1 409 ? 5.500 4.346 17.453 1.00 25.15 388 ALA A C 1
ATOM 2573 O O . ALA A 1 409 ? 5.275 3.706 16.427 1.00 26.34 388 ALA A O 1
ATOM 2575 N N . ALA A 1 410 ? 5.612 3.756 18.645 1.00 24.30 389 ALA A N 1
ATOM 2576 C CA . ALA A 1 410 ? 5.488 2.302 18.786 1.00 23.20 389 ALA A CA 1
ATOM 2577 C C . ALA A 1 410 ? 4.096 1.739 18.500 1.00 24.66 389 ALA A C 1
ATOM 2578 O O . ALA A 1 410 ? 3.960 0.585 18.064 1.00 26.89 389 ALA A O 1
ATOM 2580 N N . LEU A 1 411 ? 3.056 2.510 18.791 1.00 23.62 390 LEU A N 1
ATOM 2581 C CA . LEU A 1 411 ? 1.707 2.051 18.521 1.00 26.32 390 LEU A CA 1
ATOM 2582 C C . LEU A 1 411 ? 1.565 1.892 17.012 1.00 26.91 390 LEU A C 1
ATOM 2583 O O . LEU A 1 411 ? 0.984 0.921 16.535 1.00 30.88 390 LEU A O 1
ATOM 2588 N N . ASP A 1 412 ? 2.104 2.851 16.265 1.00 28.21 391 ASP A N 1
ATOM 2589 C CA . ASP A 1 412 ? 2.038 2.820 14.804 1.00 29.99 391 ASP A CA 1
ATOM 2590 C C . ASP A 1 412 ? 2.741 1.595 14.207 1.00 30.85 391 ASP A C 1
ATOM 2591 O O . ASP A 1 412 ? 2.182 0.918 13.336 1.00 31.76 391 ASP A O 1
ATOM 2596 N N . ALA A 1 413 ? 3.950 1.299 14.679 1.00 30.07 392 ALA A N 1
ATOM 2597 C CA . ALA A 1 413 ? 4.704 0.155 14.164 1.00 30.89 392 ALA A CA 1
ATOM 2598 C C . ALA A 1 413 ? 3.937 -1.145 14.395 1.00 31.29 392 ALA A C 1
ATOM 2599 O O . ALA A 1 413 ? 3.946 -2.041 13.550 1.00 33.56 392 ALA A O 1
ATOM 2601 N N . LEU A 1 414 ? 3.295 -1.242 15.558 1.00 32.79 393 LEU A N 1
ATOM 2602 C CA . LEU A 1 414 ? 2.511 -2.410 15.916 1.00 32.65 393 LEU A CA 1
ATOM 2603 C C . LEU A 1 414 ? 1.374 -2.572 14.914 1.00 33.39 393 LEU A C 1
ATOM 2604 O O . LEU A 1 414 ? 1.039 -3.692 14.520 1.00 33.23 393 LEU A O 1
ATOM 2609 N N . ALA A 1 415 ? 0.797 -1.454 14.487 1.00 32.19 394 ALA A N 1
ATOM 2610 C CA . ALA A 1 415 ? -0.288 -1.486 13.518 1.00 33.77 394 ALA A CA 1
ATOM 2611 C C . ALA A 1 415 ? 0.241 -2.097 12.227 1.00 35.05 394 ALA A C 1
ATOM 2612 O O . ALA A 1 415 ? -0.345 -3.038 11.686 1.00 34.98 394 ALA A O 1
ATOM 2614 N N . GLU A 1 416 ? 1.363 -1.557 11.750 1.00 35.80 395 GLU A N 1
ATOM 2615 C CA . GLU A 1 416 ? 2.003 -2.032 10.521 1.00 37.59 395 GLU A CA 1
ATOM 2616 C C . GLU A 1 416 ? 2.338 -3.513 10.614 1.00 37.55 395 GLU A C 1
ATOM 2617 O O . GLU A 1 416 ? 1.997 -4.287 9.722 1.00 37.54 395 GLU A O 1
ATOM 2623 N N . ARG A 1 417 ? 3.003 -3.908 11.693 1.00 35.93 396 ARG A N 1
ATOM 2624 C CA . ARG A 1 417 ? 3.355 -5.303 11.839 1.00 37.33 396 ARG A CA 1
ATOM 2625 C C . ARG A 1 417 ? 2.134 -6.212 11.876 1.00 38.16 396 ARG A C 1
ATOM 2626 O O . ARG A 1 417 ? 2.171 -7.334 11.360 1.00 40.98 396 ARG A O 1
ATOM 2634 N N . ARG A 1 418 ? 1.052 -5.736 12.482 1.00 38.02 397 ARG A N 1
ATOM 2635 C CA . ARG A 1 418 ? -0.175 -6.536 12.580 1.00 38.87 397 ARG A CA 1
ATOM 2636 C C . ARG A 1 418 ? -0.826 -6.805 11.231 1.00 38.21 397 ARG A C 1
ATOM 2637 O O . ARG A 1 418 ? -1.098 -7.951 10.882 1.00 37.60 397 ARG A O 1
ATOM 2645 N N . ARG A 1 419 ? -1.082 -5.736 10.490 1.00 39.76 398 ARG A N 1
ATOM 2646 C CA . ARG A 1 419 ? -1.718 -5.851 9.197 1.00 42.49 398 ARG A CA 1
ATOM 2647 C C . ARG A 1 419 ? -0.906 -6.735 8.262 1.00 43.61 398 ARG A C 1
ATOM 2648 O O . ARG A 1 419 ? -1.424 -7.713 7.730 1.00 44.91 398 ARG A O 1
ATOM 2656 N N . ALA A 1 420 ? 0.369 -6.407 8.081 1.00 44.80 399 ALA A N 1
ATOM 2657 C CA . ALA A 1 420 ? 1.231 -7.188 7.205 1.00 45.74 399 ALA A CA 1
ATOM 2658 C C . ALA A 1 420 ? 1.292 -8.648 7.639 1.00 45.83 399 ALA A C 1
ATOM 2659 O O . ALA A 1 420 ? 1.821 -9.500 6.923 1.00 47.96 399 ALA A O 1
ATOM 2661 N N . ALA A 1 421 ? 0.732 -8.936 8.807 1.00 44.38 400 ALA A N 1
ATOM 2662 C CA . ALA A 1 421 ? 0.710 -10.296 9.339 1.00 42.44 400 ALA A CA 1
ATOM 2663 C C . ALA A 1 421 ? -0.685 -10.916 9.218 1.00 42.19 400 ALA A C 1
ATOM 2664 O O . ALA A 1 421 ? -0.938 -12.013 9.722 1.00 39.36 400 ALA A O 1
ATOM 2666 N N . GLY A 1 422 ? -1.593 -10.202 8.560 1.00 40.37 401 GLY A N 1
ATOM 2667 C CA . GLY A 1 422 ? -2.940 -10.715 8.398 1.00 41.64 401 GLY A CA 1
ATOM 2668 C C . GLY A 1 422 ? -3.837 -10.495 9.606 1.00 42.84 401 GLY A C 1
ATOM 2669 O O . GLY A 1 422 ? -4.864 -11.160 9.752 1.00 43.11 401 GLY A O 1
ATOM 2670 N N . LEU A 1 423 ? -3.446 -9.571 10.479 1.00 41.70 402 LEU A N 1
ATOM 2671 C CA . LEU A 1 423 ? -4.238 -9.256 11.656 1.00 41.55 402 LEU A CA 1
ATOM 2672 C C . LEU A 1 423 ? -4.799 -7.841 11.506 1.00 41.16 402 LEU A C 1
ATOM 2673 O O . LEU A 1 423 ? -4.120 -6.942 11.010 1.00 40.34 402 LEU A O 1
ATOM 2678 N N . PRO A 1 424 ? -6.061 -7.633 11.917 1.00 40.25 403 PRO A N 1
ATOM 2679 C CA . PRO A 1 424 ? -6.701 -6.316 11.818 1.00 39.70 403 PRO A CA 1
ATOM 2680 C C . PRO A 1 424 ? -5.988 -5.311 12.722 1.00 38.59 403 PRO A C 1
ATOM 2681 O O . PRO A 1 424 ? -5.465 -5.681 13.778 1.00 37.78 403 PRO A O 1
ATOM 2685 N N . ALA A 1 425 ? -5.955 -4.051 12.296 1.00 37.70 404 ALA A N 1
ATOM 2686 C CA . ALA A 1 425 ? -5.306 -2.997 13.068 1.00 37.96 404 ALA A CA 1
ATOM 2687 C C . ALA A 1 425 ? -5.338 -1.668 12.324 1.00 37.57 404 ALA A C 1
ATOM 2688 O O . ALA A 1 425 ? -5.174 -1.626 11.108 1.00 38.53 404 ALA A O 1
ATOM 2690 N N . THR A 1 426 ? -5.545 -0.587 13.069 1.00 36.36 405 THR A N 1
ATOM 2691 C CA . THR A 1 426 ? -5.591 0.767 12.517 1.00 36.56 405 THR A CA 1
ATOM 2692 C C . THR A 1 426 ? -4.968 1.694 13.575 1.00 36.79 405 THR A C 1
ATOM 2693 O O . THR A 1 426 ? -5.316 1.611 14.755 1.00 36.75 405 THR A O 1
ATOM 2697 N N . SER A 1 427 ? -4.058 2.574 13.161 1.00 35.09 406 SER A N 1
ATOM 2698 C CA . SER A 1 427 ? -3.403 3.495 14.094 1.00 32.93 406 SER A CA 1
ATOM 2699 C C . SER A 1 427 ? -3.544 4.934 13.617 1.00 32.44 406 SER A C 1
ATOM 2700 O O . SER A 1 427 ? -3.049 5.292 12.546 1.00 32.74 406 SER A O 1
ATOM 2703 N N . VAL A 1 428 ? -4.223 5.761 14.408 1.00 29.81 407 VAL A N 1
ATOM 2704 C CA . VAL A 1 428 ? -4.435 7.158 14.036 1.00 28.62 407 VAL A CA 1
ATOM 2705 C C . VAL A 1 428 ? -3.629 8.112 14.912 1.00 28.45 407 VAL A C 1
ATOM 2706 O O . VAL A 1 428 ? -3.772 8.114 16.130 1.00 28.95 407 VAL A O 1
ATOM 2710 N N . ALA A 1 429 ? -2.785 8.917 14.275 1.00 27.86 408 ALA A N 1
ATOM 2711 C CA . ALA A 1 429 ? -1.955 9.892 14.973 1.00 29.46 408 ALA A CA 1
ATOM 2712 C C . ALA A 1 429 ? -2.749 11.192 15.102 1.00 29.23 408 ALA A C 1
ATOM 2713 O O . ALA A 1 429 ? -2.684 12.070 14.239 1.00 28.30 408 ALA A O 1
ATOM 2715 N N . TRP A 1 430 ? -3.492 11.310 16.197 1.00 28.36 409 TRP A N 1
ATOM 2716 C CA . TRP A 1 430 ? -4.338 12.468 16.428 1.00 27.13 409 TRP A CA 1
ATOM 2717 C C . TRP A 1 430 ? -3.594 13.764 16.675 1.00 30.22 409 TRP A C 1
ATOM 2718 O O . TRP A 1 430 ? -2.414 13.775 17.030 1.00 31.23 409 TRP A O 1
ATOM 2729 N N . GLY A 1 431 ? -4.313 14.856 16.459 1.00 32.45 410 GLY A N 1
ATOM 2730 C CA . GLY A 1 431 ? -3.782 16.183 16.690 1.00 34.84 410 GLY A CA 1
ATOM 2731 C C . GLY A 1 431 ? -4.467 16.602 17.971 1.00 35.91 410 GLY A C 1
ATOM 2732 O O . GLY A 1 431 ? -4.873 15.735 18.747 1.00 35.20 410 GLY A O 1
ATOM 2733 N N . LEU A 1 432 ? -4.612 17.901 18.196 1.00 35.39 411 LEU A N 1
ATOM 2734 C CA . LEU A 1 432 ? -5.274 18.401 19.399 1.00 37.35 411 LEU A CA 1
ATOM 2735 C C . LEU A 1 432 ? -6.757 18.060 19.405 1.00 38.91 411 LEU A C 1
ATOM 2736 O O . LEU A 1 432 ? -7.447 18.275 18.406 1.00 40.13 411 LEU A O 1
ATOM 2741 N N . TRP A 1 433 ? -7.244 17.541 20.532 1.00 40.21 412 TRP A N 1
ATOM 2742 C CA . TRP A 1 433 ? -8.655 17.173 20.671 1.00 40.82 412 TRP A CA 1
ATOM 2743 C C . TRP A 1 433 ? -9.543 18.250 21.274 1.00 42.10 412 TRP A C 1
ATOM 2744 O O . TRP A 1 433 ? -9.289 18.745 22.375 1.00 40.82 412 TRP A O 1
ATOM 2755 N N . GLY A 1 434 ? -10.593 18.614 20.545 1.00 43.02 413 GLY A N 1
ATOM 2756 C CA . GLY A 1 434 ? -11.570 19.566 21.038 1.00 46.28 413 GLY A CA 1
ATOM 2757 C C . GLY A 1 434 ? -12.070 19.218 22.426 1.00 48.09 413 GLY A C 1
ATOM 2758 O O . GLY A 1 434 ? -11.863 18.105 22.910 1.00 47.29 413 GLY A O 1
ATOM 2759 N N . GLY A 1 435 ? -12.731 20.175 23.069 1.00 48.13 414 GLY A N 1
ATOM 2760 C CA . GLY A 1 435 ? -13.936 19.892 23.828 1.00 48.16 414 GLY A CA 1
ATOM 2761 C C . GLY A 1 435 ? -13.675 19.807 25.319 1.00 47.51 414 GLY A C 1
ATOM 2762 O O . GLY A 1 435 ? -12.538 19.942 25.769 1.00 49.52 414 GLY A O 1
ATOM 2763 N N . GLY A 1 436 ? -14.736 19.581 26.087 1.00 47.04 415 GLY A N 1
ATOM 2764 C CA . GLY A 1 436 ? -14.603 19.293 27.503 1.00 46.76 415 GLY A CA 1
ATOM 2765 C C . GLY A 1 436 ? -13.664 18.134 27.774 1.00 46.40 415 GLY A C 1
ATOM 2766 O O . GLY A 1 436 ? -13.443 17.286 26.910 1.00 45.88 415 GLY A O 1
ATOM 2767 N N . GLY A 1 437 ? -13.109 18.099 28.982 1.00 45.02 416 GLY A N 1
ATOM 2768 C CA . GLY A 1 437 ? -12.401 16.926 29.461 1.00 43.50 416 GLY A CA 1
ATOM 2769 C C . GLY A 1 437 ? -10.913 16.991 29.178 1.00 41.94 416 GLY A C 1
ATOM 2770 O O . GLY A 1 437 ? -10.096 16.603 30.013 1.00 41.75 416 GLY A O 1
ATOM 2771 N N . MET A 1 438 ? -10.562 17.483 27.994 1.00 41.84 417 MET A N 1
ATOM 2772 C CA . MET A 1 438 ? -9.260 17.200 27.403 1.00 41.86 417 MET A CA 1
ATOM 2773 C C . MET A 1 438 ? -8.166 18.043 28.050 1.00 41.00 417 MET A C 1
ATOM 2774 O O . MET A 1 438 ? -8.002 19.219 27.725 1.00 42.30 417 MET A O 1
ATOM 2779 N N . ALA A 1 439 ? -7.420 17.434 28.966 1.00 38.28 418 ALA A N 1
ATOM 2780 C CA . ALA A 1 439 ? -6.361 18.141 29.691 1.00 37.84 418 ALA A CA 1
ATOM 2781 C C . ALA A 1 439 ? -5.155 18.443 28.790 1.00 36.84 418 ALA A C 1
ATOM 2782 O O . ALA A 1 439 ? -4.644 17.564 28.096 1.00 38.44 418 ALA A O 1
ATOM 2784 N N . ALA A 1 440 ? -4.701 19.690 28.797 1.00 33.54 419 ALA A N 1
ATOM 2785 C CA . ALA A 1 440 ? -3.561 20.070 27.972 1.00 31.08 419 ALA A CA 1
ATOM 2786 C C . ALA A 1 440 ? -2.411 20.589 28.821 1.00 29.08 419 ALA A C 1
ATOM 2787 O O . ALA A 1 440 ? -2.628 21.282 29.817 1.00 28.86 419 ALA A O 1
ATOM 2789 N N . GLY A 1 441 ? -1.188 20.253 28.419 1.00 27.47 420 GLY A N 1
ATOM 2790 C CA . GLY A 1 441 ? -0.018 20.689 29.154 1.00 23.95 420 GLY A CA 1
ATOM 2791 C C . GLY A 1 441 ? 0.923 21.457 28.259 1.00 25.08 420 GLY A C 1
ATOM 2792 O O . GLY A 1 441 ? 0.517 21.969 27.210 1.00 23.35 420 GLY A O 1
ATOM 2793 N N . ALA A 1 442 ? 2.187 21.530 28.664 1.00 26.46 421 ALA A N 1
ATOM 2794 C CA . ALA A 1 442 ? 3.179 22.249 27.880 1.00 29.76 421 ALA A CA 1
ATOM 2795 C C . ALA A 1 442 ? 3.205 21.748 26.434 1.00 30.84 421 ALA A C 1
ATOM 2796 O O . ALA A 1 442 ? 3.325 22.542 25.499 1.00 32.12 421 ALA A O 1
ATOM 2798 N N . GLY A 1 443 ? 3.091 20.437 26.245 1.00 28.16 422 GLY A N 1
ATOM 2799 C CA . GLY A 1 443 ? 3.112 19.884 24.898 1.00 28.91 422 GLY A CA 1
ATOM 2800 C C . GLY A 1 443 ? 1.981 20.346 23.983 1.00 30.05 422 GLY A C 1
ATOM 2801 O O . GLY A 1 443 ? 2.221 20.735 22.834 1.00 30.41 422 GLY A O 1
ATOM 2802 N N . GLU A 1 444 ? 0.747 20.291 24.470 1.00 29.94 423 GLU A N 1
ATOM 2803 C CA . GLU A 1 444 ? -0.390 20.719 23.670 1.00 33.11 423 GLU A CA 1
ATOM 2804 C C . GLU A 1 444 ? -0.246 22.224 23.426 1.00 34.22 423 GLU A C 1
ATOM 2805 O O . GLU A 1 444 ? -0.550 22.719 22.340 1.00 34.00 423 GLU A O 1
ATOM 2811 N N . GLU A 1 445 ? 0.231 22.930 24.448 1.00 34.37 424 GLU A N 1
ATOM 2812 C CA . GLU A 1 445 ? 0.442 24.373 24.380 1.00 37.30 424 GLU A CA 1
ATOM 2813 C C . GLU A 1 445 ? 1.419 24.734 23.257 1.00 37.73 424 GLU A C 1
ATOM 2814 O O . GLU A 1 445 ? 1.260 25.756 22.594 1.00 38.08 424 GLU A O 1
ATOM 2820 N N . SER A 1 446 ? 2.425 23.892 23.045 1.00 38.46 425 SER A N 1
ATOM 2821 C CA . SER A 1 446 ? 3.397 24.147 21.999 1.00 38.95 425 SER A CA 1
ATOM 2822 C C . SER A 1 446 ? 2.804 23.919 20.624 1.00 39.44 425 SER A C 1
ATOM 2823 O O . SER A 1 446 ? 3.015 24.723 19.713 1.00 42.09 425 SER A O 1
ATOM 2826 N N . LEU A 1 447 ? 2.070 22.822 20.468 1.00 38.03 426 LEU A N 1
ATOM 2827 C CA . LEU A 1 447 ? 1.433 22.489 19.195 1.00 37.68 426 LEU A CA 1
ATOM 2828 C C . LEU A 1 447 ? 0.417 23.556 18.818 1.00 38.78 426 LEU A C 1
ATOM 2829 O O . LEU A 1 447 ? 0.224 23.857 17.645 1.00 38.75 426 LEU A O 1
ATOM 2834 N N . SER A 1 448 ? -0.231 24.119 19.828 1.00 39.18 427 SER A N 1
ATOM 2835 C CA . SER A 1 448 ? -1.235 25.140 19.611 1.00 42.65 427 SER A CA 1
ATOM 2836 C C . SER A 1 448 ? -0.643 26.359 18.921 1.00 43.83 427 SER A C 1
ATOM 2837 O O . SER A 1 448 ? -1.104 26.754 17.852 1.00 46.53 427 SER A O 1
ATOM 2840 N N . ARG A 1 449 ? 0.389 26.940 19.523 1.00 45.83 428 ARG A N 1
ATOM 2841 C CA . ARG A 1 449 ? 1.027 28.124 18.957 1.00 48.62 428 ARG A CA 1
ATOM 2842 C C . ARG A 1 449 ? 1.617 27.850 17.581 1.00 47.98 428 ARG A C 1
ATOM 2843 O O . ARG A 1 449 ? 1.563 28.703 16.695 1.00 49.29 428 ARG A O 1
ATOM 2851 N N . ARG A 1 450 ? 2.168 26.658 17.392 1.00 48.09 429 ARG A N 1
ATOM 2852 C CA . ARG A 1 450 ? 2.753 26.311 16.106 1.00 48.74 429 ARG A CA 1
ATOM 2853 C C . ARG A 1 450 ? 1.703 26.285 14.990 1.00 48.93 429 ARG A C 1
ATOM 2854 O O . ARG A 1 450 ? 2.047 26.274 13.806 1.00 50.92 429 ARG A O 1
ATOM 2862 N N . GLY A 1 451 ? 0.425 26.282 15.361 1.00 49.16 430 GLY A N 1
ATOM 2863 C CA . GLY A 1 451 ? -0.622 26.265 14.351 1.00 48.52 430 GLY A CA 1
ATOM 2864 C C . GLY A 1 451 ? -1.663 25.153 14.369 1.00 49.08 430 GLY A C 1
ATOM 2865 O O . GLY A 1 451 ? -2.520 25.105 13.480 1.00 49.16 430 GLY A O 1
ATOM 2866 N N . LEU A 1 452 ? -1.610 24.254 15.350 1.00 46.73 431 LEU A N 1
ATOM 2867 C CA . LEU A 1 452 ? -2.606 23.188 15.407 1.00 44.03 431 LEU A CA 1
ATOM 2868 C C . LEU A 1 452 ? -3.882 23.712 16.037 1.00 43.44 431 LEU A C 1
ATOM 2869 O O . LEU A 1 452 ? -3.841 24.514 16.969 1.00 39.81 431 LEU A O 1
ATOM 2874 N N . ARG A 1 453 ? -5.018 23.252 15.525 1.00 43.40 432 ARG A N 1
ATOM 2875 C CA . ARG A 1 453 ? -6.313 23.670 16.044 1.00 44.43 432 ARG A CA 1
ATOM 2876 C C . ARG A 1 453 ? -7.028 22.479 16.668 1.00 42.88 432 ARG A C 1
ATOM 2877 O O . ARG A 1 453 ? -6.908 21.356 16.188 1.00 43.31 432 ARG A O 1
ATOM 2885 N N . ALA A 1 454 ? -7.763 22.727 17.744 1.00 41.85 433 ALA A N 1
ATOM 2886 C CA . ALA A 1 454 ? -8.498 21.669 18.432 1.00 40.37 433 ALA A CA 1
ATOM 2887 C C . ALA A 1 454 ? -9.619 21.120 17.548 1.00 39.76 433 ALA A C 1
ATOM 2888 O O . ALA A 1 454 ? -10.576 21.824 17.243 1.00 42.11 433 ALA A O 1
ATOM 2890 N N . MET A 1 455 ? -9.503 19.859 17.143 1.00 37.53 434 MET A N 1
ATOM 2891 C CA . MET A 1 455 ? -10.511 19.238 16.302 1.00 35.24 434 MET A CA 1
ATOM 2892 C C . MET A 1 455 ? -11.799 19.006 17.083 1.00 36.08 434 MET A C 1
ATOM 2893 O O . MET A 1 455 ? -11.750 18.714 18.274 1.00 36.42 434 MET A O 1
ATOM 2898 N N . ASP A 1 456 ? -12.950 19.132 16.424 1.00 35.12 435 ASP A N 1
ATOM 2899 C CA . ASP A 1 456 ? -14.217 18.914 17.110 1.00 33.39 435 ASP A CA 1
ATOM 2900 C C . ASP A 1 456 ? -14.334 17.437 17.458 1.00 33.24 435 ASP A C 1
ATOM 2901 O O . ASP A 1 456 ? -14.194 16.569 16.597 1.00 32.45 435 ASP A O 1
ATOM 2906 N N . PRO A 1 457 ? -14.595 17.135 18.735 1.00 33.35 436 PRO A N 1
ATOM 2907 C CA . PRO A 1 457 ? -14.728 15.757 19.219 1.00 34.48 436 PRO A CA 1
ATOM 2908 C C . PRO A 1 457 ? -15.480 14.846 18.254 1.00 33.89 436 PRO A C 1
ATOM 2909 O O . PRO A 1 457 ? -14.958 13.820 17.829 1.00 34.06 436 PRO A O 1
ATOM 2913 N N . ASP A 1 458 ? -16.701 15.245 17.910 1.00 34.66 437 ASP A N 1
ATOM 2914 C CA . ASP A 1 458 ? -17.553 14.488 17.002 1.00 35.07 437 ASP A CA 1
ATOM 2915 C C . ASP A 1 458 ? -16.964 14.371 15.608 1.00 34.49 437 ASP A C 1
ATOM 2916 O O . ASP A 1 458 ? -16.975 13.292 15.001 1.00 34.28 437 ASP A O 1
ATOM 2921 N N . ALA A 1 459 ? -16.453 15.483 15.097 1.00 34.43 438 ALA A N 1
ATOM 2922 C CA . ALA A 1 459 ? -15.835 15.480 13.783 1.00 33.38 438 ALA A CA 1
ATOM 2923 C C . ALA A 1 459 ? -14.672 14.490 13.850 1.00 32.01 438 ALA A C 1
ATOM 2924 O O . ALA A 1 459 ? -14.496 13.657 12.952 1.00 35.95 438 ALA A O 1
ATOM 2926 N N . ALA A 1 460 ? -13.890 14.571 14.923 1.00 30.68 439 ALA A N 1
ATOM 2927 C CA . ALA A 1 460 ? -12.743 13.687 15.109 1.00 29.25 439 ALA A CA 1
ATOM 2928 C C . ALA A 1 460 ? -13.199 12.229 15.054 1.00 30.05 439 ALA A C 1
ATOM 2929 O O . ALA A 1 460 ? -12.554 11.381 14.424 1.00 29.47 439 ALA A O 1
ATOM 2931 N N . VAL A 1 461 ? -14.316 11.934 15.713 1.00 31.05 440 VAL A N 1
A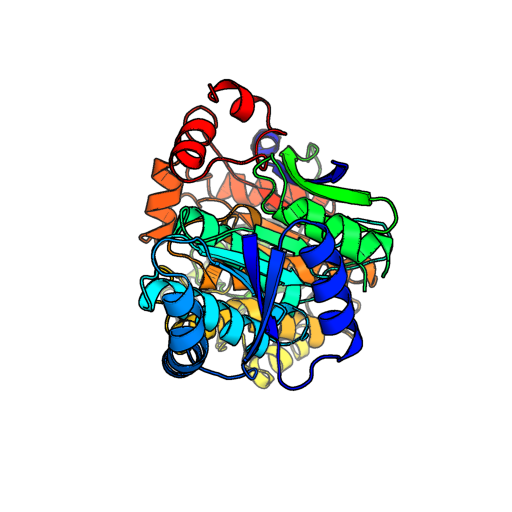TOM 2932 C CA . VAL A 1 461 ? -14.859 10.574 15.701 1.00 31.59 440 VAL A CA 1
ATOM 2933 C C . VAL A 1 461 ? -15.275 10.173 14.286 1.00 33.21 440 VAL A C 1
ATOM 2934 O O . VAL A 1 461 ? -15.082 9.023 13.883 1.00 30.76 440 VAL A O 1
ATOM 2938 N N . ASP A 1 462 ? -15.852 11.111 13.532 1.00 36.28 441 ASP A N 1
ATOM 2939 C CA . ASP A 1 462 ? -16.249 10.812 12.150 1.00 37.27 441 ASP A CA 1
ATOM 2940 C C . ASP A 1 462 ? -15.014 10.431 11.348 1.00 36.70 441 ASP A C 1
ATOM 2941 O O . ASP A 1 462 ? -15.033 9.480 10.560 1.00 36.71 441 ASP A O 1
ATOM 2946 N N . ALA A 1 463 ? -13.943 11.195 11.553 1.00 38.02 442 ALA A N 1
ATOM 2947 C CA . ALA A 1 463 ? -12.684 10.959 10.862 1.00 36.26 442 ALA A CA 1
ATOM 2948 C C . ALA A 1 463 ? -12.193 9.554 11.185 1.00 37.91 442 ALA A C 1
ATOM 2949 O O . ALA A 1 463 ? -11.617 8.866 10.330 1.00 39.84 442 ALA A O 1
ATOM 2951 N N . LEU A 1 464 ? -12.433 9.122 12.419 1.00 37.32 443 LEU A N 1
ATOM 2952 C CA . LEU A 1 464 ? -12.026 7.786 12.847 1.00 36.33 443 LEU A CA 1
ATOM 2953 C C . LEU A 1 464 ? -12.824 6.760 12.056 1.00 37.44 443 LEU A C 1
ATOM 2954 O O . LEU A 1 464 ? -12.263 5.877 11.403 1.00 36.04 443 LEU A O 1
ATOM 2959 N N . LEU A 1 465 ? -14.146 6.890 12.122 1.00 38.51 444 LEU A N 1
ATOM 2960 C CA . LEU A 1 465 ? -15.028 5.985 11.403 1.00 38.81 444 LEU A CA 1
ATOM 2961 C C . LEU A 1 465 ? -14.710 6.023 9.906 1.00 39.24 444 LEU A C 1
ATOM 2962 O O . LEU A 1 465 ? -14.780 5.000 9.213 1.00 38.96 444 LEU A O 1
ATOM 2967 N N . GLY A 1 466 ? -14.335 7.201 9.417 1.00 40.34 445 GLY A N 1
ATOM 2968 C CA . GLY A 1 466 ? -13.991 7.344 8.013 1.00 41.78 445 GLY A CA 1
ATOM 2969 C C . GLY A 1 466 ? -12.702 6.610 7.683 1.00 42.04 445 GLY A C 1
ATOM 2970 O O . GLY A 1 466 ? -12.599 5.922 6.673 1.00 42.58 445 GLY A O 1
ATOM 2971 N N . ALA A 1 467 ? -11.711 6.764 8.550 1.00 41.44 446 ALA A N 1
ATOM 2972 C CA . ALA A 1 467 ? -10.430 6.119 8.364 1.00 40.69 446 ALA A CA 1
ATOM 2973 C C . ALA A 1 467 ? -10.612 4.618 8.443 1.00 41.33 446 ALA A C 1
ATOM 2974 O O . ALA A 1 467 ? -10.000 3.866 7.680 1.00 42.05 446 ALA A O 1
ATOM 2976 N N . MET A 1 468 ? -11.449 4.180 9.382 1.00 41.79 447 MET A N 1
ATOM 2977 C CA . MET A 1 468 ? -11.716 2.756 9.569 1.00 41.51 447 MET A CA 1
ATOM 2978 C C . MET A 1 468 ? -12.431 2.173 8.352 1.00 43.10 447 MET A C 1
ATOM 2979 O O . MET A 1 468 ? -12.314 0.980 8.056 1.00 43.67 447 MET A O 1
ATOM 2984 N N . GLY A 1 469 ? -13.165 3.023 7.645 1.00 44.13 448 GLY A N 1
ATOM 2985 C CA . GLY A 1 469 ? -13.854 2.571 6.450 1.00 46.05 448 GLY A CA 1
ATOM 2986 C C . GLY A 1 469 ? -12.825 2.264 5.369 1.00 46.58 448 GLY A C 1
ATOM 2987 O O . GLY A 1 469 ? -12.859 1.202 4.759 1.00 47.27 448 GLY A O 1
ATOM 2988 N N . ARG A 1 470 ? -11.905 3.200 5.142 1.00 47.08 449 ARG A N 1
ATOM 2989 C CA . ARG A 1 470 ? -10.864 3.036 4.135 1.00 47.40 449 ARG A CA 1
ATOM 2990 C C . ARG A 1 470 ? -9.956 1.862 4.482 1.00 48.35 449 ARG A C 1
ATOM 2991 O O . ARG A 1 470 ? -9.195 1.373 3.639 1.00 48.13 449 ARG A O 1
ATOM 2999 N N . ASN A 1 471 ? -10.052 1.430 5.734 1.00 48.43 450 ASN A N 1
ATOM 3000 C CA . ASN A 1 471 ? -9.253 0.352 6.287 1.00 49.15 450 ASN A CA 1
ATOM 3001 C C . ASN A 1 471 ? -7.790 0.780 6.365 1.00 47.74 450 ASN A C 1
ATOM 3002 O O . ASN A 1 471 ? -6.894 0.007 6.038 1.00 48.83 450 ASN A O 1
ATOM 3007 N N . ASP A 1 472 ? -7.556 2.016 6.791 1.00 45.67 451 ASP A N 1
ATOM 3008 C CA . ASP A 1 472 ? -6.202 2.531 6.912 1.00 45.67 451 ASP A CA 1
ATOM 3009 C C . ASP A 1 472 ? -5.369 1.724 7.904 1.00 45.87 451 ASP A C 1
ATOM 3010 O O . ASP A 1 472 ? -5.907 1.047 8.785 1.00 45.90 451 ASP A O 1
ATOM 3015 N N . VAL A 1 473 ? -4.049 1.805 7.740 1.00 45.55 452 VAL A N 1
ATOM 3016 C CA . VAL A 1 473 ? -3.103 1.148 8.632 1.00 44.60 452 VAL A CA 1
ATOM 3017 C C . VAL A 1 473 ? -2.612 2.260 9.557 1.00 44.35 452 VAL A C 1
ATOM 3018 O O . VAL A 1 473 ? -2.731 2.163 10.777 1.00 46.58 452 VAL A O 1
ATOM 3022 N N . CYS A 1 474 ? -2.071 3.324 8.975 1.00 42.28 453 CYS A N 1
ATOM 3023 C CA . CYS A 1 474 ? -1.624 4.466 9.763 1.00 40.29 453 CYS A CA 1
ATOM 3024 C C . CYS A 1 474 ? -1.994 5.716 9.004 1.00 39.59 453 CYS A C 1
ATOM 3025 O O . CYS A 1 474 ? -1.804 5.806 7.791 1.00 42.57 453 CYS A O 1
ATOM 3028 N N . VAL A 1 475 ? -2.543 6.677 9.723 1.00 37.93 454 VAL A N 1
ATOM 3029 C CA . VAL A 1 475 ? -2.928 7.926 9.116 1.00 36.21 454 VAL A CA 1
ATOM 3030 C C . VAL A 1 475 ? -2.866 8.976 10.192 1.00 35.96 454 VAL A C 1
ATOM 3031 O O . VAL A 1 475 ? -3.056 8.671 11.370 1.00 35.73 454 VAL A O 1
ATOM 3035 N N . THR A 1 476 ? -2.561 10.204 9.784 1.00 36.86 455 THR A N 1
ATOM 3036 C CA . THR A 1 476 ? -2.486 11.323 10.703 1.00 35.42 455 THR A CA 1
ATOM 3037 C C . THR A 1 476 ? -3.718 12.169 10.452 1.00 36.66 455 THR A C 1
ATOM 3038 O O . THR A 1 476 ? -3.929 12.673 9.344 1.00 38.02 455 THR A O 1
ATOM 3042 N N . VAL A 1 477 ? -4.550 12.308 11.472 1.00 35.04 456 VAL A N 1
ATOM 3043 C CA . VAL A 1 477 ? -5.745 13.123 11.348 1.00 32.81 456 VAL A CA 1
ATOM 3044 C C . VAL A 1 477 ? -5.512 14.343 12.211 1.00 33.03 456 VAL A C 1
ATOM 3045 O O . VAL A 1 477 ? -5.640 14.274 13.432 1.00 35.01 456 VAL A O 1
ATOM 3049 N N . VAL A 1 478 ? -5.150 15.457 11.588 1.00 34.05 457 VAL A N 1
ATOM 3050 C CA . VAL A 1 478 ? -4.901 16.679 12.346 1.00 36.27 457 VAL A CA 1
ATOM 3051 C C . VAL A 1 478 ? -5.398 17.923 11.632 1.00 38.08 457 VAL A C 1
ATOM 3052 O O . VAL A 1 478 ? -5.370 18.005 10.407 1.00 40.34 457 VAL A O 1
ATOM 3056 N N . ASP A 1 479 ? -5.834 18.901 12.411 1.00 39.10 458 ASP A N 1
ATOM 3057 C CA . ASP A 1 479 ? -6.299 20.161 11.857 1.00 41.37 458 ASP A CA 1
ATOM 3058 C C . ASP A 1 479 ? -5.202 21.189 12.126 1.00 42.67 458 ASP A C 1
ATOM 3059 O O . ASP A 1 479 ? -4.949 21.558 13.282 1.00 40.93 458 ASP A O 1
ATOM 3064 N N . VAL A 1 480 ? -4.558 21.649 11.049 1.00 42.13 459 VAL A N 1
ATOM 3065 C CA . VAL A 1 480 ? -3.445 22.602 11.143 1.00 42.49 459 VAL A CA 1
ATOM 3066 C C . VAL A 1 480 ? -3.480 23.829 10.237 1.00 44.05 459 VAL A C 1
ATOM 3067 O O . VAL A 1 480 ? -3.772 23.727 9.050 1.00 43.03 459 VAL A O 1
ATOM 3071 N N . ASP A 1 481 ? -3.131 24.977 10.809 1.00 45.34 460 ASP A N 1
ATOM 3072 C CA . ASP A 1 481 ? -3.057 26.234 10.071 1.00 46.90 460 ASP A CA 1
ATOM 3073 C C . ASP A 1 481 ? -1.649 26.320 9.462 1.00 48.48 460 ASP A C 1
ATOM 3074 O O . ASP A 1 481 ? -0.771 27.005 9.990 1.00 47.55 460 ASP A O 1
ATOM 3079 N N . TRP A 1 482 ? -1.446 25.606 8.358 1.00 50.73 461 TRP A N 1
ATOM 3080 C CA . TRP A 1 482 ? -0.165 25.579 7.665 1.00 53.67 461 TRP A CA 1
ATOM 3081 C C . TRP A 1 482 ? 0.460 26.955 7.457 1.00 56.58 461 TRP A C 1
ATOM 3082 O O . TRP A 1 482 ? 1.684 27.081 7.397 1.00 56.29 461 TRP A O 1
ATOM 3093 N N . GLU A 1 483 ? -0.373 27.984 7.333 1.00 59.82 462 GLU A N 1
ATOM 3094 C CA . GLU A 1 483 ? 0.132 29.336 7.130 1.00 63.01 462 GLU A CA 1
ATOM 3095 C C . GLU A 1 483 ? 0.691 29.878 8.436 1.00 63.78 462 GLU A C 1
ATOM 3096 O O . GLU A 1 483 ? 0.950 31.073 8.570 1.00 64.22 462 GLU A O 1
ATOM 3102 N N . ARG A 1 484 ? 0.878 28.987 9.400 1.00 64.77 463 ARG A N 1
ATOM 3103 C CA . ARG A 1 484 ? 1.398 29.380 10.699 1.00 65.58 463 ARG A CA 1
ATOM 3104 C C . ARG A 1 484 ? 2.311 28.295 11.248 1.00 64.16 463 ARG A C 1
ATOM 3105 O O . ARG A 1 484 ? 3.140 28.551 12.116 1.00 65.03 463 ARG A O 1
ATOM 3113 N N . PHE A 1 485 ? 2.158 27.086 10.722 1.00 62.82 464 PHE A N 1
ATOM 3114 C CA . PHE A 1 485 ? 2.950 25.947 11.156 1.00 61.76 464 PHE A CA 1
ATOM 3115 C C . PHE A 1 485 ? 4.284 25.883 10.423 1.00 61.46 464 PHE A C 1
ATOM 3116 O O . PHE A 1 485 ? 5.341 25.861 11.047 1.00 62.13 464 PHE A O 1
ATOM 3124 N N . ALA A 1 486 ? 4.225 25.843 9.095 1.00 60.57 465 ALA A N 1
ATOM 3125 C CA . ALA A 1 486 ? 5.426 25.766 8.272 1.00 59.81 465 ALA A CA 1
ATOM 3126 C C . ALA A 1 486 ? 6.491 26.776 8.689 1.00 58.70 465 ALA A C 1
ATOM 3127 O O . ALA A 1 486 ? 7.629 26.407 8.970 1.00 59.41 465 ALA A O 1
ATOM 3129 N N . PRO A 1 487 ? 6.137 28.066 8.747 1.00 57.46 466 PRO A N 1
ATOM 3130 C CA . PRO A 1 487 ? 7.130 29.069 9.140 1.00 56.29 466 PRO A CA 1
ATOM 3131 C C . PRO A 1 487 ? 7.639 28.900 10.571 1.00 54.64 466 PRO A C 1
ATOM 3132 O O . PRO A 1 487 ? 8.835 29.043 10.833 1.00 54.37 466 PRO A O 1
ATOM 3136 N N . ALA A 1 488 ? 6.727 28.587 11.487 1.00 52.41 467 ALA A N 1
ATOM 3137 C CA . ALA A 1 488 ? 7.069 28.411 12.898 1.00 50.35 467 ALA A CA 1
ATOM 3138 C C . ALA A 1 488 ? 8.009 27.235 13.124 1.00 48.02 467 ALA A C 1
ATOM 3139 O O . ALA A 1 488 ? 9.081 27.375 13.710 1.00 46.70 467 ALA A O 1
ATOM 3141 N N . THR A 1 489 ? 7.584 26.072 12.658 1.00 46.91 468 THR A N 1
ATOM 3142 C CA . THR A 1 489 ? 8.358 24.860 12.799 1.00 46.62 468 THR A CA 1
ATOM 3143 C C . THR A 1 489 ? 9.709 24.995 12.114 1.00 46.84 468 THR A C 1
ATOM 3144 O O . THR A 1 489 ? 10.698 24.402 12.545 1.00 46.72 468 THR A O 1
ATOM 3148 N N . ASN A 1 490 ? 9.759 25.790 11.054 1.00 46.60 469 ASN A N 1
ATOM 3149 C CA . ASN A 1 490 ? 11.009 25.967 10.335 1.00 45.37 469 ASN A CA 1
ATOM 3150 C C . ASN A 1 490 ? 11.952 26.921 11.065 1.00 44.10 469 ASN A C 1
ATOM 3151 O O . ASN A 1 490 ? 13.171 26.824 10.926 1.00 42.89 469 ASN A O 1
ATOM 3156 N N . ALA A 1 491 ? 11.383 27.828 11.854 1.00 42.65 470 ALA A N 1
ATOM 3157 C CA . ALA A 1 491 ? 12.177 28.785 12.619 1.00 42.07 470 ALA A CA 1
ATOM 3158 C C . ALA A 1 491 ? 12.971 28.063 13.710 1.00 42.17 470 ALA A C 1
ATOM 3159 O O . ALA A 1 491 ? 14.083 28.470 14.064 1.00 42.00 470 ALA A O 1
ATOM 3161 N N . ILE A 1 492 ? 12.386 26.997 14.249 1.00 42.91 471 ILE A N 1
ATOM 3162 C CA . ILE A 1 492 ? 13.029 26.201 15.292 1.00 42.15 471 ILE A CA 1
ATOM 3163 C C . ILE A 1 492 ? 14.034 25.264 14.641 1.00 42.82 471 ILE A C 1
ATOM 3164 O O . ILE A 1 492 ? 15.187 25.198 15.046 1.00 43.65 471 ILE A O 1
ATOM 3169 N N . ARG A 1 493 ? 13.583 24.552 13.615 1.00 42.94 472 ARG A N 1
ATOM 3170 C CA . ARG A 1 493 ? 14.422 23.587 12.914 1.00 43.41 472 ARG A CA 1
ATOM 3171 C C . ARG A 1 493 ? 14.021 23.496 11.434 1.00 45.71 472 ARG A C 1
ATOM 3172 O O . ARG A 1 493 ? 12.882 23.153 11.111 1.00 46.37 472 ARG A O 1
ATOM 3180 N N . PRO A 1 494 ? 14.946 23.831 10.518 1.00 46.05 473 PRO A N 1
ATOM 3181 C CA . PRO A 1 494 ? 14.661 23.770 9.082 1.00 47.36 473 PRO A CA 1
ATOM 3182 C C . PRO A 1 494 ? 14.687 22.319 8.611 1.00 47.85 473 PRO A C 1
ATOM 3183 O O . PRO A 1 494 ? 15.438 21.503 9.155 1.00 48.33 473 PRO A O 1
ATOM 3187 N N . GLY A 1 495 ? 13.871 21.992 7.610 1.00 47.83 474 GLY A N 1
ATOM 3188 C CA . GLY A 1 495 ? 13.834 20.622 7.125 1.00 47.67 474 GLY A CA 1
ATOM 3189 C C . GLY A 1 495 ? 12.963 20.393 5.908 1.00 48.35 474 GLY A C 1
ATOM 3190 O O . GLY A 1 495 ? 12.229 21.281 5.470 1.00 46.56 474 GLY A O 1
ATOM 3191 N N . ARG A 1 496 ? 13.042 19.176 5.378 1.00 50.27 475 ARG A N 1
ATOM 3192 C CA . ARG A 1 496 ? 12.299 18.777 4.185 1.00 52.46 475 ARG A CA 1
ATOM 3193 C C . ARG A 1 496 ? 11.019 17.983 4.496 1.00 52.88 475 ARG A C 1
ATOM 3194 O O . ARG A 1 496 ? 10.252 17.633 3.593 1.00 52.48 475 ARG A O 1
ATOM 3202 N N . LEU A 1 497 ? 10.795 17.717 5.778 1.00 52.98 476 LEU A N 1
ATOM 3203 C CA . LEU A 1 497 ? 9.645 16.945 6.231 1.00 53.10 476 LEU A CA 1
ATOM 3204 C C . LEU A 1 497 ? 8.274 17.375 5.696 1.00 53.45 476 LEU A C 1
ATOM 3205 O O . LEU A 1 497 ? 7.529 16.560 5.141 1.00 52.28 476 LEU A O 1
ATOM 3210 N N . PHE A 1 498 ? 7.944 18.650 5.859 1.00 54.60 477 PHE A N 1
ATOM 3211 C CA . PHE A 1 498 ? 6.658 19.155 5.410 1.00 56.46 477 PHE A CA 1
ATOM 3212 C C . PHE A 1 498 ? 6.662 19.785 4.019 1.00 58.24 477 PHE A C 1
ATOM 3213 O O . PHE A 1 498 ? 5.673 20.406 3.620 1.00 59.47 477 PHE A O 1
ATOM 3221 N N . ASP A 1 499 ? 7.754 19.655 3.272 1.00 58.12 478 ASP A N 1
ATOM 3222 C CA . ASP A 1 499 ? 7.770 20.248 1.935 1.00 57.97 478 ASP A CA 1
ATOM 3223 C C . ASP A 1 499 ? 6.709 19.622 1.037 1.00 57.65 478 ASP A C 1
ATOM 3224 O O . ASP A 1 499 ? 6.184 20.285 0.146 1.00 57.86 478 ASP A O 1
ATOM 3229 N N . THR A 1 500 ? 6.390 18.353 1.276 1.00 56.64 479 THR A N 1
ATOM 3230 C CA . THR A 1 500 ? 5.390 17.653 0.477 1.00 55.34 479 THR A CA 1
ATOM 3231 C C . THR A 1 500 ? 3.963 18.115 0.755 1.00 55.91 479 THR A C 1
ATOM 3232 O O . THR A 1 500 ? 3.005 17.494 0.296 1.00 54.66 479 THR A O 1
ATOM 3236 N N . VAL A 1 501 ? 3.822 19.196 1.516 1.00 55.71 480 VAL A N 1
ATOM 3237 C CA . VAL A 1 501 ? 2.504 19.738 1.825 1.00 55.55 480 VAL A CA 1
ATOM 3238 C C . VAL A 1 501 ? 2.367 21.097 1.164 1.00 56.65 480 VAL A C 1
ATOM 3239 O O . VAL A 1 501 ? 3.098 22.030 1.495 1.00 57.29 480 VAL A O 1
ATOM 3243 N N . PRO A 1 502 ? 1.418 21.227 0.220 1.00 56.54 481 PRO A N 1
ATOM 3244 C CA . PRO A 1 502 ? 1.165 22.470 -0.513 1.00 56.24 481 PRO A CA 1
ATOM 3245 C C . PRO A 1 502 ? 1.121 23.732 0.344 1.00 56.15 481 PRO A C 1
ATOM 3246 O O . PRO A 1 502 ? 1.926 24.650 0.171 1.00 55.44 481 PRO A O 1
ATOM 3250 N N . GLU A 1 503 ? 0.168 23.765 1.267 1.00 55.64 482 GLU A N 1
ATOM 3251 C CA . GLU A 1 503 ? -0.030 24.902 2.154 1.00 55.18 482 GLU A CA 1
ATOM 3252 C C . GLU A 1 503 ? 1.214 25.223 2.977 1.00 55.87 482 GLU A C 1
ATOM 3253 O O . GLU A 1 503 ? 1.414 26.362 3.416 1.00 55.47 482 GLU A O 1
ATOM 3259 N N . ALA A 1 504 ? 2.047 24.210 3.184 1.00 56.51 483 ALA A N 1
ATOM 3260 C CA . ALA A 1 504 ? 3.275 24.381 3.945 1.00 57.35 483 ALA A CA 1
ATOM 3261 C C . ALA A 1 504 ? 4.312 25.118 3.099 1.00 58.38 483 ALA A C 1
ATOM 3262 O O . ALA A 1 504 ? 4.837 26.155 3.512 1.00 58.47 483 ALA A O 1
ATOM 3264 N N . ARG A 1 505 ? 4.591 24.589 1.909 1.00 59.14 484 ARG A N 1
ATOM 3265 C CA . ARG A 1 505 ? 5.573 25.198 1.016 1.00 61.37 484 ARG A CA 1
ATOM 3266 C C . ARG A 1 505 ? 5.215 26.640 0.669 1.00 62.01 484 ARG A C 1
ATOM 3267 O O . ARG A 1 505 ? 6.049 27.382 0.157 1.00 62.29 484 ARG A O 1
ATOM 3275 N N . GLU A 1 506 ? 3.975 27.030 0.953 1.00 63.07 485 GLU A N 1
ATOM 3276 C CA . GLU A 1 506 ? 3.498 28.382 0.665 1.00 64.33 485 GLU A CA 1
ATOM 3277 C C . GLU A 1 506 ? 3.969 29.408 1.687 1.00 64.48 485 GLU A C 1
ATOM 3278 O O . GLU A 1 506 ? 4.564 30.423 1.328 1.00 64.49 485 GLU A O 1
ATOM 3284 N N . ALA A 1 507 ? 3.679 29.149 2.957 1.00 64.31 486 ALA A N 1
ATOM 3285 C CA . ALA A 1 507 ? 4.073 30.063 4.018 1.00 65.19 486 ALA A CA 1
ATOM 3286 C C . ALA A 1 507 ? 5.589 30.134 4.093 1.00 65.35 486 ALA A C 1
ATOM 3287 O O . ALA A 1 507 ? 6.154 31.133 4.535 1.00 65.39 486 ALA A O 1
ATOM 3289 N N . LEU A 1 508 ? 6.243 29.067 3.648 1.00 65.43 487 LEU A N 1
ATOM 3290 C CA . LEU A 1 508 ? 7.699 29.007 3.663 1.00 66.55 487 LEU A CA 1
ATOM 3291 C C . LEU A 1 508 ? 8.311 30.046 2.721 1.00 67.46 487 LEU A C 1
ATOM 3292 O O . LEU A 1 508 ? 7.804 30.286 1.625 1.00 67.85 487 LEU A O 1
ATOM 3297 N N . THR A 1 509 ? 9.401 30.665 3.169 1.00 67.77 488 THR A N 1
ATOM 3298 C CA . THR A 1 509 ? 10.100 31.683 2.394 1.00 67.47 488 THR A CA 1
ATOM 3299 C C . THR A 1 509 ? 11.486 31.172 2.023 1.00 66.96 488 THR A C 1
ATOM 3300 O O . THR A 1 509 ? 11.811 31.125 0.819 1.00 66.67 488 THR A O 1
#

B-factor: mean 42.45, std 13.36, range [15.41, 85.69]

Organism: Streptomyces fradiae (NCBI:txid1906)

Nearest PDB structures (foldseek):
  2z5l-assembly1_A  TM=1.002E+00  e=6.941E-96  Streptomyces fradiae
  4imp-assembly1_B  TM=9.341E-01  e=1.405E-48  Saccharopolyspora spinosa
  4imp-assembly2_D  TM=9.336E-01  e=6.961E-48  Saccharopolyspora spinosa
  6w7s-assembly1_A-2  TM=9.157E-01  e=1.750E-44  Saccharopolyspora erythraea
  3qp9-assembly1_A  TM=9.032E-01  e=3.795E-39  Streptomyces venezuelae

Radius of gyration: 22.36 Å; Cα contacts (8 Å, |Δi|>4): 1012; chains: 1; bounding box: 70×48×46 Å

Foldseek 3Di:
DVLLQQWKDKAWAFDEEEEEEEED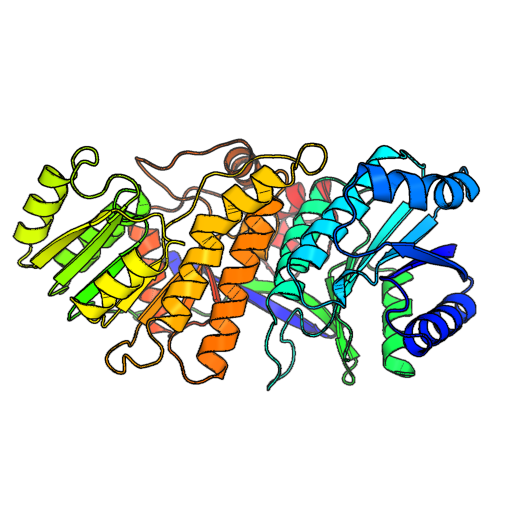CPDPCVVVQLCVLQVVVVYRYDYFYDHQQDALVRLLVRCLVVLCVQQQHAYEYEYALQQDQDVSSVRVLLSNLLSVVVSVRHHYEYEYEHELCPDHDPPGFHRQSSLLNQLLLLQCCLQPVRHYQAYEYAHVVNVRSNLVSCSSVDPASQRAWYQDPVGIIGMAMARDDGLPPFFDAAEAEEEEEPLVAPLNLLLLQVNLLGYYQEYEYEEQVKCVDVCSVVSQVVSCVSVHHYDIYYDQLLDQVRVLVVCVVGVDQAYAQPDFDDFFAASNGDDPVSLCNGQRNQVSNLVSVVVSCPPRPSHQYAEHEAACCLVNNFYRCSSNNSNSSSLLSSLRVQVVVVHQYAYEHEQAADDPRRDDDPGNVRSVQLFWDHDYSVVVVRVVRSCVRVSHSYIYRTHGPLLRNLVSSCVSPNHDHHVNPPSNVVNPD

CATH classification: 3.40.50.720

Sequence (453 aa):
SPTDAWRYRVTWKALGRCLLVAPPTTDGELLDGLTTVLSERGASVARLEVPIGARRAEVAELLKPSMESAGEENTTVVSLLGLVPSTDAVRTSIALLQAVSDIGVPAARVWALTRRAVAVVPGETPQDAGAQLWGFGRVAALELPDIWGGLIDLPENRRALELAAAVLAGRDGEDQVAVRASGIYGRRVSRAAAAGAASWQPSGTVLITGGMGAIGRRLARRLAAEGAERLVLTSRRGPEAPGAAELAEELRGHGCEVVHAACDVAERDALAALVTAYPPNAVFHTAGILDDAVIDTLSPESFETVRGAKVCGAELLHQLTADIKGLDAFVLFSSVTGTWGNAGQGAYAAANAALDALAERRRAAGLPATSVAWGLWGGGGMAAGAGEESLSRRGLRAMDPDAAVDALLGAMGRNDVCVTVVDVDWERFAPATNAIRPGRLFDTVPEAREALT

Secondary structure (DSSP, 8-state):
-GGGGGEEEEEEEE--EEEEEESTTS-HHHHHHHHHHHHTTT-----EE--TT--HHHHHHHHHHHHTTSTTS-EEEEE-GGGS-SHHHHHHHHHHHHHHHHHT-SSEEEEEEEESSS--STT----HHHHHHHHHHHHHHHH-TTTEEEEEEE---HHHHHHHHHHHT-SS---EEEEETTEEEEEEEEE----TT------SEEEEETTTSHHHHHHHHHHHHTT-SEEEEEESSGGGSTTHHHHHHHHHTTT-EEEEEE--SS-HHHHHHHHHHS--SEEEE-------B-GGG--HHHHHHHHIIIIIHHHHHHHHTSS-TT---EEEEEEGGGTT--TTBHHHHHHHHHHHHHHHHHHTTT---EEEEE-PBPSTT----HHHHHHHHHTB--B-HHHHHHHHHHHHHHT-SEEEE--B-HHHHHHHHHHHS--STTTT-HHHHHH--